Protein AF-A0A1M6H0F8-F1 (afdb_monomer)

Structure (mmCIF, N/CA/C/O backbone):
data_AF-A0A1M6H0F8-F1
#
_entry.id   AF-A0A1M6H0F8-F1
#
loop_
_atom_site.group_PDB
_atom_site.id
_atom_site.type_symbol
_atom_site.label_atom_id
_atom_site.label_alt_id
_atom_site.label_comp_id
_atom_site.label_asym_id
_atom_site.label_entity_id
_atom_site.label_seq_id
_atom_site.pdbx_PDB_ins_code
_atom_site.Cartn_x
_atom_site.Cartn_y
_atom_site.Cartn_z
_atom_site.occupancy
_atom_site.B_iso_or_equiv
_atom_site.auth_seq_id
_atom_site.auth_comp_id
_atom_site.auth_asym_id
_atom_site.auth_atom_id
_atom_site.pdbx_PDB_model_num
ATOM 1 N N . GLY A 1 1 ? -24.067 -7.789 -42.984 1.00 44.59 1 GLY A N 1
ATOM 2 C CA . GLY A 1 1 ? -22.998 -7.758 -41.976 1.00 44.59 1 GLY A CA 1
ATOM 3 C C . GLY A 1 1 ? -21.874 -6.959 -42.569 1.00 44.59 1 GLY A C 1
ATOM 4 O O . GLY A 1 1 ? -21.747 -6.989 -43.787 1.00 44.59 1 GLY A O 1
ATOM 5 N N . ASP A 1 2 ? -21.148 -6.214 -41.749 1.00 49.91 2 ASP A N 1
ATOM 6 C CA . ASP A 1 2 ? -19.984 -5.470 -42.221 1.00 49.91 2 ASP A CA 1
ATOM 7 C C . ASP A 1 2 ? -18.843 -6.439 -42.570 1.00 49.91 2 ASP A C 1
ATOM 9 O O . ASP A 1 2 ? -18.711 -7.506 -41.963 1.00 49.91 2 ASP A O 1
ATOM 13 N N . ASP A 1 3 ? -18.051 -6.086 -43.581 1.00 71.88 3 ASP A N 1
ATOM 14 C CA . ASP A 1 3 ? -16.912 -6.887 -44.024 1.00 71.88 3 ASP A CA 1
ATOM 15 C C . ASP A 1 3 ? -15.725 -6.691 -43.064 1.00 71.88 3 ASP A C 1
ATOM 17 O O . ASP A 1 3 ? -15.318 -5.563 -42.783 1.00 71.88 3 ASP A O 1
ATOM 21 N N . HIS A 1 4 ? -15.138 -7.790 -42.581 1.00 74.88 4 HIS A N 1
ATOM 22 C CA . HIS A 1 4 ? -13.973 -7.779 -41.688 1.00 74.88 4 HIS A CA 1
ATOM 23 C C . HIS A 1 4 ? -12.767 -8.482 -42.322 1.00 74.88 4 HIS A C 1
ATOM 25 O O . HIS A 1 4 ? -12.909 -9.483 -43.027 1.00 74.88 4 HIS A O 1
ATOM 31 N N . LEU A 1 5 ? -11.557 -7.995 -42.025 1.00 84.56 5 LEU A N 1
ATOM 32 C CA . LEU A 1 5 ? -10.310 -8.658 -42.415 1.00 84.56 5 LEU A CA 1
ATOM 33 C C . LEU A 1 5 ? -9.933 -9.753 -41.406 1.00 84.56 5 LEU A C 1
ATOM 35 O O . LEU A 1 5 ? -9.897 -9.509 -40.198 1.00 84.56 5 LEU A O 1
ATOM 39 N N . VAL A 1 6 ? -9.602 -10.943 -41.916 1.00 87.50 6 VAL A N 1
ATOM 40 C CA . VAL A 1 6 ? -9.199 -12.117 -41.122 1.00 87.50 6 VAL A CA 1
ATOM 41 C C . VAL A 1 6 ? -7.812 -12.593 -41.560 1.00 87.50 6 VAL A C 1
ATOM 43 O O . VAL A 1 6 ? -7.580 -12.840 -42.745 1.00 87.50 6 VAL A O 1
ATOM 46 N N . GLY A 1 7 ? -6.892 -12.733 -40.606 1.00 90.38 7 GLY A N 1
ATOM 47 C CA . GLY A 1 7 ? -5.542 -13.251 -40.811 1.00 90.38 7 GLY A CA 1
ATOM 48 C C . GLY A 1 7 ? -5.439 -14.735 -40.458 1.00 90.38 7 GLY A C 1
ATOM 49 O O . GLY A 1 7 ? -5.475 -15.098 -39.286 1.00 90.38 7 GLY A O 1
ATOM 50 N N . TYR A 1 8 ? -5.261 -15.599 -41.456 1.00 90.81 8 TYR A N 1
ATOM 51 C CA . TYR A 1 8 ? -4.986 -17.025 -41.245 1.00 90.81 8 TYR A CA 1
ATOM 52 C C . TYR A 1 8 ? -3.481 -17.275 -41.269 1.00 90.81 8 TYR A C 1
ATOM 54 O O . TYR A 1 8 ? -2.809 -16.866 -42.218 1.00 90.81 8 TYR A O 1
ATOM 62 N N . TYR A 1 9 ? -2.949 -17.958 -40.258 1.00 90.12 9 TYR A N 1
ATOM 63 C CA . TYR A 1 9 ? -1.511 -18.205 -40.149 1.00 90.12 9 TYR A CA 1
ATOM 64 C C . TYR A 1 9 ? -1.205 -19.622 -39.666 1.00 90.12 9 TYR A C 1
ATOM 66 O O . TY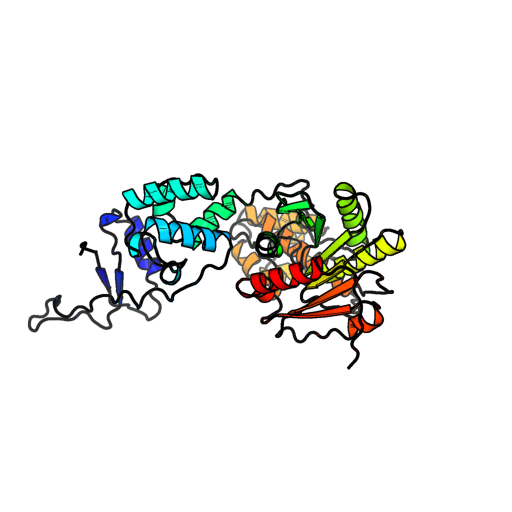R A 1 9 ? -2.001 -20.235 -38.962 1.00 90.12 9 TYR A O 1
ATOM 74 N N . VAL A 1 10 ? -0.036 -20.141 -40.048 1.00 89.12 10 VAL A N 1
ATOM 75 C CA . VAL A 1 10 ? 0.489 -21.426 -39.568 1.00 89.12 10 VAL A CA 1
ATOM 76 C C . VAL A 1 10 ? 1.698 -21.126 -38.682 1.00 89.12 10 VAL A C 1
ATOM 78 O O . VAL A 1 10 ? 2.698 -20.618 -39.196 1.00 89.12 10 VAL A O 1
ATOM 81 N N . PRO A 1 11 ? 1.623 -21.363 -37.364 1.00 83.56 11 PRO A N 1
ATOM 82 C CA . PRO A 1 11 ? 2.718 -21.047 -36.462 1.00 83.56 11 PRO A CA 1
ATOM 83 C C . PRO A 1 11 ? 3.877 -22.041 -36.634 1.00 83.56 11 PRO A C 1
ATOM 85 O O . PRO A 1 11 ? 3.670 -23.249 -36.724 1.00 83.56 11 PRO A O 1
ATOM 88 N N . SER A 1 12 ? 5.114 -21.539 -36.656 1.00 77.06 12 SER A N 1
ATOM 89 C CA . SER A 1 12 ? 6.329 -22.368 -36.702 1.00 77.06 12 SER A CA 1
ATOM 90 C C . SER A 1 12 ? 6.696 -22.978 -35.341 1.00 77.06 12 SER A C 1
ATOM 92 O O . SER A 1 12 ? 7.463 -23.937 -35.284 1.00 77.06 12 SER A O 1
ATOM 94 N N . SER A 1 13 ? 6.135 -22.448 -34.251 1.00 71.25 13 SER A N 1
ATOM 95 C CA . SER A 1 13 ? 6.236 -22.963 -32.883 1.00 71.25 13 SER A CA 1
ATOM 96 C C . SER A 1 13 ? 4.926 -22.719 -32.128 1.00 71.25 13 SER A C 1
ATOM 98 O O . SER A 1 13 ? 4.171 -21.806 -32.453 1.00 71.25 13 SER A O 1
ATOM 100 N N . SER A 1 14 ? 4.658 -23.479 -31.066 1.00 61.22 14 SER A N 1
ATOM 101 C CA . SER A 1 14 ? 3.454 -23.324 -30.229 1.00 61.22 14 SER A CA 1
ATOM 102 C C . SER A 1 14 ? 3.391 -22.012 -29.423 1.00 61.22 14 SER A C 1
ATOM 104 O O . SER A 1 14 ? 2.463 -21.824 -28.647 1.00 61.22 14 SER A O 1
ATOM 106 N N . SER A 1 15 ? 4.370 -21.116 -29.577 1.00 60.12 15 SER A N 1
ATOM 107 C CA . SER A 1 15 ? 4.566 -19.913 -28.757 1.00 60.12 15 SER A CA 1
ATOM 108 C C . SER A 1 15 ? 4.262 -18.595 -29.480 1.00 60.12 15 SER A C 1
ATOM 110 O O . SER A 1 15 ? 4.616 -17.537 -28.969 1.00 60.12 15 SER A O 1
ATOM 112 N N . VAL A 1 16 ? 3.677 -18.623 -30.682 1.00 70.25 16 VAL A N 1
ATOM 113 C CA . VAL A 1 16 ? 3.376 -17.393 -31.436 1.00 70.25 16 VAL A CA 1
ATOM 114 C C . VAL A 1 16 ? 2.148 -16.700 -30.843 1.00 70.25 16 VAL A C 1
ATOM 116 O O . VAL A 1 16 ? 1.036 -17.219 -30.943 1.00 70.25 16 VAL A O 1
ATOM 119 N N . ASN A 1 17 ? 2.347 -15.516 -30.261 1.00 75.19 17 ASN A N 1
ATOM 120 C CA . ASN A 1 17 ? 1.278 -14.700 -29.695 1.00 75.19 17 ASN A CA 1
ATOM 121 C C . ASN A 1 17 ? 0.644 -13.787 -30.762 1.00 75.19 17 ASN A C 1
ATOM 123 O O . ASN A 1 17 ? 1.337 -13.116 -31.529 1.00 75.19 17 ASN A O 1
ATOM 127 N N . VAL A 1 18 ? -0.690 -13.735 -30.799 1.00 75.19 18 VAL A N 1
ATOM 128 C CA . VAL A 1 18 ? -1.461 -12.901 -31.736 1.00 75.19 18 VAL A CA 1
ATOM 129 C C . VAL A 1 18 ? -1.190 -11.406 -31.526 1.00 75.19 18 VAL A C 1
ATOM 131 O O . VAL A 1 18 ? -1.162 -10.653 -32.502 1.00 75.19 18 VAL A O 1
ATOM 134 N N . SER A 1 19 ? -0.937 -10.967 -30.286 1.00 72.50 19 SER A N 1
ATOM 135 C CA . SER A 1 19 ? -0.603 -9.564 -29.982 1.00 72.50 19 SER A CA 1
ATOM 136 C C . SER A 1 19 ? 0.646 -9.082 -30.717 1.00 72.50 19 SER A C 1
ATOM 138 O O . SER A 1 19 ? 0.709 -7.928 -31.149 1.00 72.50 19 SER A O 1
ATOM 140 N N . ASP A 1 20 ? 1.614 -9.977 -30.900 1.00 78.62 20 ASP A N 1
ATOM 141 C CA . ASP A 1 20 ? 2.896 -9.659 -31.524 1.00 78.62 20 ASP A CA 1
ATOM 142 C C . ASP A 1 20 ? 2.723 -9.531 -33.039 1.00 78.62 20 ASP A C 1
ATOM 144 O O . ASP A 1 20 ? 3.252 -8.604 -33.650 1.00 78.62 20 ASP A O 1
ATOM 148 N N . ILE A 1 21 ? 1.900 -10.401 -33.642 1.00 83.31 21 ILE A N 1
ATOM 149 C CA . ILE A 1 21 ? 1.512 -10.306 -35.057 1.00 83.31 21 ILE A CA 1
ATOM 150 C C . ILE A 1 21 ? 0.775 -8.987 -35.309 1.00 83.31 21 ILE A C 1
ATOM 152 O O . ILE A 1 21 ? 1.096 -8.270 -36.257 1.00 83.31 21 ILE A O 1
ATOM 156 N N . LYS A 1 22 ? -0.199 -8.647 -34.455 1.00 77.75 22 LYS A N 1
ATOM 157 C CA . LYS A 1 22 ? -0.997 -7.425 -34.596 1.00 77.75 22 LYS A CA 1
ATOM 158 C C . LYS A 1 22 ? -0.123 -6.173 -34.509 1.00 77.75 22 LYS A C 1
ATOM 160 O O . LYS A 1 22 ? -0.186 -5.349 -35.417 1.00 77.75 22 LYS A O 1
ATOM 165 N N . SER A 1 23 ? 0.732 -6.078 -33.490 1.00 76.00 23 SER A N 1
ATOM 166 C CA . SER A 1 23 ? 1.674 -4.959 -33.326 1.00 76.00 23 SER A CA 1
ATOM 167 C C . SER A 1 23 ? 2.607 -4.835 -34.535 1.00 76.00 23 SER A C 1
ATOM 169 O O . SER A 1 23 ? 2.745 -3.765 -35.121 1.00 76.00 23 SER A O 1
ATOM 171 N N . TYR A 1 24 ? 3.165 -5.961 -34.996 1.00 87.75 24 TYR A N 1
ATOM 172 C CA . TYR A 1 24 ? 4.053 -5.998 -36.160 1.00 87.75 24 TYR A CA 1
ATOM 173 C C . TYR A 1 24 ? 3.391 -5.479 -37.451 1.00 87.75 24 TYR A C 1
ATOM 175 O O . TYR A 1 24 ? 4.069 -4.871 -38.289 1.00 87.75 24 TYR A O 1
ATOM 183 N N . LEU A 1 25 ? 2.093 -5.754 -37.636 1.00 87.81 25 LEU A N 1
ATOM 184 C CA . LEU A 1 25 ? 1.311 -5.292 -38.784 1.00 87.81 25 LEU A CA 1
ATOM 185 C C . LEU A 1 25 ? 0.903 -3.821 -38.655 1.00 87.81 25 LEU A C 1
ATOM 187 O O . LEU A 1 25 ? 0.966 -3.108 -39.653 1.00 87.81 25 LEU A O 1
ATOM 191 N N . GLN A 1 26 ? 0.535 -3.359 -37.458 1.00 84.62 26 GLN A N 1
ATOM 192 C CA . GLN A 1 26 ? 0.177 -1.957 -37.200 1.00 84.62 26 GLN A CA 1
ATOM 193 C C . GLN A 1 26 ? 1.332 -0.995 -37.505 1.00 84.62 26 GLN A C 1
ATOM 195 O O . GLN A 1 26 ? 1.108 0.076 -38.057 1.00 84.62 26 GLN A O 1
ATOM 200 N N . ASP A 1 27 ? 2.574 -1.413 -37.259 1.00 85.31 27 ASP A N 1
ATOM 201 C CA . ASP A 1 27 ? 3.756 -0.601 -37.574 1.00 85.31 27 ASP A CA 1
ATOM 202 C C . ASP A 1 27 ? 4.022 -0.447 -39.087 1.00 85.31 27 ASP A C 1
ATOM 204 O O . ASP A 1 27 ? 4.861 0.357 -39.498 1.00 85.31 27 ASP A O 1
ATOM 208 N N . ARG A 1 28 ? 3.365 -1.248 -39.940 1.00 91.56 28 ARG A N 1
ATOM 209 C CA . ARG A 1 28 ? 3.687 -1.359 -41.379 1.00 91.56 28 ARG A CA 1
ATOM 210 C C . ARG A 1 28 ? 2.504 -1.168 -42.316 1.00 91.56 28 ARG A C 1
ATOM 212 O O . ARG A 1 28 ? 2.718 -0.953 -43.509 1.00 91.56 28 ARG A O 1
ATOM 219 N N . LEU A 1 29 ? 1.282 -1.282 -41.813 1.00 87.38 29 LEU A N 1
ATOM 220 C CA . LEU A 1 29 ? 0.060 -1.198 -42.597 1.00 87.38 29 LEU A CA 1
ATOM 221 C C . LEU A 1 29 ? -0.831 -0.074 -42.063 1.00 87.38 29 LEU A C 1
ATOM 223 O O . LEU A 1 29 ? -0.895 0.129 -40.855 1.00 87.38 29 LEU A O 1
ATOM 227 N N . PRO A 1 30 ? -1.572 0.627 -42.939 1.00 83.25 30 PRO A N 1
ATOM 228 C CA . PRO A 1 30 ? -2.666 1.481 -42.497 1.00 83.25 30 PRO A CA 1
ATOM 229 C C . PRO A 1 30 ? -3.687 0.690 -41.667 1.00 83.25 30 PRO A C 1
ATOM 231 O O . PRO A 1 30 ? -3.972 -0.463 -41.990 1.00 83.25 30 PRO A O 1
ATOM 234 N N . ASP A 1 31 ? -4.305 1.329 -40.671 1.00 66.94 31 ASP A N 1
ATOM 235 C CA . ASP A 1 31 ? -5.207 0.671 -39.709 1.00 66.94 31 ASP A CA 1
ATOM 236 C C . ASP A 1 31 ? -6.313 -0.175 -40.360 1.00 66.94 31 ASP A C 1
ATOM 238 O O . ASP A 1 31 ? -6.617 -1.274 -39.903 1.00 66.94 31 ASP A O 1
ATOM 242 N N . TYR A 1 32 ? -6.887 0.291 -41.473 1.00 77.81 32 TYR A N 1
ATOM 243 C CA . TYR A 1 32 ? -7.957 -0.416 -42.188 1.00 77.81 32 TYR A CA 1
ATOM 244 C C . TYR A 1 32 ? -7.492 -1.688 -42.923 1.00 77.81 32 TYR A C 1
ATOM 246 O O . TYR A 1 32 ? -8.324 -2.430 -43.440 1.00 77.81 32 TYR A O 1
ATOM 254 N N . MET A 1 33 ? -6.182 -1.934 -43.009 1.00 86.38 33 MET A N 1
ATOM 255 C CA . MET A 1 33 ? -5.587 -3.150 -43.574 1.00 86.38 33 MET A CA 1
ATOM 256 C C . MET A 1 33 ? -5.149 -4.155 -42.501 1.00 86.38 33 MET A C 1
ATOM 258 O O . MET A 1 33 ? -4.730 -5.261 -42.844 1.00 86.38 33 MET A O 1
ATOM 262 N N . VAL A 1 34 ? -5.237 -3.798 -41.217 1.00 84.81 34 VAL A N 1
ATOM 263 C CA . VAL A 1 34 ? -4.871 -4.685 -40.109 1.00 84.81 34 VAL A CA 1
ATOM 264 C C . VAL A 1 34 ? -6.044 -5.631 -39.809 1.00 84.81 34 VAL A C 1
ATOM 266 O O . VAL A 1 34 ? -7.146 -5.155 -39.526 1.00 84.81 34 VAL A O 1
ATOM 269 N N . PRO A 1 35 ? -5.853 -6.967 -39.852 1.00 85.00 35 PRO A N 1
ATOM 270 C CA . PRO A 1 35 ? -6.920 -7.916 -39.553 1.00 85.00 35 PRO A CA 1
ATOM 271 C C . PRO A 1 35 ? -7.515 -7.732 -38.156 1.00 85.00 35 PRO A C 1
ATOM 273 O O . PRO A 1 35 ? -6.793 -7.547 -37.173 1.00 85.00 35 PRO A O 1
ATOM 276 N N . SER A 1 36 ? -8.842 -7.828 -38.077 1.00 75.88 36 SER A N 1
ATOM 277 C CA . SER A 1 36 ? -9.594 -7.788 -36.817 1.00 75.88 36 SER A CA 1
ATOM 278 C C . SER A 1 36 ? -9.629 -9.153 -36.126 1.00 75.88 36 SER A C 1
ATOM 280 O O . SER A 1 36 ? -9.822 -9.217 -34.918 1.00 75.88 36 SER A O 1
ATOM 282 N N . TYR A 1 37 ? -9.406 -10.235 -36.880 1.00 78.69 37 TYR A N 1
ATOM 283 C CA . TYR A 1 37 ? -9.425 -11.611 -36.385 1.00 78.69 37 TYR A CA 1
ATOM 284 C C . TYR A 1 37 ? -8.196 -12.376 -36.865 1.00 78.69 37 TYR A C 1
ATOM 286 O O . TYR A 1 37 ? -7.751 -12.184 -37.998 1.00 78.69 37 TYR A O 1
ATOM 294 N N . TYR A 1 38 ? -7.687 -13.278 -36.028 1.00 83.44 38 TYR A N 1
ATOM 295 C CA . TYR A 1 38 ? -6.549 -14.134 -36.347 1.00 83.44 38 TYR A CA 1
ATOM 296 C C . TYR A 1 38 ? -6.903 -15.588 -36.055 1.00 83.44 38 TYR A C 1
ATOM 298 O O . TYR A 1 38 ? -7.381 -15.900 -34.968 1.00 83.44 38 TYR A O 1
ATOM 306 N N . VAL A 1 39 ? -6.669 -16.473 -37.022 1.00 84.25 39 VAL A N 1
ATOM 307 C CA . VAL A 1 39 ? -6.977 -17.903 -36.908 1.00 84.25 39 VAL A CA 1
ATOM 308 C C . VAL A 1 39 ? -5.703 -18.699 -37.161 1.00 84.25 39 VAL A C 1
ATOM 310 O O . VAL A 1 39 ? -5.159 -18.695 -38.270 1.00 84.25 39 VAL A O 1
ATOM 313 N N . ALA A 1 40 ? -5.227 -19.379 -36.119 1.00 84.00 40 ALA A N 1
ATOM 314 C CA . ALA A 1 40 ? -4.111 -20.306 -36.228 1.00 84.00 40 ALA A CA 1
ATOM 315 C C . ALA A 1 40 ? -4.579 -21.609 -36.888 1.00 84.00 40 ALA A C 1
ATOM 317 O O . ALA A 1 40 ? -5.569 -22.211 -36.476 1.00 84.00 40 ALA A O 1
ATOM 318 N N . LEU A 1 41 ? -3.850 -22.058 -37.904 1.00 82.75 41 LEU A N 1
ATOM 319 C CA . LEU A 1 41 ? -4.096 -23.306 -38.615 1.00 82.75 41 LEU A CA 1
ATOM 320 C C . LEU A 1 41 ? -2.919 -24.256 -38.412 1.00 82.75 41 LEU A C 1
ATOM 322 O O . LEU A 1 41 ? -1.764 -23.839 -38.400 1.00 82.75 41 LEU A O 1
ATOM 326 N N . SER A 1 42 ? -3.200 -25.555 -38.324 1.00 81.62 42 SER A N 1
ATOM 327 C CA . SER A 1 42 ? -2.154 -26.586 -38.348 1.00 81.62 42 SER A CA 1
ATOM 328 C C . SER A 1 42 ? -1.470 -26.675 -39.718 1.00 81.62 42 SER A C 1
ATOM 330 O O . SER A 1 42 ? -0.287 -26.988 -39.810 1.00 81.62 42 SER A O 1
ATOM 332 N N . SER A 1 43 ? -2.209 -26.384 -40.790 1.00 87.06 43 SER A N 1
ATOM 333 C CA . SER A 1 43 ? -1.709 -26.264 -42.160 1.00 87.06 43 SER A CA 1
ATOM 334 C C . SER A 1 43 ? -2.679 -25.430 -43.003 1.00 87.06 43 SER A C 1
ATOM 336 O O . SER A 1 43 ? -3.868 -25.354 -42.691 1.00 87.06 43 SER A O 1
ATOM 338 N N . LEU A 1 44 ? -2.187 -24.794 -44.070 1.00 90.81 44 LEU A N 1
ATOM 339 C CA . LEU A 1 44 ? -3.063 -24.101 -45.018 1.00 90.81 44 LEU A CA 1
ATOM 340 C C . LEU A 1 44 ? -3.845 -25.137 -45.843 1.00 90.81 44 LEU A C 1
ATOM 342 O O . LEU A 1 44 ? -3.211 -26.001 -46.452 1.00 90.81 44 LEU A O 1
ATOM 346 N N . PRO A 1 45 ? -5.186 -25.056 -45.913 1.00 88.50 45 PRO A N 1
ATOM 347 C CA . PRO A 1 45 ? -5.968 -25.976 -46.725 1.00 88.50 45 PRO A CA 1
ATOM 348 C C . PRO A 1 45 ? -5.680 -25.738 -48.207 1.00 88.50 45 PRO A C 1
ATOM 350 O O . PRO A 1 45 ? -5.691 -24.598 -48.678 1.00 88.50 45 PRO A O 1
ATOM 353 N N . LEU A 1 46 ? -5.426 -26.814 -48.950 1.00 92.00 46 LEU A N 1
ATOM 354 C CA . LEU A 1 46 ? -5.113 -26.764 -50.375 1.00 92.00 46 LEU A CA 1
ATOM 355 C C . LEU A 1 46 ? -6.164 -27.528 -51.186 1.00 92.00 46 LEU A C 1
ATOM 357 O O . LEU A 1 46 ? -6.607 -28.608 -50.806 1.00 92.00 46 LEU A O 1
ATOM 361 N N . THR A 1 47 ? -6.511 -26.984 -52.347 1.00 88.19 47 THR A N 1
ATOM 362 C CA . THR A 1 47 ? -7.261 -27.673 -53.405 1.00 88.19 47 THR A CA 1
ATOM 363 C C . THR A 1 47 ? -6.435 -28.819 -53.999 1.00 88.19 47 THR A C 1
ATOM 365 O O . THR A 1 47 ? -5.210 -28.851 -53.870 1.00 88.19 47 THR A O 1
ATOM 368 N N . SER A 1 48 ? -7.073 -29.708 -54.767 1.00 84.19 48 SER A N 1
ATOM 369 C CA . SER A 1 48 ? -6.395 -30.790 -55.505 1.00 84.19 48 SER A CA 1
ATOM 370 C C . SER A 1 48 ? -5.283 -30.311 -56.455 1.00 84.19 48 SER A C 1
ATOM 372 O O . SER A 1 48 ? -4.415 -31.091 -56.828 1.00 84.19 48 SER A O 1
ATOM 374 N N . ASN A 1 49 ? -5.294 -29.028 -56.832 1.00 85.06 49 ASN A N 1
ATOM 375 C CA . ASN A 1 49 ? -4.296 -28.391 -57.694 1.00 85.06 49 ASN A CA 1
ATOM 376 C C . ASN A 1 49 ? -3.224 -27.607 -56.906 1.00 85.06 49 ASN A C 1
ATOM 378 O O . ASN A 1 49 ? -2.482 -26.826 -57.499 1.00 85.06 49 ASN A O 1
ATOM 382 N N . GLY A 1 50 ? -3.173 -27.740 -55.576 1.00 81.81 50 GLY A N 1
ATOM 383 C CA . GLY A 1 50 ? -2.152 -27.119 -54.724 1.00 81.81 50 GLY A CA 1
ATOM 384 C C . GLY A 1 50 ? -2.341 -25.624 -54.433 1.00 81.81 50 GLY A C 1
ATOM 385 O O . GLY A 1 50 ? -1.454 -25.000 -53.858 1.00 81.81 50 GLY A O 1
ATOM 386 N N . LYS A 1 51 ? -3.476 -25.020 -54.811 1.00 88.31 51 LYS A N 1
ATOM 387 C CA . LYS A 1 51 ? -3.831 -23.634 -54.431 1.00 88.31 51 LYS A CA 1
ATOM 388 C C . LYS A 1 51 ? -4.560 -23.607 -53.091 1.00 88.31 51 LYS A C 1
ATOM 390 O O . LYS A 1 51 ? -5.295 -24.550 -52.824 1.00 88.31 51 LYS A O 1
ATOM 395 N N . ILE A 1 52 ? -4.444 -22.517 -52.326 1.00 89.62 52 ILE A N 1
ATOM 396 C CA . ILE A 1 52 ? -5.193 -22.329 -51.069 1.00 89.62 52 ILE A CA 1
ATOM 397 C C . ILE A 1 52 ? -6.699 -22.430 -51.332 1.00 89.62 52 ILE A C 1
ATOM 399 O O . ILE A 1 52 ? -7.242 -21.670 -52.139 1.00 89.62 52 ILE A O 1
ATOM 403 N N . ASP A 1 53 ? -7.361 -23.347 -50.631 1.00 90.50 53 ASP A N 1
ATOM 404 C CA . ASP A 1 53 ? -8.811 -23.488 -50.654 1.00 90.50 53 ASP A CA 1
ATOM 405 C C . ASP A 1 53 ? -9.441 -22.562 -49.610 1.00 90.50 53 ASP A C 1
ATOM 407 O O . ASP A 1 53 ? -9.502 -22.861 -48.419 1.00 90.50 53 ASP A O 1
ATOM 411 N N . ARG A 1 54 ? -9.896 -21.392 -50.066 1.00 90.00 54 ARG A N 1
ATOM 412 C CA . ARG A 1 54 ? -10.513 -20.385 -49.192 1.00 90.00 54 ARG A CA 1
ATOM 413 C C . ARG A 1 54 ? -11.898 -20.792 -48.689 1.00 90.00 54 ARG A C 1
ATOM 415 O O . ARG A 1 54 ? -12.357 -20.211 -47.715 1.00 90.00 54 ARG A O 1
ATOM 422 N N . SER A 1 55 ? -12.564 -21.742 -49.349 1.00 83.62 55 SER A N 1
ATOM 423 C CA . SER A 1 55 ? -13.949 -22.117 -49.029 1.00 83.62 55 SER A CA 1
ATOM 424 C C . SER A 1 55 ? -14.070 -22.937 -47.743 1.00 83.62 55 SER A C 1
ATOM 426 O O . SER A 1 55 ? -15.134 -22.973 -47.134 1.00 83.62 55 SER A O 1
ATOM 428 N N . VAL A 1 56 ? -12.965 -23.552 -47.319 1.00 85.38 56 VAL A N 1
ATOM 429 C CA . VAL A 1 56 ? -12.873 -24.409 -46.130 1.00 85.38 56 VAL A CA 1
ATOM 430 C C . VAL A 1 56 ? -12.094 -23.752 -44.988 1.00 85.38 56 VAL A C 1
ATOM 432 O O . VAL A 1 56 ? -11.778 -24.410 -43.999 1.00 85.38 56 VAL A O 1
ATOM 435 N N . LEU A 1 57 ? -11.750 -22.465 -45.119 1.00 84.94 57 LEU A N 1
ATOM 436 C CA . LEU A 1 57 ? -11.124 -21.721 -44.030 1.00 84.94 57 LEU A CA 1
ATOM 437 C C . LEU A 1 57 ? -12.123 -21.577 -42.867 1.00 84.94 57 LEU A C 1
ATOM 439 O O . LEU A 1 57 ? -13.269 -21.190 -43.111 1.00 84.94 57 LEU A O 1
ATOM 443 N N . PRO A 1 58 ? -11.718 -21.882 -41.618 1.00 81.50 58 PRO A N 1
ATOM 444 C CA . PRO A 1 58 ? -12.605 -21.772 -40.468 1.00 81.50 58 PRO A CA 1
ATOM 445 C C . PRO A 1 58 ? -13.095 -20.339 -40.300 1.00 81.50 58 PRO A C 1
ATOM 447 O O . PRO A 1 58 ? -12.294 -19.410 -40.255 1.00 81.50 58 PRO A O 1
ATOM 450 N N . ILE A 1 59 ? -14.404 -20.155 -40.162 1.00 76.75 59 ILE A N 1
ATOM 451 C CA . ILE A 1 59 ? -14.957 -18.849 -39.807 1.00 76.75 59 ILE A CA 1
ATOM 452 C C . ILE A 1 59 ? -14.551 -18.575 -38.351 1.00 76.75 59 ILE A C 1
ATOM 454 O O . ILE A 1 59 ? -14.824 -19.430 -37.505 1.00 76.75 59 ILE A O 1
ATOM 458 N N . PRO A 1 60 ? -13.904 -17.435 -38.035 1.00 66.06 60 PRO A N 1
ATOM 459 C CA . PRO A 1 60 ? -13.578 -17.101 -36.655 1.00 66.06 60 PRO A CA 1
ATOM 460 C C . PRO A 1 60 ? -14.874 -17.043 -35.841 1.00 66.06 60 PRO A C 1
ATOM 462 O O . PRO A 1 60 ? -15.766 -16.245 -36.136 1.00 66.06 60 PRO A O 1
ATOM 465 N N . SER A 1 61 ? -15.003 -17.922 -34.847 1.00 55.41 61 SER A N 1
ATOM 466 C CA . SER A 1 61 ? -16.104 -17.852 -33.895 1.00 55.41 61 SER A CA 1
ATOM 467 C C . SER A 1 61 ? -15.890 -16.600 -33.033 1.00 55.41 61 SER A C 1
ATOM 469 O O . SER A 1 61 ? -14.777 -16.289 -32.606 1.00 55.41 61 SER A O 1
ATOM 471 N N . LEU A 1 62 ? -16.960 -15.848 -32.768 1.00 50.03 62 LEU A N 1
ATOM 472 C CA . LEU A 1 62 ? -16.918 -14.706 -31.841 1.00 50.03 62 LEU A CA 1
ATOM 473 C C . LEU A 1 62 ? -16.685 -15.145 -30.380 1.00 50.03 62 LEU A C 1
ATOM 475 O O . LEU A 1 62 ? -16.599 -14.295 -29.495 1.00 50.03 62 LEU A O 1
ATOM 479 N N . GLU A 1 63 ? -16.610 -16.453 -30.137 1.00 46.28 63 GLU A N 1
ATOM 480 C CA . GLU A 1 63 ? -16.550 -17.085 -28.822 1.00 46.28 63 GLU A CA 1
ATOM 481 C C . GLU A 1 63 ? -15.113 -17.460 -28.410 1.00 46.28 63 GLU A C 1
ATOM 483 O O . GLU A 1 63 ? -14.851 -17.557 -27.215 1.00 46.28 63 GLU A O 1
ATOM 488 N N . ASP A 1 64 ? -14.156 -17.575 -29.344 1.00 43.44 64 ASP A N 1
ATOM 489 C CA . ASP A 1 64 ? -12.868 -18.236 -29.057 1.00 43.44 64 ASP A CA 1
ATOM 490 C C . ASP A 1 64 ? -11.654 -17.332 -28.737 1.00 43.44 64 ASP A C 1
ATOM 492 O O . ASP A 1 64 ? -10.561 -17.865 -28.553 1.00 43.44 64 ASP A O 1
ATOM 496 N N . VAL A 1 65 ? -11.757 -15.993 -28.643 1.00 44.78 65 VAL A N 1
ATOM 497 C CA . VAL A 1 65 ? -10.526 -15.147 -28.534 1.00 44.78 65 VAL A CA 1
ATOM 498 C C . VAL A 1 65 ? -10.483 -14.131 -27.378 1.00 44.78 65 VAL A C 1
ATOM 500 O O . VAL A 1 65 ? -9.457 -13.495 -27.156 1.00 44.78 65 VAL A O 1
ATOM 503 N N . ALA A 1 66 ? -11.502 -14.041 -26.526 1.00 50.12 66 ALA A N 1
ATOM 504 C CA . ALA A 1 66 ? -11.339 -13.423 -25.207 1.00 50.12 66 ALA A CA 1
ATOM 505 C C . ALA A 1 66 ? -12.349 -14.034 -24.242 1.00 50.12 66 ALA A C 1
ATOM 507 O O . ALA A 1 66 ? -13.554 -13.833 -24.400 1.00 50.12 66 ALA A O 1
ATOM 508 N N . SER A 1 67 ? -11.871 -14.771 -23.236 1.00 58.38 67 SER A N 1
ATOM 509 C CA . SER A 1 67 ? -12.712 -15.130 -22.097 1.00 58.38 67 SER A CA 1
ATOM 510 C C . SER A 1 67 ? -13.364 -13.855 -21.562 1.00 58.38 67 SER A C 1
ATOM 512 O O . SER A 1 67 ? -12.712 -12.814 -21.442 1.00 58.38 67 SER A O 1
ATOM 514 N N . TYR A 1 68 ? -14.670 -13.910 -21.305 1.00 71.19 68 TYR A N 1
ATOM 515 C CA . TYR A 1 68 ? -15.373 -12.796 -20.688 1.00 71.19 68 TYR A CA 1
ATOM 516 C C . TYR A 1 68 ? -14.667 -12.420 -19.379 1.00 71.19 68 TYR A C 1
ATOM 518 O O . TYR A 1 68 ? -14.515 -13.260 -18.493 1.00 71.19 68 TYR A O 1
ATOM 526 N N . GLN A 1 69 ? -14.222 -11.170 -19.278 1.00 74.88 69 GLN A N 1
ATOM 527 C CA . GLN A 1 69 ? -13.629 -10.600 -18.077 1.00 74.88 69 GLN A CA 1
ATOM 528 C C . GLN A 1 69 ? -14.541 -9.486 -17.583 1.00 74.88 69 GLN A C 1
ATOM 530 O O . GLN A 1 69 ? -14.826 -8.527 -18.305 1.00 74.88 69 GLN A O 1
ATOM 535 N N . ALA A 1 70 ? -15.029 -9.653 -16.359 1.00 78.25 70 ALA A N 1
ATOM 536 C CA . ALA A 1 70 ? -15.872 -8.670 -15.702 1.00 78.25 70 ALA A CA 1
ATOM 537 C C . ALA A 1 70 ? -15.060 -7.425 -15.311 1.00 78.25 70 ALA A C 1
ATOM 539 O O . ALA A 1 70 ? -13.834 -7.468 -15.227 1.00 78.25 70 ALA A O 1
ATOM 540 N N . ALA A 1 71 ? -15.765 -6.324 -15.053 1.00 79.25 71 ALA A N 1
ATOM 541 C CA . ALA A 1 71 ? -15.161 -5.120 -14.504 1.00 79.25 71 ALA A CA 1
ATOM 542 C C . ALA A 1 71 ? -14.598 -5.366 -13.105 1.00 79.25 71 ALA A C 1
ATOM 544 O O . ALA A 1 71 ? -15.290 -5.900 -12.240 1.00 79.25 71 ALA A O 1
ATOM 545 N N . GLU A 1 72 ? -13.365 -4.920 -12.897 1.00 77.69 72 GLU A N 1
ATOM 546 C CA . GLU A 1 72 ? -12.595 -5.087 -11.673 1.00 77.69 72 GLU A CA 1
ATOM 547 C C . GLU A 1 72 ? -12.541 -3.797 -10.841 1.00 77.69 72 GLU A C 1
ATOM 549 O O . GLU A 1 72 ? -12.386 -3.821 -9.619 1.00 77.69 72 GLU A O 1
ATOM 554 N N . THR A 1 73 ? -12.715 -2.635 -11.470 1.00 70.50 73 THR A N 1
ATOM 555 C CA . THR A 1 73 ? -12.723 -1.337 -10.779 1.00 70.50 73 THR A CA 1
ATOM 556 C C . THR A 1 73 ? -14.082 -0.648 -10.889 1.00 70.50 73 THR A C 1
ATOM 558 O O . THR A 1 73 ? -14.881 -0.939 -11.780 1.00 70.50 73 THR A O 1
ATOM 561 N N . LEU A 1 74 ? -14.366 0.295 -9.980 1.00 73.38 74 LEU A N 1
ATOM 562 C CA . LEU A 1 74 ? -15.572 1.127 -10.078 1.00 73.38 74 LEU A CA 1
ATOM 563 C C . LEU A 1 74 ? -15.588 1.913 -11.397 1.00 73.38 74 LEU A C 1
ATOM 565 O O . LEU A 1 74 ? -16.641 2.077 -12.008 1.00 73.38 74 LEU A O 1
ATOM 569 N N . LEU A 1 75 ? -14.417 2.369 -11.850 1.00 79.62 75 LEU A N 1
ATOM 570 C CA . LEU A 1 75 ? -14.273 3.055 -13.126 1.00 79.62 75 LEU A CA 1
ATOM 571 C C . LEU A 1 75 ? -14.577 2.121 -14.301 1.00 79.62 75 LEU A C 1
ATOM 573 O O . LEU A 1 75 ? -15.337 2.503 -15.183 1.00 79.62 75 LEU A O 1
ATOM 577 N N . GLU A 1 76 ? -14.046 0.897 -14.294 1.00 89.44 76 GLU A N 1
ATOM 578 C CA . GLU A 1 76 ? -14.389 -0.110 -15.300 1.00 89.44 76 GLU A CA 1
ATOM 579 C C . GLU A 1 76 ? -15.891 -0.418 -15.295 1.00 89.44 76 GLU A C 1
ATOM 581 O O . GLU A 1 76 ? -16.488 -0.481 -16.363 1.00 89.44 76 GLU A O 1
ATOM 586 N N . SER A 1 77 ? -16.527 -0.532 -14.123 1.00 82.94 77 SER A N 1
ATOM 587 C CA . SER A 1 77 ? -17.975 -0.765 -14.017 1.00 82.94 77 SER A CA 1
ATOM 588 C C . SER A 1 77 ? -18.775 0.375 -14.647 1.00 82.94 77 SER A C 1
ATOM 590 O O . SER A 1 77 ? -19.656 0.124 -15.461 1.00 82.94 77 SER A O 1
ATOM 592 N N . LYS A 1 78 ? -18.431 1.631 -14.335 1.00 84.06 78 LYS A N 1
ATOM 593 C CA . LYS A 1 78 ? -19.079 2.798 -14.950 1.00 84.06 78 LYS A CA 1
ATOM 594 C C . LYS A 1 78 ? -18.840 2.851 -16.459 1.00 84.06 78 LYS A C 1
ATOM 596 O O . LYS A 1 78 ? -19.735 3.199 -17.219 1.00 84.06 78 LYS A O 1
ATOM 601 N N . LEU A 1 79 ? -17.639 2.492 -16.913 1.00 94.25 79 LEU A N 1
ATOM 602 C CA . LEU A 1 79 ? -17.333 2.408 -18.339 1.00 94.25 79 LEU A CA 1
ATOM 603 C C . LEU A 1 79 ? -18.123 1.287 -19.025 1.00 94.25 79 LEU A C 1
ATOM 605 O O . LEU A 1 79 ? -18.569 1.501 -20.146 1.00 94.25 79 LEU A O 1
ATOM 609 N N . VAL A 1 80 ? -18.349 0.142 -18.372 1.00 95.31 80 VAL A N 1
ATOM 610 C CA . VAL A 1 80 ? -19.234 -0.921 -18.879 1.00 95.31 80 VAL A CA 1
ATOM 611 C C . VAL A 1 80 ? -20.651 -0.387 -19.077 1.00 95.31 80 VAL A C 1
ATOM 613 O O . VAL A 1 80 ? -21.221 -0.613 -20.143 1.00 95.31 80 VAL A O 1
ATOM 616 N N . ASP A 1 81 ? -21.190 0.362 -18.114 1.00 92.44 81 ASP A N 1
ATOM 617 C CA . ASP A 1 81 ? -22.532 0.953 -18.213 1.00 92.44 81 ASP A CA 1
ATOM 618 C C . ASP A 1 81 ? -22.617 1.967 -19.369 1.00 92.44 81 ASP A C 1
ATOM 620 O O . ASP A 1 81 ? -23.496 1.882 -20.230 1.00 92.44 81 ASP A O 1
ATOM 624 N N . ILE A 1 82 ? -21.632 2.863 -19.477 1.00 95.12 82 ILE A N 1
ATOM 625 C CA . ILE A 1 82 ? -21.555 3.839 -20.573 1.00 95.12 82 ILE A CA 1
ATOM 626 C C . ILE A 1 82 ? -21.410 3.137 -21.935 1.00 95.12 82 ILE A C 1
ATOM 628 O O . ILE A 1 82 ? -22.009 3.552 -22.932 1.00 95.12 82 ILE A O 1
ATOM 632 N N . TRP A 1 83 ? -20.607 2.074 -22.014 1.00 96.62 83 TRP A N 1
ATOM 633 C CA . TRP A 1 83 ? -20.433 1.295 -23.240 1.00 96.62 83 TRP A CA 1
ATOM 634 C C . TRP A 1 83 ? -21.708 0.545 -23.613 1.00 96.62 83 TRP A C 1
ATOM 636 O O . TRP A 1 83 ? -22.065 0.530 -24.791 1.00 96.62 83 TRP A O 1
ATOM 646 N N . SER A 1 84 ? -22.405 -0.026 -22.630 1.00 93.81 84 SER A N 1
ATOM 647 C CA . SER A 1 84 ? -23.720 -0.659 -22.773 1.00 93.81 84 SER A CA 1
ATOM 648 C C . SER A 1 84 ? -24.707 0.296 -23.440 1.00 93.81 84 SER A C 1
ATOM 650 O O . SER A 1 84 ? -25.261 -0.029 -24.494 1.00 93.81 84 SER A O 1
ATOM 652 N N . ASP A 1 85 ? -24.810 1.523 -22.927 1.00 91.94 85 ASP A N 1
ATOM 653 C CA . ASP A 1 85 ? -25.662 2.573 -23.490 1.00 91.94 85 ASP A CA 1
ATOM 654 C C . ASP A 1 85 ? -25.298 2.943 -24.934 1.00 91.94 85 ASP A C 1
ATOM 656 O O . ASP A 1 85 ? -26.164 3.091 -25.799 1.00 91.94 85 ASP A O 1
ATOM 660 N N . VAL A 1 86 ? -24.006 3.130 -25.215 1.00 94.44 86 VAL A N 1
ATOM 661 C CA . VAL A 1 86 ? -23.536 3.612 -26.524 1.00 94.44 86 VAL A CA 1
ATOM 662 C C . VAL A 1 86 ? -23.607 2.523 -27.595 1.00 94.44 86 VAL A C 1
ATOM 664 O O . VAL A 1 86 ? -23.887 2.809 -28.767 1.00 94.44 86 VAL A O 1
ATOM 667 N N . LEU A 1 87 ? -23.316 1.279 -27.220 1.00 87.81 87 LEU A N 1
ATOM 668 C CA . LEU A 1 87 ? -23.292 0.141 -28.131 1.00 87.81 87 LEU A CA 1
ATOM 669 C C . LEU A 1 87 ? -24.682 -0.474 -28.318 1.00 87.81 87 LEU A C 1
ATOM 671 O O . LEU A 1 87 ? -24.916 -1.053 -29.382 1.00 87.81 87 LEU A O 1
ATOM 675 N N . GLY A 1 88 ? -25.589 -0.293 -27.350 1.00 89.75 88 GLY A N 1
ATOM 676 C CA . GLY A 1 88 ? -26.908 -0.927 -27.317 1.00 89.75 88 GLY A CA 1
ATOM 677 C C . GLY A 1 88 ? -26.827 -2.410 -26.951 1.00 89.75 88 GLY A C 1
ATOM 678 O O . GLY A 1 88 ? -27.559 -3.222 -27.512 1.00 89.75 88 GLY A O 1
ATOM 679 N N . LEU A 1 89 ? -25.889 -2.770 -26.072 1.00 88.88 89 LEU A N 1
ATOM 680 C CA . LEU A 1 89 ? -25.632 -4.143 -25.633 1.00 88.88 89 LEU A CA 1
ATOM 681 C C . LEU A 1 89 ? -25.936 -4.275 -24.144 1.00 88.88 89 LEU A C 1
ATOM 683 O O . LEU A 1 89 ? -25.785 -3.318 -23.404 1.00 88.88 89 LEU A O 1
ATOM 687 N N . GLU A 1 90 ? -26.303 -5.470 -23.687 1.00 80.50 90 GLU A N 1
ATOM 688 C CA . GLU A 1 90 ? -26.401 -5.739 -22.249 1.00 80.50 90 GLU A CA 1
ATOM 689 C C . GLU A 1 90 ? -25.009 -5.669 -21.603 1.00 80.50 90 GLU A C 1
ATOM 691 O O . GLU A 1 90 ? -24.063 -6.272 -22.116 1.00 80.50 90 GLU A O 1
ATOM 696 N N . ALA A 1 91 ? -24.890 -5.002 -20.451 1.00 81.88 91 ALA A N 1
ATOM 697 C CA . ALA A 1 91 ? -23.639 -4.890 -19.691 1.00 81.88 91 ALA A CA 1
ATOM 698 C C . ALA A 1 91 ? -22.968 -6.255 -19.421 1.00 81.88 91 ALA A C 1
ATOM 700 O O . ALA A 1 91 ? -21.747 -6.387 -19.499 1.00 81.88 91 ALA A O 1
ATOM 701 N N . SER A 1 92 ? -23.763 -7.311 -19.205 1.00 76.44 92 SER A N 1
ATOM 702 C CA . SER A 1 92 ? -23.289 -8.691 -19.013 1.00 76.44 92 SER A CA 1
ATOM 703 C C . SER A 1 92 ? -22.574 -9.293 -20.231 1.00 76.44 92 SER A C 1
ATOM 705 O O . SER A 1 92 ? -21.903 -10.311 -20.097 1.00 76.44 92 SER A O 1
ATOM 707 N N . LYS A 1 93 ? -22.693 -8.683 -21.416 1.00 76.00 93 LYS A N 1
ATOM 708 C CA . LYS A 1 93 ? -22.038 -9.119 -22.662 1.00 76.00 93 LYS A CA 1
ATOM 709 C C . LYS A 1 93 ? -20.787 -8.305 -22.998 1.00 76.00 93 LYS A C 1
ATOM 711 O O . LYS A 1 93 ? -20.106 -8.610 -23.978 1.00 76.00 93 LYS A O 1
ATOM 716 N N . ILE A 1 94 ? -20.471 -7.287 -22.200 1.00 85.38 94 ILE A N 1
ATOM 717 C CA . ILE A 1 94 ? -19.321 -6.408 -22.404 1.00 85.38 94 ILE A CA 1
ATOM 718 C C . ILE A 1 94 ? -18.192 -6.871 -21.484 1.00 85.38 94 ILE A C 1
ATOM 720 O O . ILE A 1 94 ? -18.208 -6.626 -20.283 1.00 85.38 94 ILE A O 1
ATOM 724 N N . SER A 1 95 ? -17.214 -7.567 -22.063 1.00 87.94 95 SER A N 1
ATOM 725 C CA . SER A 1 95 ? -15.960 -7.888 -21.376 1.00 87.94 95 SER A CA 1
ATOM 726 C C . SER A 1 95 ? -15.052 -6.662 -21.366 1.00 87.94 95 SER A C 1
ATOM 728 O O . SER A 1 95 ? -14.887 -6.019 -22.405 1.00 87.94 95 SER A O 1
ATOM 730 N N . VAL A 1 96 ? -14.411 -6.358 -20.237 1.00 88.81 96 VAL A N 1
ATOM 731 C CA . VAL A 1 96 ? -13.565 -5.157 -20.120 1.00 88.81 96 VAL A CA 1
ATOM 732 C C . VAL A 1 96 ? -12.272 -5.223 -20.929 1.00 88.81 96 VAL A C 1
ATOM 734 O O . VAL A 1 96 ? -11.650 -4.194 -21.191 1.00 88.81 96 VAL A O 1
ATOM 737 N N . THR A 1 97 ? -11.884 -6.421 -21.362 1.00 86.25 97 THR A N 1
ATOM 738 C CA . THR A 1 97 ? -10.750 -6.664 -22.263 1.00 86.25 97 THR A CA 1
ATOM 739 C C . THR A 1 97 ? -11.152 -6.754 -23.727 1.00 86.25 97 THR A C 1
ATOM 741 O O . THR A 1 97 ? -10.284 -6.899 -24.586 1.00 86.25 97 THR A O 1
ATOM 744 N N . ARG A 1 98 ? -12.450 -6.675 -24.036 1.00 81.50 98 ARG A N 1
ATOM 745 C CA . ARG A 1 98 ? -12.933 -6.734 -25.412 1.00 81.50 98 ARG A CA 1
ATOM 746 C C . ARG A 1 98 ? -12.921 -5.347 -26.032 1.00 81.50 98 ARG A C 1
ATOM 748 O O . ARG A 1 98 ? -13.313 -4.362 -25.405 1.00 81.50 98 ARG A O 1
ATOM 755 N N . SER A 1 99 ? -12.455 -5.275 -27.273 1.00 84.94 99 SER A N 1
ATOM 756 C CA . SER A 1 99 ? -12.339 -4.007 -27.984 1.00 84.94 99 SER A CA 1
ATOM 757 C C . SER A 1 99 ? -13.718 -3.396 -28.245 1.00 84.94 99 SER A C 1
ATOM 759 O O . SER A 1 99 ? -14.653 -4.086 -28.659 1.00 84.94 99 SER A O 1
ATOM 761 N N . PHE A 1 100 ? -13.828 -2.077 -28.094 1.00 87.69 100 PHE A N 1
ATOM 762 C CA . PHE A 1 100 ? -14.999 -1.283 -28.461 1.00 87.69 100 PHE A CA 1
ATOM 763 C C . PHE A 1 100 ? -15.446 -1.580 -29.897 1.00 87.69 100 PHE A C 1
ATOM 765 O O . PHE A 1 100 ? -16.637 -1.697 -30.183 1.00 87.69 100 PHE A O 1
ATOM 772 N N . PHE A 1 101 ? -14.482 -1.756 -30.803 1.00 79.12 101 PHE A N 1
ATOM 773 C CA . PHE A 1 101 ? -14.734 -2.022 -32.217 1.00 79.12 101 PHE A CA 1
ATOM 774 C C . PHE A 1 101 ? -15.178 -3.473 -32.471 1.00 79.12 101 PHE A C 1
ATOM 776 O O . PHE A 1 101 ? -16.032 -3.712 -33.320 1.00 79.12 101 PHE A O 1
ATOM 783 N N . GLU A 1 102 ? -14.698 -4.435 -31.675 1.00 76.44 102 GLU A N 1
ATOM 784 C CA . GLU A 1 102 ? -15.152 -5.841 -31.714 1.00 76.44 102 GLU A CA 1
ATOM 785 C C . GLU A 1 102 ? -16.577 -6.028 -31.167 1.00 76.44 102 GLU A C 1
ATOM 787 O O . GLU A 1 102 ? -17.196 -7.078 -31.366 1.00 76.44 102 GLU A O 1
ATOM 792 N N . LEU A 1 103 ? -17.093 -5.027 -30.451 1.00 78.31 103 LEU A N 1
ATOM 793 C CA . LEU A 1 103 ? -18.462 -4.961 -29.939 1.00 78.31 103 LEU A CA 1
ATOM 794 C C . LEU A 1 103 ? -19.405 -4.162 -30.862 1.00 78.31 103 LEU A C 1
ATOM 796 O O . LEU A 1 103 ? -20.528 -3.840 -30.480 1.00 78.31 103 LEU A O 1
ATOM 800 N N . GLY A 1 104 ? -18.973 -3.829 -32.084 1.00 73.94 104 GLY A N 1
ATOM 801 C CA . GLY A 1 104 ? -19.779 -3.054 -33.037 1.00 73.94 104 GLY A CA 1
ATOM 802 C C . GLY A 1 104 ? -19.732 -1.540 -32.801 1.00 73.94 104 GLY A C 1
ATOM 803 O O . GLY A 1 104 ? -20.658 -0.808 -33.179 1.00 73.94 104 GLY A O 1
ATOM 804 N N . GLY A 1 105 ? -18.677 -1.062 -32.139 1.00 78.56 105 GLY A N 1
ATOM 805 C CA . GLY A 1 105 ? -18.288 0.340 -32.084 1.00 78.56 105 GLY A CA 1
ATOM 806 C C . GLY A 1 105 ? -17.656 0.805 -33.399 1.00 78.56 105 GLY A C 1
ATOM 807 O O . GLY A 1 105 ? -16.977 0.055 -34.089 1.00 78.56 105 GLY A O 1
ATOM 808 N N . HIS A 1 106 ? -17.871 2.067 -33.752 1.00 76.62 106 HIS A N 1
ATOM 809 C CA . HIS A 1 106 ? -17.265 2.733 -34.911 1.00 76.62 106 HIS A CA 1
ATOM 810 C C . HIS A 1 106 ? -17.104 4.224 -34.601 1.00 76.62 106 HIS A C 1
ATOM 812 O O . HIS A 1 106 ? -17.576 4.686 -33.562 1.00 76.62 106 HIS A O 1
ATOM 818 N N . SER A 1 107 ? -16.488 5.007 -35.491 1.00 65.62 107 SER A N 1
ATOM 819 C CA . SER A 1 107 ? -16.086 6.396 -35.207 1.00 65.62 107 SER A CA 1
ATOM 820 C C . SER A 1 107 ? -17.210 7.282 -34.652 1.00 65.62 107 SER A C 1
ATOM 822 O O . SER A 1 107 ? -16.991 8.004 -33.687 1.00 65.62 107 SER A O 1
ATOM 824 N N . LEU A 1 108 ? -18.437 7.181 -35.179 1.00 77.69 108 LEU A N 1
ATOM 825 C CA . LEU A 1 108 ? -19.585 7.941 -34.659 1.00 77.69 108 LEU A CA 1
ATOM 826 C C . LEU A 1 108 ? -19.996 7.498 -33.244 1.00 77.69 108 LEU A C 1
ATOM 828 O O . LEU A 1 108 ? -20.303 8.344 -32.404 1.00 77.69 108 LEU A O 1
ATOM 832 N N . LYS A 1 109 ? -19.992 6.189 -32.957 1.00 85.12 109 LYS A N 1
ATOM 833 C CA . LYS A 1 109 ? -20.220 5.686 -31.594 1.00 85.12 109 LYS A CA 1
ATOM 834 C C . LYS A 1 109 ? -19.060 6.061 -30.666 1.00 85.12 109 LYS A C 1
ATOM 836 O O . LYS A 1 109 ? -19.322 6.403 -29.525 1.00 85.12 109 LYS A O 1
ATOM 841 N N . ALA A 1 110 ? -17.818 6.096 -31.150 1.00 82.50 110 ALA A N 1
ATOM 842 C CA . ALA A 1 110 ? -16.661 6.549 -30.376 1.00 82.50 110 ALA A CA 1
ATOM 843 C C . ALA A 1 110 ? -16.770 8.040 -30.008 1.00 82.50 110 ALA A C 1
ATOM 845 O O . ALA A 1 110 ? -16.484 8.420 -28.877 1.00 82.50 110 ALA A O 1
ATOM 846 N N . THR A 1 111 ? -17.261 8.892 -30.915 1.00 83.00 111 THR A N 1
ATOM 847 C CA . THR A 1 111 ? -17.554 10.301 -30.598 1.00 83.00 111 THR A CA 1
ATOM 848 C C . THR A 1 111 ? -18.627 10.428 -29.513 1.00 83.00 111 THR A C 1
ATOM 850 O O . THR A 1 111 ? -18.456 11.205 -28.576 1.00 83.00 111 THR A O 1
ATOM 853 N N . LYS A 1 112 ? -19.713 9.647 -29.602 1.00 89.44 112 LYS A N 1
ATOM 854 C CA . LYS A 1 112 ? -20.758 9.613 -28.561 1.00 89.44 112 LYS A CA 1
ATOM 855 C C . LYS A 1 112 ? -20.224 9.091 -27.228 1.00 89.44 112 LYS A C 1
ATOM 857 O O . LYS A 1 112 ? -20.559 9.647 -26.188 1.00 89.44 112 LYS A O 1
ATOM 862 N N . LEU A 1 113 ? -19.379 8.064 -27.274 1.00 95.12 113 LEU A N 1
ATOM 863 C CA . LEU A 1 113 ? -18.728 7.479 -26.109 1.00 95.12 113 LEU A CA 1
ATOM 864 C C . LEU A 1 113 ? -17.896 8.522 -25.365 1.00 95.12 113 LEU A C 1
ATOM 866 O O . LEU A 1 113 ? -18.075 8.707 -24.168 1.00 95.12 113 LEU A O 1
ATOM 870 N N . VAL A 1 114 ? -17.039 9.248 -26.083 1.00 90.25 114 VAL A N 1
ATOM 871 C CA . VAL A 1 114 ? -16.220 10.325 -25.515 1.00 90.25 114 VAL A CA 1
ATOM 872 C C . VAL A 1 114 ? -17.084 11.405 -24.856 1.00 90.25 114 VAL A C 1
ATOM 874 O O . VAL A 1 114 ? -16.754 11.875 -23.769 1.00 90.25 114 VAL A O 1
ATOM 877 N N . TYR A 1 115 ? -18.197 11.788 -25.489 1.00 89.56 115 TYR A N 1
ATOM 878 C CA . TYR A 1 115 ? -19.119 12.774 -24.923 1.00 89.56 115 TYR A CA 1
ATOM 879 C C . TYR A 1 115 ? -19.766 12.281 -23.621 1.00 89.56 115 TYR A C 1
ATOM 881 O O . TYR A 1 115 ? -19.714 12.995 -22.623 1.00 89.56 115 TYR A O 1
ATOM 889 N N . LYS A 1 116 ? -20.298 11.050 -23.603 1.00 88.56 116 LYS A N 1
ATOM 890 C CA . LYS A 1 116 ? -20.898 10.448 -22.401 1.00 88.56 116 LYS A CA 1
ATOM 891 C C . LYS A 1 116 ? -19.890 10.261 -21.270 1.00 88.56 116 LYS A C 1
ATOM 893 O O . LYS A 1 116 ? -20.194 10.586 -20.132 1.00 88.56 116 LYS A O 1
ATOM 898 N N . ILE A 1 117 ? -18.666 9.820 -21.573 1.00 89.44 117 ILE A N 1
ATOM 899 C CA . ILE A 1 117 ? -17.588 9.726 -20.574 1.00 89.44 117 ILE A CA 1
ATOM 900 C C . ILE A 1 117 ? -17.320 11.096 -19.944 1.00 89.44 117 ILE A C 1
ATOM 902 O O . ILE A 1 117 ? -17.184 11.199 -18.728 1.00 89.44 117 ILE A O 1
ATOM 906 N N . LYS A 1 118 ? -17.283 12.163 -20.747 1.00 77.38 118 LYS A N 1
ATOM 907 C CA . LYS A 1 118 ? -17.097 13.519 -20.224 1.00 77.38 118 LYS A CA 1
ATOM 908 C C . LYS A 1 118 ? -18.273 13.977 -19.361 1.00 77.38 118 LYS A C 1
ATOM 910 O O . LYS A 1 118 ? -18.046 14.607 -18.336 1.00 77.38 118 LYS A O 1
ATOM 915 N N . GLU A 1 119 ? -19.500 13.692 -19.779 1.00 81.31 119 GLU A N 1
ATOM 916 C CA . GLU A 1 119 ? -20.719 14.077 -19.061 1.00 81.31 119 GLU A CA 1
ATOM 917 C C . GLU A 1 119 ? -20.859 13.342 -17.721 1.00 81.31 119 GLU A C 1
ATOM 919 O O . GLU A 1 119 ? -21.109 13.971 -16.697 1.00 81.31 119 GLU A O 1
ATOM 924 N N . GLU A 1 120 ? -20.651 12.025 -17.714 1.00 79.44 120 GLU A N 1
ATOM 925 C CA . GLU A 1 120 ? -20.916 11.170 -16.553 1.00 79.44 120 GLU A CA 1
ATOM 926 C C . GLU A 1 120 ? -19.713 11.053 -15.605 1.00 79.44 120 GLU A C 1
ATOM 928 O O . GLU A 1 120 ? -19.886 10.858 -14.401 1.00 79.44 120 GLU A O 1
ATOM 933 N N . LEU A 1 121 ? -18.485 11.172 -16.128 1.00 77.94 121 LEU A N 1
ATOM 934 C CA . LEU A 1 121 ? -17.247 10.980 -15.358 1.00 77.94 121 LEU A CA 1
ATOM 935 C C . LEU A 1 121 ? -16.378 12.239 -15.270 1.00 77.94 121 LEU A C 1
ATOM 937 O O . LEU A 1 121 ? -15.368 12.221 -14.573 1.00 77.94 121 LEU A O 1
ATOM 941 N N . GLY A 1 122 ? -16.717 13.320 -15.979 1.00 67.38 122 GLY A N 1
ATOM 942 C CA . GLY A 1 122 ? -15.928 14.559 -15.992 1.00 67.38 122 GLY A CA 1
ATOM 943 C C . GLY A 1 122 ? -14.590 14.460 -16.737 1.00 67.38 122 GLY A C 1
ATOM 944 O O . GLY A 1 122 ? -13.847 15.440 -16.804 1.00 67.38 122 GLY A O 1
ATOM 945 N N . VAL A 1 123 ? -14.267 13.305 -17.329 1.00 76.62 123 VAL A N 1
ATOM 946 C CA . VAL A 1 123 ? -12.971 13.058 -17.975 1.00 76.62 123 VAL A CA 1
ATOM 947 C C . VAL A 1 123 ? -13.045 13.369 -19.465 1.00 76.62 123 VAL A C 1
ATOM 949 O O . VAL A 1 123 ? -13.882 12.842 -20.194 1.00 76.62 123 VAL A O 1
ATOM 952 N N . THR A 1 124 ? -12.131 14.212 -19.946 1.00 78.75 124 THR A N 1
ATOM 953 C CA . THR A 1 124 ? -12.041 14.528 -21.375 1.00 78.75 124 THR A CA 1
ATOM 954 C C . THR A 1 124 ? -11.100 13.549 -22.067 1.00 78.75 124 THR A C 1
ATOM 956 O O . THR A 1 124 ? -9.892 13.587 -21.854 1.00 78.75 124 THR A O 1
ATOM 959 N N . LEU A 1 125 ? -11.660 12.699 -22.923 1.00 82.19 125 LEU A N 1
ATOM 960 C CA . LEU A 1 125 ? -10.913 11.856 -23.853 1.00 82.19 125 LEU A CA 1
ATOM 961 C C . LEU A 1 125 ? -11.041 12.409 -25.273 1.00 82.19 125 LEU A C 1
ATOM 963 O O . LEU A 1 125 ? -11.977 13.138 -25.597 1.00 82.19 125 LEU A O 1
ATOM 967 N N . SER A 1 126 ? -10.100 12.066 -26.138 1.00 82.81 126 SER A N 1
ATOM 968 C CA . SER A 1 126 ? -10.219 12.259 -27.579 1.00 82.81 126 SER A CA 1
ATOM 969 C C . SER A 1 126 ? -10.702 10.970 -28.243 1.00 82.81 126 SER A C 1
ATOM 971 O O . SER A 1 126 ? -10.554 9.875 -27.704 1.00 82.81 126 SER A O 1
ATOM 973 N N . VAL A 1 127 ? -11.244 11.067 -29.460 1.00 79.00 127 VAL A N 1
ATOM 974 C CA . VAL A 1 127 ? -11.561 9.864 -30.251 1.00 79.00 127 VAL A CA 1
ATOM 975 C C . VAL A 1 127 ? -10.293 9.035 -30.495 1.00 79.00 127 VAL A C 1
ATOM 977 O O . VAL A 1 127 ? -10.354 7.813 -30.443 1.00 79.00 127 VAL A O 1
ATOM 980 N N . VAL A 1 128 ? -9.134 9.682 -30.661 1.00 76.50 128 VAL A N 1
ATOM 981 C CA . VAL A 1 128 ? -7.824 9.020 -30.803 1.00 76.50 128 VAL A CA 1
ATOM 982 C C . VAL A 1 128 ? -7.488 8.151 -29.585 1.00 76.50 128 VAL A C 1
ATOM 984 O O . VAL A 1 128 ? -6.894 7.084 -29.734 1.00 76.50 128 VAL A O 1
ATOM 987 N N . ASP A 1 129 ? -7.920 8.542 -28.385 1.00 79.75 129 ASP A N 1
ATOM 988 C CA . ASP A 1 129 ? -7.732 7.727 -27.181 1.00 79.75 129 ASP A CA 1
ATOM 989 C C . ASP A 1 129 ? -8.521 6.418 -27.252 1.00 79.75 129 ASP A C 1
ATOM 991 O O . ASP A 1 129 ? -7.982 5.374 -26.910 1.00 79.75 129 ASP A O 1
ATOM 995 N N . ILE A 1 130 ? -9.744 6.444 -27.790 1.00 86.75 130 ILE A N 1
ATOM 996 C CA . ILE A 1 130 ? -10.553 5.231 -27.995 1.00 86.75 130 ILE A CA 1
ATOM 997 C C . ILE A 1 130 ? -9.910 4.305 -29.037 1.00 86.75 130 ILE A C 1
ATOM 999 O O . ILE A 1 130 ? -9.967 3.091 -28.902 1.00 86.75 130 ILE A O 1
ATOM 1003 N N . PHE A 1 131 ? -9.274 4.852 -30.076 1.00 77.19 131 PHE A N 1
ATOM 1004 C CA . PHE A 1 131 ? -8.577 4.035 -31.078 1.00 77.19 131 PHE A CA 1
ATOM 1005 C C . PHE A 1 131 ? -7.262 3.442 -30.556 1.00 77.19 131 PHE A C 1
ATOM 1007 O O . PHE A 1 131 ? -6.947 2.292 -30.852 1.00 77.19 131 PHE A O 1
ATOM 1014 N N . SER A 1 132 ? -6.505 4.206 -29.769 1.00 71.06 132 SER A N 1
ATOM 1015 C CA . SER A 1 132 ? -5.212 3.771 -29.217 1.00 71.06 132 SER A CA 1
ATOM 1016 C C . SER A 1 132 ? -5.335 2.862 -27.991 1.00 71.06 132 SER A C 1
ATOM 1018 O O . SER A 1 132 ? -4.424 2.084 -27.704 1.00 71.06 132 SER A O 1
ATOM 1020 N N . LYS A 1 133 ? -6.444 2.965 -27.256 1.00 86.50 133 LYS A N 1
ATOM 1021 C CA . LYS A 1 133 ? -6.765 2.179 -26.062 1.00 86.50 133 LYS A CA 1
ATOM 1022 C C . LYS A 1 133 ? -8.192 1.649 -26.211 1.00 86.50 133 LYS A C 1
ATOM 1024 O O . LYS A 1 133 ? -9.113 2.189 -25.609 1.00 86.50 133 LYS A O 1
ATOM 1029 N N . PRO A 1 134 ? -8.404 0.646 -27.078 1.00 87.56 134 PRO A N 1
ATOM 1030 C CA . PRO A 1 134 ? -9.737 0.270 -27.520 1.00 87.56 134 PRO A CA 1
ATOM 1031 C C . PRO A 1 134 ? -10.516 -0.590 -26.535 1.00 87.56 134 PRO A C 1
ATOM 1033 O O . PRO A 1 134 ? -11.640 -0.946 -26.862 1.00 87.56 134 PRO A O 1
ATOM 1036 N N . THR A 1 135 ? -9.974 -0.947 -25.372 1.00 93.81 135 THR A N 1
ATOM 1037 C CA . THR A 1 135 ? -10.673 -1.741 -24.348 1.00 93.81 135 THR A CA 1
ATOM 1038 C C . THR A 1 135 ? -11.032 -0.890 -23.127 1.00 93.81 135 THR A C 1
ATOM 1040 O O . THR A 1 135 ? -10.370 0.110 -22.839 1.00 93.81 135 THR A O 1
ATOM 1043 N N . ILE A 1 136 ? -12.062 -1.291 -22.371 1.00 94.94 136 ILE A N 1
ATOM 1044 C CA . ILE A 1 136 ? -12.441 -0.609 -21.120 1.00 94.94 136 ILE A CA 1
ATOM 1045 C C . ILE A 1 136 ? -11.261 -0.572 -20.151 1.00 94.94 136 ILE A C 1
ATOM 1047 O O . ILE A 1 136 ? -11.011 0.471 -19.555 1.00 94.94 136 ILE A O 1
ATOM 1051 N N . ARG A 1 137 ? -10.511 -1.673 -20.038 1.00 90.69 137 ARG A N 1
ATOM 1052 C CA . ARG A 1 137 ? -9.350 -1.772 -19.149 1.00 90.69 137 ARG A CA 1
ATOM 1053 C C . ARG A 1 137 ? -8.209 -0.838 -19.535 1.00 90.69 137 ARG A C 1
ATOM 1055 O O . ARG A 1 137 ? -7.560 -0.234 -18.690 1.00 90.69 137 ARG A O 1
ATOM 1062 N N . GLU A 1 138 ? -7.935 -0.701 -20.823 1.00 86.50 138 GLU A N 1
ATOM 1063 C CA . GLU A 1 138 ? -6.892 0.216 -21.277 1.00 86.50 138 GLU A CA 1
ATOM 1064 C C . GLU A 1 138 ? -7.300 1.685 -21.099 1.00 86.50 138 GLU A C 1
ATOM 1066 O O . GLU A 1 138 ? -6.459 2.522 -20.753 1.00 86.50 138 GLU A O 1
ATOM 1071 N N . LEU A 1 139 ? -8.584 2.004 -21.310 1.00 90.00 139 LEU A N 1
ATOM 1072 C CA . LEU A 1 139 ? -9.121 3.336 -21.034 1.00 90.00 139 LEU A CA 1
ATOM 1073 C C . LEU A 1 139 ? -9.126 3.637 -19.540 1.00 90.00 139 LEU A C 1
ATOM 1075 O O . LEU A 1 139 ? -8.675 4.716 -19.163 1.00 90.00 139 LEU A O 1
ATOM 1079 N N . SER A 1 140 ? -9.571 2.703 -18.696 1.00 85.81 140 SER A N 1
ATOM 1080 C CA . SER A 1 140 ? -9.584 2.876 -17.242 1.00 85.81 140 SER A CA 1
ATOM 1081 C C . SER A 1 140 ? -8.175 3.138 -16.721 1.00 85.81 140 SER A C 1
ATOM 1083 O O . SER A 1 140 ? -7.982 4.124 -16.026 1.00 85.81 140 SER A O 1
ATOM 1085 N N . GLN A 1 141 ? -7.164 2.389 -17.167 1.00 80.06 141 GLN A N 1
ATOM 1086 C CA . GLN A 1 141 ? -5.762 2.629 -16.803 1.00 80.06 141 GLN A CA 1
ATOM 1087 C C . GLN A 1 141 ? -5.249 4.004 -17.251 1.00 80.06 141 GLN A C 1
ATOM 1089 O O . GLN A 1 141 ? -4.502 4.665 -16.527 1.00 80.06 141 GLN A O 1
ATOM 1094 N N . LYS A 1 142 ? -5.619 4.461 -18.455 1.00 78.81 142 LYS A N 1
ATOM 1095 C CA . LYS A 1 142 ? -5.253 5.803 -18.938 1.00 78.81 142 LYS A CA 1
ATOM 1096 C C . LYS A 1 142 ? -5.918 6.889 -18.089 1.00 78.81 142 LYS A C 1
ATOM 1098 O O . LYS A 1 142 ? -5.274 7.873 -17.734 1.00 78.81 142 LYS A O 1
ATOM 1103 N N . MET A 1 143 ? -7.200 6.711 -17.791 1.00 80.00 143 MET A N 1
ATOM 1104 C CA . MET A 1 143 ? -7.998 7.636 -16.994 1.00 80.00 143 MET A CA 1
ATOM 1105 C C . MET A 1 143 ? -7.531 7.652 -15.542 1.00 80.00 143 MET A C 1
ATOM 1107 O O . MET A 1 143 ? -7.425 8.723 -14.970 1.00 80.00 143 MET A O 1
ATOM 1111 N N . GLU A 1 144 ? -7.168 6.507 -14.972 1.00 68.81 144 GLU A N 1
ATOM 1112 C CA . GLU A 1 144 ? -6.536 6.396 -13.661 1.00 68.81 144 GLU A CA 1
ATOM 1113 C C . GLU A 1 144 ? -5.198 7.121 -13.660 1.00 68.81 144 GLU A C 1
ATOM 1115 O O . GLU A 1 144 ? -4.980 7.928 -12.782 1.00 68.81 144 GLU A O 1
ATOM 1120 N N . LYS A 1 145 ? -4.337 7.008 -14.674 1.00 55.47 145 LYS A N 1
ATOM 1121 C CA . LYS A 1 145 ? -3.122 7.850 -14.728 1.00 55.47 145 LYS A CA 1
ATOM 1122 C C . LYS A 1 145 ? -3.410 9.360 -14.775 1.00 55.47 145 LYS A C 1
ATOM 1124 O O . LYS A 1 145 ? -2.547 10.140 -14.393 1.00 55.47 145 LYS A O 1
ATOM 1129 N N . ALA A 1 146 ? -4.596 9.767 -15.234 1.00 48.06 146 ALA A N 1
ATOM 1130 C CA . ALA A 1 146 ? -5.043 11.161 -15.236 1.00 48.06 146 ALA A CA 1
ATOM 1131 C C . ALA A 1 146 ? -5.800 11.575 -13.950 1.00 48.06 146 ALA A C 1
ATOM 1133 O O . ALA A 1 146 ? -5.774 12.751 -13.602 1.00 48.06 146 ALA A O 1
ATOM 1134 N N . ASN A 1 147 ? -6.444 10.630 -13.247 1.00 42.81 147 ASN A N 1
ATOM 1135 C CA . ASN A 1 147 ? -7.186 10.820 -11.986 1.00 42.81 147 ASN A CA 1
ATOM 1136 C C . ASN A 1 147 ? -6.370 10.466 -10.731 1.00 42.81 147 ASN A C 1
ATOM 1138 O O . ASN A 1 147 ? -6.702 10.917 -9.640 1.00 42.81 147 ASN A O 1
ATOM 1142 N N . ILE A 1 148 ? -5.273 9.717 -10.866 1.00 40.25 148 ILE A N 1
ATOM 1143 C CA . ILE A 1 148 ? -4.185 9.575 -9.890 1.00 40.25 148 ILE A CA 1
ATOM 1144 C C . ILE A 1 148 ? -3.351 10.864 -9.977 1.00 40.25 148 ILE A C 1
ATOM 1146 O O . ILE A 1 148 ? -2.145 10.872 -10.183 1.00 40.25 148 ILE A O 1
ATOM 1150 N N . ALA A 1 149 ? -4.024 11.997 -9.832 1.00 40.19 149 ALA A N 1
ATOM 1151 C CA . ALA A 1 149 ? -3.472 13.113 -9.102 1.00 40.19 149 ALA A CA 1
ATOM 1152 C C . ALA A 1 149 ? -4.112 13.018 -7.720 1.00 40.19 149 ALA A C 1
ATOM 1154 O O . ALA A 1 149 ? -4.924 13.853 -7.331 1.00 40.19 149 ALA A O 1
ATOM 1155 N N . ALA A 1 150 ? -3.810 11.931 -7.005 1.00 41.97 150 ALA A N 1
ATOM 1156 C CA . ALA A 1 150 ? -4.064 11.906 -5.582 1.00 41.97 150 ALA A CA 1
ATOM 1157 C C . ALA A 1 150 ? -3.381 13.163 -5.032 1.00 41.97 150 ALA A C 1
ATOM 1159 O O . ALA A 1 150 ? -2.185 13.355 -5.265 1.00 41.97 150 ALA A O 1
ATOM 1160 N N . VAL A 1 151 ? -4.157 14.087 -4.463 1.00 39.19 151 VAL A N 1
ATOM 1161 C CA . VAL A 1 151 ? -3.630 15.415 -4.150 1.00 39.19 151 VAL A CA 1
ATOM 1162 C C . VAL A 1 151 ? -2.575 15.217 -3.072 1.00 39.19 151 VAL A C 1
ATOM 1164 O O . VAL A 1 151 ? -2.889 1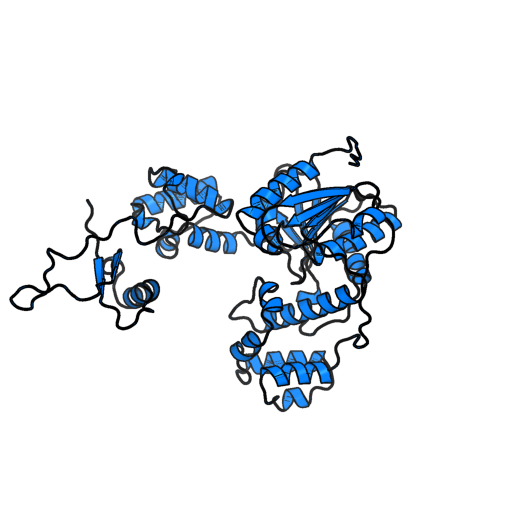4.773 -1.966 1.00 39.19 151 VAL A O 1
ATOM 1167 N N . HIS A 1 152 ? -1.314 15.474 -3.424 1.00 45.06 152 HIS A N 1
ATOM 1168 C CA . HIS A 1 152 ? -0.224 15.517 -2.462 1.00 45.06 152 HIS A CA 1
ATOM 1169 C C . HIS A 1 152 ? -0.479 16.724 -1.572 1.00 45.06 152 HIS A C 1
ATOM 1171 O O . HIS A 1 152 ? -0.289 17.868 -1.981 1.00 45.06 152 HIS A O 1
ATOM 1177 N N . ILE A 1 153 ? -0.995 16.450 -0.378 1.00 51.34 153 ILE A N 1
ATOM 1178 C CA . ILE A 1 153 ? -1.062 17.446 0.689 1.00 51.34 153 ILE A CA 1
ATOM 1179 C C . ILE A 1 153 ? 0.365 17.653 1.223 1.00 51.34 153 ILE A C 1
ATOM 1181 O O . ILE A 1 153 ? 0.765 18.780 1.495 1.00 51.34 153 ILE A O 1
ATOM 1185 N N . ASP A 1 154 ? 1.125 16.553 1.282 1.00 58.19 154 ASP A N 1
ATOM 1186 C CA . ASP A 1 154 ? 2.538 16.408 1.642 1.00 58.19 154 ASP A CA 1
ATOM 1187 C C . ASP A 1 154 ? 3.079 15.152 0.905 1.00 58.19 154 ASP A C 1
ATOM 1189 O O . ASP A 1 154 ? 2.286 14.293 0.516 1.00 58.19 154 ASP A O 1
ATOM 1193 N N . GLU A 1 155 ? 4.391 14.983 0.704 1.00 69.00 155 GLU A N 1
ATOM 1194 C CA . GLU A 1 155 ? 4.960 13.731 0.152 1.00 69.00 155 GLU A CA 1
ATOM 1195 C C . GLU A 1 155 ? 4.591 12.488 0.991 1.00 69.00 155 GLU A C 1
ATOM 1197 O O . GLU A 1 155 ? 4.462 11.374 0.462 1.00 69.00 155 GLU A O 1
ATOM 1202 N N . SER A 1 156 ? 4.355 12.718 2.283 1.00 79.12 156 SER A N 1
ATOM 1203 C CA . SER A 1 156 ? 4.047 11.737 3.325 1.00 79.12 156 SER A CA 1
ATOM 1204 C C . SER A 1 156 ? 2.545 11.431 3.444 1.00 79.12 156 SER A C 1
ATOM 1206 O O . SER A 1 156 ? 2.163 10.436 4.062 1.00 79.12 156 SER A O 1
ATOM 1208 N N . VAL A 1 157 ? 1.669 12.260 2.849 1.00 86.38 157 VAL A N 1
ATOM 1209 C CA . VAL A 1 157 ? 0.202 12.128 2.940 1.00 86.38 157 VAL A CA 1
ATOM 1210 C C . VAL A 1 157 ? -0.473 12.274 1.593 1.00 86.38 157 VAL A C 1
ATOM 1212 O O . VAL A 1 157 ? -0.384 13.300 0.918 1.00 86.38 157 VAL A O 1
ATOM 1215 N N . ILE A 1 158 ? -1.296 11.283 1.273 1.00 85.44 158 ILE A N 1
ATOM 1216 C CA . ILE A 1 158 ? -2.125 11.283 0.078 1.00 85.44 158 ILE A CA 1
ATOM 1217 C C . ILE A 1 158 ? -3.605 11.278 0.453 1.00 85.44 158 ILE A C 1
ATOM 1219 O O . ILE A 1 158 ? -4.072 10.383 1.154 1.00 85.44 158 ILE A O 1
ATOM 1223 N N . LEU A 1 159 ? -4.380 12.219 -0.091 1.00 86.75 159 LEU A N 1
ATOM 1224 C CA . LEU A 1 159 ? -5.838 12.097 -0.110 1.00 86.75 159 LEU A CA 1
ATOM 1225 C C . LEU A 1 159 ? -6.242 11.092 -1.199 1.00 86.75 159 LEU A C 1
ATOM 1227 O O . LEU A 1 159 ? -6.222 11.407 -2.387 1.00 86.75 159 LEU A O 1
ATOM 1231 N N . LEU A 1 160 ? -6.580 9.868 -0.789 1.00 85.56 160 LEU A N 1
ATOM 1232 C CA . LEU A 1 160 ? -6.986 8.772 -1.680 1.00 85.56 160 LEU A CA 1
ATOM 1233 C C . LEU A 1 160 ? -8.400 8.987 -2.231 1.00 85.56 160 LEU A C 1
ATOM 1235 O O . LEU A 1 160 ? -8.688 8.654 -3.380 1.00 85.56 160 LEU A O 1
ATOM 1239 N N . LYS A 1 161 ? -9.286 9.533 -1.392 1.00 87.19 161 LYS A N 1
ATOM 1240 C CA . LYS A 1 161 ? -10.654 9.891 -1.766 1.00 87.19 161 LYS A CA 1
ATOM 1241 C C . LYS A 1 161 ? -11.197 10.976 -0.841 1.00 87.19 161 LYS A C 1
ATOM 1243 O O . LYS A 1 161 ? -11.217 10.790 0.376 1.00 87.19 161 LYS A O 1
ATOM 1248 N N . GLU A 1 162 ? -11.704 12.054 -1.424 1.00 84.56 162 GLU A N 1
ATOM 1249 C CA . GLU A 1 162 ? -12.540 13.034 -0.727 1.00 84.56 162 GLU A CA 1
ATOM 1250 C C . GLU A 1 162 ? -14.004 12.566 -0.702 1.00 84.56 162 GLU A C 1
ATOM 1252 O O . GLU A 1 162 ? -14.528 12.058 -1.695 1.00 84.56 162 GLU A O 1
ATOM 1257 N N . SER A 1 163 ? -14.679 12.714 0.437 1.00 79.94 163 SER A N 1
ATOM 1258 C CA . SER A 1 163 ? -16.116 12.459 0.550 1.00 79.94 163 SER A CA 1
ATOM 1259 C C . SER A 1 163 ? -16.918 13.682 0.114 1.00 79.94 163 SER A C 1
ATOM 1261 O O . SER A 1 163 ? -16.653 14.796 0.557 1.00 79.94 163 SER A O 1
ATOM 1263 N N . THR A 1 164 ? -17.982 13.477 -0.664 1.00 66.88 164 THR A N 1
ATOM 1264 C CA . THR A 1 164 ? -18.885 14.561 -1.091 1.00 66.88 164 THR A CA 1
ATOM 1265 C C . THR A 1 164 ? -19.712 15.157 0.053 1.00 66.88 164 THR A C 1
ATOM 1267 O O . THR A 1 164 ? -20.239 16.254 -0.093 1.00 66.88 164 THR A O 1
ATOM 1270 N N . ASN A 1 165 ? -19.835 14.448 1.185 1.00 66.25 165 ASN A N 1
ATOM 1271 C CA . ASN A 1 165 ? -20.749 14.790 2.283 1.00 66.25 165 ASN A CA 1
ATOM 1272 C C . ASN A 1 165 ? -20.037 15.138 3.612 1.00 66.25 165 ASN A C 1
ATOM 1274 O O . ASN A 1 165 ? -20.695 15.153 4.646 1.00 66.25 165 ASN A O 1
ATOM 1278 N N . GLN A 1 166 ? -18.717 15.397 3.598 1.00 57.84 166 GLN A N 1
ATOM 1279 C CA . GLN A 1 166 ? -17.901 15.796 4.768 1.00 57.84 166 GLN A CA 1
ATOM 1280 C C . GLN A 1 166 ? -18.182 14.996 6.057 1.00 57.84 166 GLN A C 1
ATOM 1282 O O . GLN A 1 166 ? -18.634 15.526 7.071 1.00 57.84 166 GLN A O 1
ATOM 1287 N N . LEU A 1 167 ? -17.874 13.703 6.035 1.00 68.44 167 LEU A N 1
ATOM 1288 C CA . LEU A 1 167 ? -17.925 12.842 7.217 1.00 68.44 167 LEU A CA 1
ATOM 1289 C C . LEU A 1 167 ? -16.540 12.230 7.480 1.00 68.44 167 LEU A C 1
ATOM 1291 O O . LEU A 1 167 ? -15.705 12.203 6.576 1.00 68.44 167 LEU A O 1
ATOM 1295 N N . LYS A 1 168 ? -16.344 11.841 8.753 1.00 86.94 168 LYS A N 1
ATOM 1296 C CA . LYS A 1 168 ? -15.139 11.351 9.465 1.00 86.94 168 LYS A CA 1
ATOM 1297 C C . LYS A 1 168 ? -13.958 10.886 8.589 1.00 86.94 168 LYS A C 1
ATOM 1299 O O . LYS A 1 168 ? -14.124 10.266 7.542 1.00 86.94 168 LYS A O 1
ATOM 1304 N N . ASN A 1 169 ? -12.742 11.099 9.083 1.00 94.06 169 ASN A N 1
ATOM 1305 C CA . ASN A 1 169 ? -11.525 10.696 8.381 1.00 94.06 169 ASN A CA 1
ATOM 1306 C C . ASN A 1 169 ? -11.151 9.236 8.687 1.00 94.06 169 ASN A C 1
ATOM 1308 O O . ASN A 1 169 ? -11.225 8.788 9.832 1.00 94.06 169 ASN A O 1
ATOM 1312 N N . LEU A 1 170 ? -10.715 8.516 7.654 1.00 96.56 170 LEU A N 1
ATOM 1313 C CA . LEU A 1 170 ? -10.055 7.217 7.751 1.00 96.56 170 LEU A CA 1
ATOM 1314 C C . LEU A 1 170 ? -8.575 7.390 7.414 1.00 96.56 170 LEU A C 1
ATOM 1316 O O . LEU A 1 170 ? -8.246 7.974 6.378 1.00 96.56 170 LEU A O 1
ATOM 1320 N N . PHE A 1 171 ? -7.704 6.850 8.263 1.00 98.12 171 PHE A N 1
ATOM 1321 C CA . PHE A 1 171 ? -6.255 6.897 8.076 1.00 98.12 171 PHE A CA 1
ATOM 1322 C C . PHE A 1 171 ? -5.726 5.509 7.709 1.00 98.12 171 PHE A C 1
ATOM 1324 O O . PHE A 1 171 ? -5.776 4.589 8.523 1.00 98.12 171 PHE A O 1
ATOM 1331 N N . PHE A 1 172 ? -5.232 5.361 6.481 1.00 98.19 172 PHE A N 1
ATOM 1332 C CA . PHE A 1 172 ? -4.653 4.136 5.935 1.00 98.19 172 PHE A CA 1
ATOM 1333 C C . PHE A 1 172 ? -3.131 4.190 6.038 1.00 98.19 172 PHE A C 1
ATOM 1335 O O . PHE A 1 172 ? -2.501 5.058 5.437 1.00 98.19 172 PHE A O 1
ATOM 1342 N N . ILE A 1 173 ? -2.533 3.262 6.777 1.00 98.44 173 ILE A N 1
ATOM 1343 C CA . ILE A 1 173 ? -1.081 3.198 6.965 1.00 98.44 173 ILE A CA 1
ATOM 1344 C C . ILE A 1 173 ? -0.469 2.284 5.905 1.00 98.44 173 ILE A C 1
ATOM 1346 O O . ILE A 1 173 ? -0.966 1.176 5.700 1.00 98.44 173 ILE A O 1
ATOM 1350 N N . HIS A 1 174 ? 0.581 2.745 5.220 1.00 95.81 174 HIS A N 1
ATOM 1351 C CA . HIS A 1 174 ? 1.257 1.996 4.155 1.00 95.81 174 HIS A CA 1
ATOM 1352 C C . HIS A 1 174 ? 1.618 0.547 4.537 1.00 95.81 174 HIS A C 1
ATOM 1354 O O . HIS A 1 174 ? 1.833 0.214 5.702 1.00 9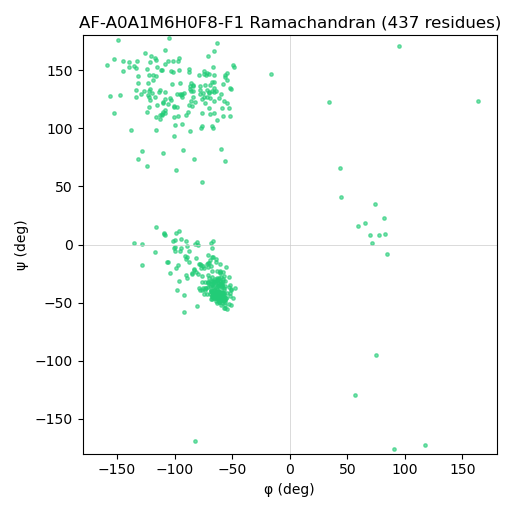5.81 174 HIS A O 1
ATOM 1360 N N . ASP A 1 175 ? 1.735 -0.312 3.526 1.00 92.81 175 ASP A N 1
ATOM 1361 C CA . ASP A 1 175 ? 2.166 -1.705 3.677 1.00 92.81 175 ASP A CA 1
ATOM 1362 C C . ASP A 1 175 ? 3.706 -1.844 3.744 1.00 92.81 175 ASP A C 1
ATOM 1364 O O . ASP A 1 175 ? 4.437 -0.859 3.879 1.00 92.81 175 ASP A O 1
ATOM 1368 N N . GLY A 1 176 ? 4.227 -3.074 3.651 1.00 90.44 176 GLY A N 1
ATOM 1369 C CA . GLY A 1 176 ? 5.673 -3.348 3.659 1.00 90.44 176 GLY A CA 1
ATOM 1370 C C . GLY A 1 176 ? 6.467 -2.708 2.510 1.00 90.44 176 GLY A C 1
ATOM 1371 O O . GLY A 1 176 ? 7.685 -2.596 2.605 1.00 90.44 176 GLY A O 1
ATOM 1372 N N . GLY A 1 177 ? 5.799 -2.272 1.441 1.00 88.88 177 GLY A N 1
ATOM 1373 C CA . GLY A 1 177 ? 6.360 -1.518 0.321 1.00 88.88 177 GLY A CA 1
ATOM 1374 C C . GLY A 1 177 ? 6.515 -0.017 0.576 1.00 88.88 177 GLY A C 1
ATOM 1375 O O . GLY A 1 177 ? 7.168 0.661 -0.216 1.00 88.88 177 GLY A O 1
ATOM 1376 N N . GLY A 1 178 ? 5.934 0.520 1.654 1.00 90.44 178 GLY A N 1
ATOM 1377 C CA . GLY A 1 178 ? 6.056 1.936 2.023 1.00 90.44 178 GLY A CA 1
ATOM 1378 C C . GLY A 1 178 ? 5.065 2.884 1.340 1.00 90.44 178 GLY A C 1
ATOM 1379 O O . GLY A 1 178 ? 4.982 4.050 1.722 1.00 90.44 178 GLY A O 1
ATOM 1380 N N . ASP A 1 179 ? 4.293 2.409 0.359 1.00 87.38 179 ASP A N 1
ATOM 1381 C CA . ASP A 1 179 ? 3.317 3.212 -0.387 1.00 87.38 179 ASP A CA 1
ATOM 1382 C C . ASP A 1 179 ? 1.866 2.844 -0.013 1.00 87.38 179 ASP A C 1
ATOM 1384 O O 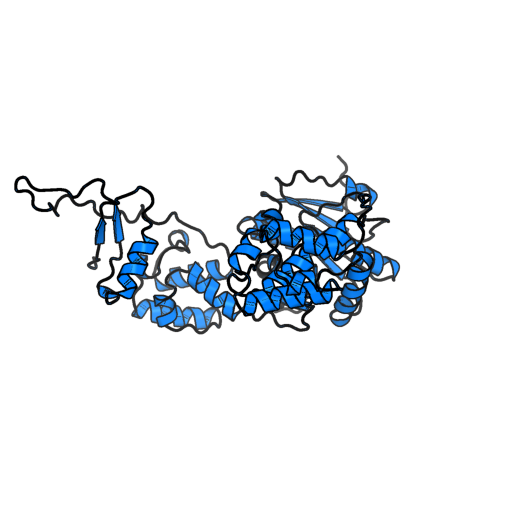. ASP A 1 179 ? 1.594 1.839 0.639 1.00 87.38 179 ASP A O 1
ATOM 1388 N N . VAL A 1 180 ? 0.910 3.671 -0.432 1.00 88.81 180 VAL A N 1
ATOM 1389 C CA . VAL A 1 180 ? -0.527 3.537 -0.121 1.00 88.81 180 VAL A CA 1
ATOM 1390 C C . VAL A 1 180 ? -1.359 3.114 -1.329 1.00 88.81 180 VAL A C 1
ATOM 1392 O O . VAL A 1 180 ? -2.589 3.099 -1.279 1.00 88.81 180 VAL A O 1
ATOM 1395 N N . GLN A 1 181 ? -0.698 2.748 -2.429 1.00 82.00 181 GLN A N 1
ATOM 1396 C CA . GLN A 1 181 ? -1.357 2.386 -3.684 1.00 82.00 181 GLN A CA 1
ATOM 1397 C C . GLN A 1 181 ? -2.307 1.193 -3.537 1.00 82.00 181 GLN A C 1
ATOM 1399 O O . GLN A 1 181 ? -3.370 1.187 -4.156 1.00 82.00 181 GLN A O 1
ATOM 1404 N N . GLY A 1 182 ? -1.975 0.229 -2.669 1.00 82.06 182 GLY A N 1
ATOM 1405 C CA . GLY A 1 182 ? -2.841 -0.916 -2.369 1.00 82.06 182 GLY A CA 1
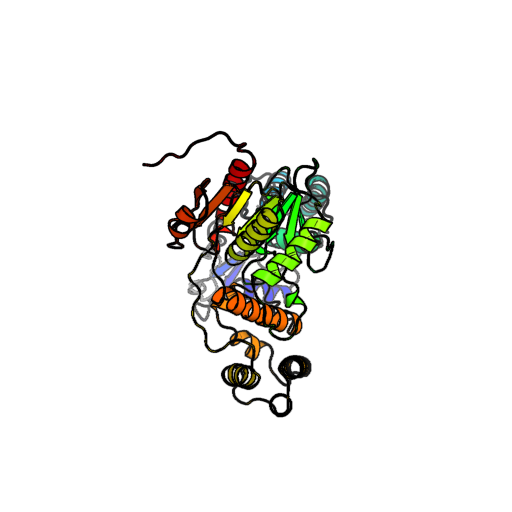ATOM 1406 C C . GLY A 1 182 ? -4.222 -0.517 -1.834 1.00 82.06 182 GLY A C 1
ATOM 1407 O O . GLY A 1 182 ? -5.188 -1.255 -2.006 1.00 82.06 182 GLY A O 1
ATOM 1408 N N . TYR A 1 183 ? -4.355 0.679 -1.255 1.00 90.12 183 TYR A N 1
ATOM 1409 C CA . TYR A 1 183 ? -5.625 1.189 -0.742 1.00 90.12 183 TYR A CA 1
ATOM 1410 C C . TYR A 1 183 ? -6.427 2.002 -1.754 1.00 90.12 183 TYR A C 1
ATOM 1412 O O . TYR A 1 183 ? -7.583 2.306 -1.470 1.00 90.12 183 TYR A O 1
ATOM 1420 N N . ILE A 1 184 ? -5.872 2.355 -2.921 1.00 82.69 184 ILE A N 1
ATOM 1421 C CA . ILE A 1 184 ? -6.579 3.194 -3.903 1.00 82.69 184 ILE A CA 1
ATOM 1422 C C . ILE A 1 184 ? -7.902 2.533 -4.278 1.00 82.69 184 ILE A C 1
ATOM 1424 O O . ILE A 1 184 ? -8.954 3.138 -4.084 1.00 82.69 184 ILE A O 1
ATOM 1428 N N . GLN A 1 185 ? -7.872 1.276 -4.725 1.00 81.81 185 GLN A N 1
ATOM 1429 C CA . GLN A 1 185 ? -9.079 0.566 -5.146 1.00 81.81 185 GLN A CA 1
ATOM 1430 C C . GLN A 1 185 ? -10.078 0.417 -3.993 1.00 81.81 185 GLN A C 1
ATOM 1432 O O . GLN A 1 185 ? -11.255 0.714 -4.178 1.00 81.81 185 GLN A O 1
ATOM 1437 N N . LEU A 1 186 ? -9.611 0.040 -2.797 1.00 90.12 186 LEU A N 1
ATOM 1438 C CA . LEU A 1 186 ? -10.440 -0.056 -1.591 1.00 90.12 186 LEU A CA 1
ATOM 1439 C C . LEU A 1 186 ? -11.134 1.277 -1.266 1.00 90.12 186 LEU A C 1
ATOM 1441 O O . LEU A 1 186 ? -12.343 1.312 -1.041 1.00 90.12 186 LEU A O 1
ATOM 1445 N N . SER A 1 187 ? -10.389 2.385 -1.300 1.00 90.06 187 SER A N 1
ATOM 1446 C CA . SER A 1 187 ? -10.886 3.715 -0.935 1.00 90.06 187 SER A CA 1
ATOM 1447 C C 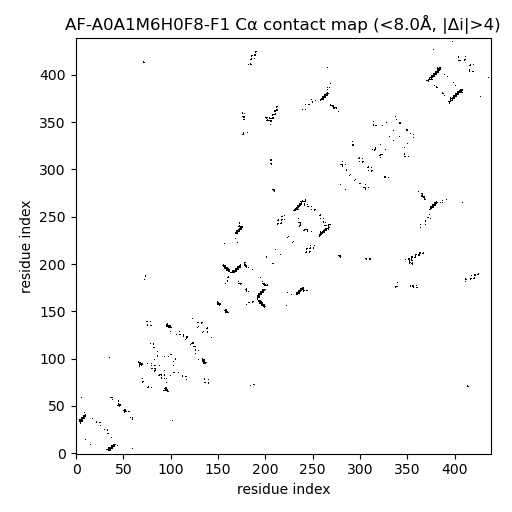. SER A 1 187 ? -12.051 4.187 -1.806 1.00 90.06 187 SER A C 1
ATOM 1449 O O . SER A 1 187 ? -12.928 4.885 -1.294 1.00 90.06 187 SER A O 1
ATOM 1451 N N . GLN A 1 188 ? -12.084 3.778 -3.084 1.00 84.31 188 GLN A N 1
ATOM 1452 C CA . GLN A 1 188 ? -13.129 4.137 -4.051 1.00 84.31 188 GLN A CA 1
ATOM 1453 C C . GLN A 1 188 ? -14.470 3.456 -3.768 1.00 84.31 188 GLN A C 1
ATOM 1455 O O . GLN A 1 188 ? -15.516 3.979 -4.148 1.00 84.31 188 GLN A O 1
ATOM 1460 N N . TRP A 1 189 ? -14.451 2.292 -3.117 1.00 86.44 189 TRP A N 1
ATOM 1461 C CA . TRP A 1 189 ? -15.670 1.564 -2.770 1.00 86.44 189 TRP A CA 1
ATOM 1462 C C . TRP A 1 189 ? -16.293 2.052 -1.463 1.00 86.44 189 TRP A C 1
ATOM 1464 O O . TRP A 1 189 ? -17.506 1.958 -1.322 1.00 86.44 189 TRP A O 1
ATOM 1474 N N . ILE A 1 190 ? -15.496 2.630 -0.5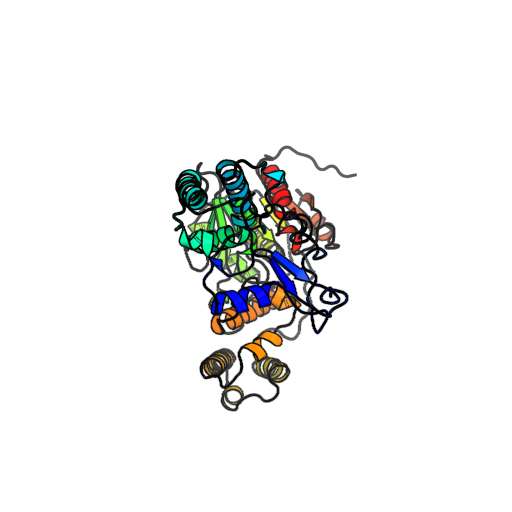61 1.00 87.44 190 ILE A N 1
ATOM 1475 C CA . ILE A 1 190 ? -15.973 3.195 0.705 1.00 87.44 190 ILE A CA 1
ATOM 1476 C C . ILE A 1 190 ? -16.787 4.470 0.432 1.00 87.44 190 ILE A C 1
ATOM 1478 O O . ILE A 1 190 ? -16.315 5.383 -0.242 1.00 87.44 190 ILE A O 1
ATOM 1482 N N . GLN A 1 191 ? -17.976 4.596 1.001 1.00 84.31 191 GLN A N 1
ATOM 1483 C CA . GLN A 1 191 ? -18.858 5.756 0.891 1.00 84.31 191 GLN A CA 1
ATOM 1484 C C . GLN A 1 191 ? -18.801 6.598 2.164 1.00 84.31 191 GLN A C 1
ATOM 1486 O O . GLN A 1 191 ? -18.648 6.070 3.256 1.00 84.31 191 GLN A O 1
ATOM 1491 N N . ASN A 1 192 ? -18.989 7.914 2.045 1.00 84.62 192 ASN A N 1
ATOM 1492 C CA . ASN A 1 192 ? -19.134 8.835 3.184 1.00 84.62 192 ASN A CA 1
ATOM 1493 C C . ASN A 1 192 ? -17.903 9.016 4.100 1.00 84.62 192 ASN A C 1
ATOM 1495 O O . ASN A 1 192 ? -18.058 9.538 5.194 1.00 84.62 192 ASN A O 1
ATOM 1499 N N . TYR A 1 193 ? -16.686 8.669 3.678 1.00 90.62 193 TYR A N 1
ATOM 1500 C CA . TYR A 1 193 ? -15.470 8.939 4.464 1.00 90.62 193 TYR A CA 1
ATOM 1501 C C . TYR A 1 193 ? -14.375 9.569 3.614 1.00 90.62 193 TYR A C 1
ATOM 1503 O O . TYR A 1 193 ? -14.133 9.116 2.487 1.00 90.62 193 TYR A O 1
ATOM 1511 N N . ASN A 1 194 ? -13.673 10.552 4.180 1.00 91.88 194 ASN A N 1
ATOM 1512 C CA . ASN A 1 194 ? -12.385 10.979 3.639 1.00 91.88 194 ASN A CA 1
ATOM 1513 C C . ASN A 1 194 ? -11.349 9.884 3.900 1.00 91.88 194 ASN A C 1
ATOM 1515 O O . ASN A 1 194 ? -11.244 9.378 5.016 1.00 91.88 194 ASN A O 1
ATOM 1519 N N . CYS A 1 195 ? -10.594 9.509 2.874 1.00 93.44 195 CYS A N 1
ATOM 1520 C CA . CYS A 1 195 ? -9.591 8.453 2.955 1.00 93.44 195 CYS A CA 1
ATOM 1521 C C . CYS A 1 195 ? -8.201 9.067 2.787 1.00 93.44 195 CYS A C 1
ATOM 1523 O O . CYS A 1 195 ? -7.839 9.457 1.678 1.00 93.44 195 CYS A O 1
ATOM 1525 N N . TYR A 1 196 ? -7.431 9.134 3.870 1.00 94.81 196 TYR A N 1
ATOM 1526 C CA . TYR A 1 196 ? -6.051 9.616 3.866 1.00 94.81 196 TYR A CA 1
ATOM 1527 C C . TYR A 1 196 ? -5.096 8.429 3.949 1.00 94.81 196 TYR A C 1
ATOM 1529 O O . TYR A 1 196 ? -5.194 7.622 4.867 1.00 94.81 196 TYR A O 1
ATOM 1537 N N . GLY A 1 197 ? -4.181 8.314 2.995 1.00 95.06 197 GLY A N 1
ATOM 1538 C CA . GLY A 1 197 ? -3.076 7.366 3.025 1.00 95.06 197 GLY A CA 1
ATOM 1539 C C . GLY A 1 197 ? -1.816 8.019 3.584 1.00 95.06 197 GLY A C 1
ATOM 1540 O O . GLY A 1 197 ? -1.409 9.069 3.093 1.00 95.06 197 GLY A O 1
ATOM 1541 N N . ILE A 1 198 ? -1.186 7.378 4.566 1.00 95.88 198 ILE A N 1
ATOM 1542 C CA . ILE A 1 198 ? 0.097 7.785 5.145 1.00 95.88 198 ILE A CA 1
ATOM 1543 C C . ILE A 1 198 ? 1.208 6.927 4.540 1.00 95.88 198 ILE A C 1
ATOM 1545 O O . ILE A 1 198 ? 1.192 5.700 4.672 1.00 95.88 198 ILE A O 1
ATOM 1549 N N . ARG A 1 199 ? 2.148 7.575 3.852 1.00 92.25 199 ARG A N 1
ATOM 1550 C CA . ARG A 1 199 ? 3.276 6.946 3.150 1.00 92.25 199 ARG A CA 1
ATOM 1551 C C . ARG A 1 199 ? 4.529 6.974 4.002 1.00 92.25 199 ARG A C 1
ATOM 1553 O O . ARG A 1 199 ? 4.671 7.816 4.881 1.00 92.25 199 ARG A O 1
ATOM 1560 N N . SER A 1 200 ? 5.453 6.069 3.700 1.00 92.38 200 SER A N 1
ATOM 1561 C CA . SER A 1 200 ? 6.764 6.087 4.330 1.00 92.38 200 SER A CA 1
ATOM 1562 C C . SER A 1 200 ? 7.627 7.211 3.783 1.00 92.38 200 SER A C 1
ATOM 1564 O O . SER A 1 200 ? 7.891 7.268 2.582 1.00 92.38 200 SER A O 1
ATOM 1566 N N . ASN A 1 201 ? 8.155 8.037 4.687 1.00 86.25 201 ASN A N 1
ATOM 1567 C CA . ASN A 1 201 ? 9.145 9.065 4.359 1.00 86.25 201 ASN A CA 1
ATOM 1568 C C . ASN A 1 201 ? 10.426 8.455 3.777 1.00 86.25 201 ASN A C 1
ATOM 1570 O O . ASN A 1 201 ? 11.100 9.098 2.979 1.00 86.25 201 ASN A O 1
ATOM 1574 N N . THR A 1 202 ? 10.720 7.186 4.091 1.00 86.50 202 THR A N 1
ATOM 1575 C CA . THR A 1 202 ? 11.890 6.490 3.534 1.00 86.50 202 THR A CA 1
ATOM 1576 C C . THR A 1 202 ? 11.805 6.230 2.039 1.00 86.50 202 THR A C 1
ATOM 1578 O O . THR A 1 202 ? 12.811 5.883 1.429 1.00 86.50 202 THR A O 1
ATOM 1581 N N . LEU A 1 203 ? 10.641 6.432 1.408 1.00 84.25 203 LEU A N 1
ATOM 1582 C CA . LEU A 1 203 ? 10.546 6.442 -0.053 1.00 84.25 203 LEU A CA 1
ATOM 1583 C C . LEU A 1 203 ? 11.346 7.592 -0.683 1.00 84.25 203 LEU A C 1
ATOM 1585 O O . LEU A 1 203 ? 11.565 7.583 -1.894 1.00 84.25 203 LEU A O 1
ATOM 1589 N N . ASN A 1 204 ? 11.800 8.560 0.115 1.00 82.06 204 ASN A N 1
ATOM 1590 C CA . ASN A 1 204 ? 12.670 9.645 -0.320 1.00 82.06 204 ASN A CA 1
ATOM 1591 C C . ASN A 1 204 ? 14.165 9.311 -0.185 1.00 82.06 204 ASN A C 1
ATOM 1593 O O . ASN A 1 204 ? 14.993 9.997 -0.791 1.00 82.06 204 ASN A O 1
ATOM 1597 N N . ASP A 1 205 ? 14.515 8.234 0.523 1.00 85.56 205 ASP A N 1
ATOM 1598 C CA . ASP A 1 205 ? 15.892 7.854 0.826 1.00 85.56 205 ASP A CA 1
ATOM 1599 C C . ASP A 1 205 ? 16.465 6.874 -0.203 1.00 85.56 205 ASP A C 1
ATOM 1601 O O . ASP A 1 205 ? 15.893 5.831 -0.511 1.00 85.56 205 ASP A O 1
ATOM 1605 N N . LEU A 1 206 ? 17.652 7.188 -0.729 1.00 87.69 206 LEU A N 1
ATOM 1606 C CA . LEU A 1 206 ? 18.357 6.305 -1.668 1.00 87.69 206 LEU A CA 1
ATOM 1607 C C . LEU A 1 206 ? 19.013 5.098 -1.003 1.00 87.69 206 LEU A C 1
ATOM 1609 O O . LEU A 1 206 ? 19.341 4.135 -1.686 1.00 87.69 206 LEU A O 1
ATOM 1613 N N . HIS A 1 207 ? 19.221 5.159 0.303 1.00 89.44 207 HIS A N 1
ATOM 1614 C CA . HIS A 1 207 ? 19.849 4.128 1.118 1.00 89.44 207 HIS A CA 1
ATOM 1615 C C . HIS A 1 207 ? 18.859 3.591 2.156 1.00 89.44 207 HIS A C 1
ATOM 1617 O O . HIS A 1 207 ? 17.879 4.270 2.472 1.00 89.44 207 HIS A O 1
ATOM 1623 N N . PRO A 1 208 ? 19.100 2.400 2.713 1.00 89.94 208 PRO A N 1
ATOM 1624 C CA . PRO A 1 208 ? 18.278 1.912 3.804 1.00 89.94 208 PRO A CA 1
ATOM 1625 C C . PRO A 1 208 ? 18.582 2.676 5.106 1.00 89.94 208 PRO A C 1
ATOM 1627 O O . PRO A 1 208 ? 19.720 3.078 5.350 1.00 89.94 208 PRO A O 1
ATOM 1630 N N . VAL A 1 209 ? 17.556 2.873 5.933 1.00 89.38 209 VAL A N 1
ATOM 1631 C CA . VAL A 1 209 ? 17.594 3.674 7.164 1.00 89.38 209 VAL A CA 1
ATOM 1632 C C . VAL A 1 209 ? 17.188 2.794 8.338 1.00 89.38 209 VAL A C 1
ATOM 1634 O O . VAL A 1 209 ? 16.190 2.079 8.268 1.00 89.38 209 VAL A O 1
ATOM 1637 N N . ASP A 1 210 ? 17.961 2.826 9.423 1.00 87.69 210 ASP A N 1
ATOM 1638 C CA . ASP A 1 210 ? 17.598 2.098 10.640 1.00 87.69 210 ASP A CA 1
ATOM 1639 C C . ASP A 1 210 ? 16.446 2.820 11.349 1.00 87.69 210 ASP A C 1
ATOM 1641 O O . ASP A 1 210 ? 16.553 4.001 11.682 1.00 87.69 210 ASP A O 1
ATOM 1645 N N . LEU A 1 211 ? 15.335 2.113 11.538 1.00 88.12 211 LEU A N 1
ATOM 1646 C CA . LEU A 1 211 ? 14.082 2.655 12.054 1.00 88.12 211 LEU A CA 1
ATOM 1647 C C . LEU A 1 211 ? 13.491 1.726 13.108 1.00 88.12 211 LEU A C 1
ATOM 1649 O O . LEU A 1 211 ? 13.659 0.506 13.054 1.00 88.12 211 LEU A O 1
ATOM 1653 N N . SER A 1 212 ? 12.707 2.302 14.015 1.00 90.88 212 SER A N 1
ATOM 1654 C CA . SER A 1 212 ? 11.812 1.549 14.888 1.00 90.88 212 SER A CA 1
ATOM 1655 C C . SER A 1 212 ? 10.351 1.808 14.514 1.00 90.88 212 SER A C 1
ATOM 1657 O O . SER A 1 212 ? 9.994 2.890 14.048 1.00 90.88 212 SER A O 1
ATOM 1659 N N . ILE A 1 213 ? 9.478 0.820 14.736 1.00 94.62 213 ILE A N 1
ATOM 1660 C CA . ILE A 1 213 ? 8.027 0.989 14.536 1.00 94.62 213 ILE A CA 1
ATOM 1661 C C . ILE A 1 213 ? 7.479 2.099 15.449 1.00 94.62 213 ILE A C 1
ATOM 1663 O O . ILE A 1 213 ? 6.549 2.805 15.069 1.00 94.62 213 ILE A O 1
ATOM 1667 N N . GLN A 1 214 ? 8.079 2.282 16.627 1.00 93.81 214 GLN A N 1
ATOM 1668 C CA . GLN A 1 214 ? 7.734 3.327 17.585 1.00 93.81 214 GLN A CA 1
ATOM 1669 C C . GLN A 1 214 ? 8.003 4.730 17.036 1.00 93.81 214 GLN A C 1
ATOM 1671 O O . GLN A 1 214 ? 7.131 5.590 17.163 1.00 93.81 214 GLN A O 1
ATOM 1676 N N . ASP A 1 215 ? 9.161 4.949 16.409 1.00 88.69 215 ASP A N 1
ATOM 1677 C CA . ASP A 1 215 ? 9.512 6.245 15.816 1.00 88.69 215 ASP A CA 1
ATOM 1678 C C . ASP A 1 215 ? 8.638 6.536 14.590 1.00 88.69 215 ASP A C 1
ATOM 1680 O O . ASP A 1 215 ? 8.075 7.623 14.475 1.00 88.69 215 ASP A O 1
ATOM 1684 N N . ILE A 1 216 ? 8.417 5.527 13.736 1.00 95.19 216 ILE A N 1
ATOM 1685 C CA . ILE A 1 216 ? 7.499 5.632 12.589 1.00 95.19 216 ILE A CA 1
ATOM 1686 C C . ILE A 1 216 ? 6.098 6.051 13.059 1.00 95.19 216 ILE A C 1
ATOM 1688 O O . ILE A 1 216 ? 5.490 6.966 12.507 1.00 95.19 216 ILE A O 1
ATOM 1692 N N . ALA A 1 217 ? 5.574 5.393 14.096 1.00 97.06 217 ALA A N 1
ATOM 1693 C CA . ALA A 1 217 ? 4.265 5.714 14.646 1.00 97.06 217 ALA A CA 1
ATOM 1694 C C . ALA A 1 217 ? 4.209 7.129 15.240 1.00 97.06 217 ALA A C 1
ATOM 1696 O O . ALA A 1 217 ? 3.218 7.830 15.029 1.00 97.06 217 ALA A O 1
ATOM 1697 N N . TYR A 1 218 ? 5.262 7.560 15.942 1.00 92.31 218 TYR A N 1
ATOM 1698 C CA . TYR A 1 218 ? 5.352 8.905 16.507 1.00 92.31 218 TYR A CA 1
ATOM 1699 C C . TYR A 1 218 ? 5.260 9.982 15.419 1.00 92.31 218 TYR A C 1
ATOM 1701 O O . TYR A 1 218 ? 4.465 10.920 15.547 1.00 92.31 218 TYR A O 1
ATOM 1709 N N . ASP A 1 219 ? 6.006 9.816 14.325 1.00 89.19 219 ASP A N 1
ATOM 1710 C CA . ASP A 1 219 ? 5.979 10.736 13.187 1.00 89.19 219 ASP A CA 1
ATOM 1711 C C . ASP A 1 219 ? 4.600 10.749 12.517 1.00 89.19 219 ASP A C 1
ATOM 1713 O O . ASP A 1 219 ? 4.035 11.813 12.240 1.00 89.19 219 ASP A O 1
ATOM 1717 N N . TYR A 1 220 ? 3.991 9.574 12.327 1.00 97.12 220 TYR A N 1
ATOM 1718 C CA . TYR A 1 220 ? 2.668 9.469 11.707 1.00 97.12 220 TYR A CA 1
ATOM 1719 C C . TYR A 1 220 ? 1.571 10.090 12.573 1.00 97.12 220 TYR A C 1
ATOM 1721 O O . TYR A 1 220 ? 0.629 10.666 12.034 1.00 97.12 220 TYR A O 1
ATOM 1729 N N . ILE A 1 221 ? 1.697 10.068 13.902 1.00 96.75 221 ILE A N 1
ATOM 1730 C CA . ILE A 1 221 ? 0.775 10.782 14.796 1.00 96.75 221 ILE A CA 1
ATOM 1731 C C . ILE A 1 221 ? 0.827 12.291 14.561 1.00 96.75 221 ILE A C 1
ATOM 1733 O O . ILE A 1 221 ? -0.228 12.928 14.536 1.00 96.75 221 ILE A O 1
ATOM 1737 N N . GLN A 1 222 ? 2.016 12.870 14.355 1.00 89.75 222 GLN A N 1
ATOM 1738 C CA . GLN A 1 222 ? 2.125 14.303 14.058 1.00 89.75 222 GLN A CA 1
ATOM 1739 C C . GLN A 1 222 ? 1.384 14.638 12.768 1.00 89.75 222 GLN A C 1
ATOM 1741 O O . GLN A 1 222 ? 0.605 15.588 12.727 1.00 89.75 222 GLN A O 1
ATOM 1746 N N . ILE A 1 223 ? 1.558 13.796 11.750 1.00 90.88 223 ILE A N 1
ATOM 1747 C CA . ILE A 1 223 ? 0.867 13.913 10.470 1.00 90.88 223 ILE A CA 1
ATOM 1748 C C . ILE A 1 223 ? -0.656 13.826 10.654 1.00 90.88 223 ILE A C 1
ATOM 1750 O O . ILE A 1 223 ? -1.376 14.724 10.214 1.00 90.88 223 ILE A O 1
ATOM 1754 N N . LEU A 1 224 ? -1.154 12.795 11.345 1.00 94.81 224 LEU A N 1
ATOM 1755 C CA . LEU A 1 224 ? -2.578 12.625 11.657 1.00 94.81 224 LEU A CA 1
ATOM 1756 C C . LEU A 1 224 ? -3.155 13.883 12.318 1.00 94.81 224 LEU A C 1
ATOM 1758 O O . LEU A 1 224 ? -4.206 14.360 11.895 1.00 94.81 224 LEU A O 1
ATOM 1762 N N . LYS A 1 225 ? -2.436 14.464 13.285 1.00 92.38 225 LYS A N 1
ATOM 1763 C CA . LYS A 1 225 ? -2.858 15.666 14.019 1.00 92.38 225 LYS A CA 1
ATOM 1764 C C . LYS A 1 225 ? -2.897 16.937 13.174 1.00 92.38 225 LYS A C 1
ATOM 1766 O O . LYS A 1 225 ? -3.655 17.848 13.503 1.00 92.38 225 LYS A O 1
ATOM 1771 N N . THR A 1 226 ? -2.152 17.007 12.069 1.00 89.81 226 THR A N 1
ATOM 1772 C CA . THR A 1 226 ? -2.294 18.124 11.114 1.00 89.81 226 THR A CA 1
ATOM 1773 C C . THR A 1 226 ? -3.620 18.077 10.350 1.00 89.81 226 THR A C 1
ATOM 1775 O O . THR A 1 226 ? -4.153 19.121 9.979 1.00 89.81 226 THR A O 1
ATOM 1778 N N . ILE A 1 227 ? -4.169 16.876 10.143 1.00 90.81 227 ILE A N 1
ATOM 1779 C CA . ILE A 1 227 ? -5.411 16.633 9.394 1.00 90.81 227 ILE A CA 1
ATOM 1780 C C . ILE A 1 227 ? -6.616 16.636 10.340 1.00 90.81 227 ILE A C 1
ATOM 1782 O O . ILE A 1 227 ? -7.667 17.199 10.035 1.00 90.81 227 ILE A O 1
ATOM 1786 N N . GLN A 1 228 ? -6.467 15.986 11.490 1.00 93.69 228 GLN A N 1
ATOM 1787 C CA . GLN A 1 228 ? -7.480 15.836 12.520 1.00 93.69 228 GLN A CA 1
ATOM 1788 C C . GLN A 1 228 ? -6.817 16.037 13.892 1.00 93.69 228 GLN A C 1
ATOM 1790 O O . GLN A 1 228 ? -6.220 15.096 14.406 1.00 93.69 228 GLN A O 1
ATOM 1795 N N . PRO A 1 229 ? -6.911 17.240 14.491 1.00 93.69 229 PRO A N 1
ATOM 1796 C CA . PRO A 1 229 ? -6.187 17.569 15.724 1.00 93.69 229 PRO A CA 1
ATOM 1797 C C . PRO A 1 229 ? -6.552 16.723 16.950 1.00 93.69 229 PRO A C 1
ATOM 1799 O O . PRO A 1 229 ? -5.708 16.530 17.823 1.00 93.69 229 PRO A O 1
ATOM 1802 N N . GLU A 1 230 ? -7.793 16.236 17.019 1.00 94.56 230 GLU A N 1
ATOM 1803 C CA . GLU A 1 230 ? -8.337 15.490 18.157 1.00 94.56 230 GLU A CA 1
ATOM 1804 C C . GLU A 1 230 ? -9.088 14.235 17.691 1.00 94.56 230 GLU A C 1
ATOM 1806 O O . GLU A 1 230 ? -9.658 14.185 16.594 1.00 94.56 230 GLU A O 1
ATOM 1811 N N . GLY A 1 231 ? -9.122 13.208 18.541 1.00 93.62 231 GLY A N 1
ATOM 1812 C CA . GLY A 1 231 ? -9.930 12.013 18.299 1.00 93.62 231 GLY A CA 1
ATOM 1813 C C . GLY A 1 231 ? -11.453 12.275 18.241 1.00 93.62 231 GLY A C 1
ATOM 1814 O O . GLY A 1 231 ? -11.931 13.364 18.554 1.00 93.62 231 GLY A O 1
ATOM 1815 N N . PRO A 1 232 ? -12.265 11.260 17.891 1.00 95.50 232 PRO A N 1
ATOM 1816 C CA . PRO A 1 232 ? -11.864 9.872 17.701 1.00 95.50 232 PRO A CA 1
ATOM 1817 C C . PRO A 1 232 ? -11.166 9.599 16.363 1.00 95.50 232 PRO A C 1
ATOM 1819 O O . PRO A 1 232 ? -11.676 9.970 15.306 1.00 95.50 232 PRO A O 1
ATOM 1822 N N . TYR A 1 233 ? -10.042 8.880 16.399 1.00 97.62 233 TYR A N 1
ATOM 1823 C CA . TYR A 1 233 ? -9.366 8.386 15.192 1.00 97.62 233 TYR A CA 1
ATOM 1824 C C . TYR A 1 233 ? -9.920 7.022 14.754 1.00 97.62 233 TYR A C 1
ATOM 1826 O O . TYR A 1 233 ? -10.312 6.203 15.588 1.00 97.62 233 TYR A O 1
ATOM 1834 N N . THR A 1 234 ? -9.922 6.763 13.444 1.00 97.56 234 THR A N 1
ATOM 1835 C CA . THR A 1 234 ? -10.092 5.421 12.864 1.00 97.56 234 THR A CA 1
ATOM 1836 C C . THR A 1 234 ? -8.881 5.100 12.000 1.00 97.56 234 THR A C 1
ATOM 1838 O O . THR A 1 234 ? -8.610 5.805 11.025 1.00 97.56 234 THR A O 1
ATOM 1841 N N . ILE A 1 235 ? -8.149 4.054 12.378 1.00 98.56 235 ILE A N 1
ATOM 1842 C CA . ILE A 1 235 ? -6.839 3.726 11.807 1.00 98.56 235 ILE A CA 1
ATOM 1843 C C . ILE A 1 235 ? -6.913 2.344 11.172 1.00 98.56 235 ILE A C 1
ATOM 1845 O O . ILE A 1 235 ? -7.412 1.401 11.785 1.00 98.56 235 ILE A O 1
ATOM 1849 N N . ILE A 1 236 ? -6.449 2.240 9.931 1.00 98.62 236 ILE A N 1
ATOM 1850 C CA . ILE A 1 236 ? -6.569 1.054 9.089 1.00 98.62 236 ILE A CA 1
ATOM 1851 C C . ILE A 1 236 ? -5.179 0.679 8.585 1.00 98.62 236 ILE A C 1
ATOM 1853 O O . ILE A 1 236 ? -4.449 1.528 8.073 1.00 98.62 236 ILE A O 1
ATOM 1857 N N . GLY A 1 237 ? -4.822 -0.597 8.691 1.00 98.19 237 GLY A N 1
ATOM 1858 C CA . GLY A 1 237 ? -3.548 -1.091 8.190 1.00 98.19 237 GLY A CA 1
ATOM 1859 C C . GLY A 1 237 ? -3.633 -2.526 7.686 1.00 98.19 237 GLY A C 1
ATOM 1860 O O . GLY A 1 237 ? -4.108 -3.415 8.393 1.00 98.19 237 GLY A O 1
ATOM 1861 N N . TRP A 1 238 ? -3.151 -2.737 6.465 1.00 97.06 238 TRP A N 1
ATOM 1862 C CA . TRP A 1 238 ? -2.918 -4.038 5.851 1.00 97.06 238 TRP A CA 1
ATOM 1863 C C . TRP A 1 238 ? -1.464 -4.465 6.048 1.00 97.06 238 TRP A C 1
ATOM 1865 O O . TRP A 1 238 ? -0.548 -3.650 5.904 1.00 97.06 238 TRP A O 1
ATOM 1875 N N . SER A 1 239 ? -1.239 -5.748 6.347 1.00 94.38 239 SER A N 1
ATOM 1876 C CA . SER A 1 239 ? 0.111 -6.308 6.481 1.00 94.38 239 SER A CA 1
ATOM 1877 C C . SER A 1 239 ? 0.937 -5.538 7.530 1.00 94.38 239 SER A C 1
ATOM 1879 O O . SER A 1 239 ? 0.456 -5.307 8.641 1.00 94.38 239 SER A O 1
ATOM 1881 N N . LEU A 1 240 ? 2.157 -5.097 7.205 1.00 94.81 240 LEU A N 1
ATOM 1882 C CA . LEU A 1 240 ? 2.969 -4.242 8.079 1.00 94.81 240 LEU A CA 1
ATOM 1883 C C . LEU A 1 240 ? 2.223 -2.987 8.563 1.00 94.81 240 LEU A C 1
ATOM 1885 O O . LEU A 1 240 ? 2.380 -2.592 9.720 1.00 94.81 240 LEU A O 1
ATOM 1889 N N . GLY A 1 241 ? 1.384 -2.386 7.717 1.00 97.25 241 GLY A N 1
ATOM 1890 C CA . GLY A 1 241 ? 0.623 -1.192 8.074 1.00 97.25 241 GLY A CA 1
ATOM 1891 C C . GLY A 1 241 ? -0.262 -1.412 9.296 1.00 97.25 241 GLY A C 1
ATOM 1892 O O . GLY A 1 241 ? -0.447 -0.497 10.092 1.00 97.25 241 GLY A O 1
ATOM 1893 N N . GLY A 1 242 ? -0.755 -2.637 9.508 1.00 96.69 242 GLY A N 1
ATOM 1894 C CA . GLY A 1 242 ? -1.515 -2.986 10.706 1.00 96.69 242 GLY A CA 1
ATOM 1895 C C . GLY A 1 242 ? -0.662 -3.047 11.975 1.00 96.69 242 GLY A C 1
ATOM 1896 O O . GLY A 1 242 ? -1.132 -2.674 13.046 1.00 96.69 242 GLY A O 1
ATOM 1897 N N . VAL A 1 243 ? 0.603 -3.463 11.870 1.00 95.56 243 VAL A N 1
ATOM 1898 C CA . VAL A 1 243 ? 1.554 -3.447 12.995 1.00 95.56 243 VAL A CA 1
ATOM 1899 C C . VAL A 1 243 ? 1.853 -2.006 13.410 1.00 95.56 243 VAL A C 1
ATOM 1901 O O . VAL A 1 243 ? 1.788 -1.680 14.594 1.00 95.56 243 VAL A O 1
ATOM 1904 N N . ILE A 1 244 ? 2.111 -1.133 12.433 1.00 97.56 244 ILE A N 1
ATOM 1905 C CA . ILE A 1 244 ? 2.323 0.300 12.671 1.00 97.56 244 ILE A CA 1
ATOM 1906 C C . ILE A 1 244 ? 1.045 0.933 13.243 1.00 97.56 244 ILE A C 1
ATOM 1908 O O . ILE A 1 244 ? 1.116 1.689 14.208 1.00 97.56 244 ILE A O 1
ATOM 1912 N N . ALA A 1 245 ? -0.132 0.581 12.715 1.00 98.19 245 ALA A N 1
ATOM 1913 C CA . ALA A 1 245 ? -1.415 1.063 13.221 1.00 98.19 245 ALA A CA 1
ATOM 1914 C C . ALA A 1 245 ? -1.645 0.693 14.698 1.00 98.19 245 ALA A C 1
ATOM 1916 O O . ALA A 1 245 ? -2.093 1.546 15.461 1.00 98.19 245 ALA A O 1
ATOM 1917 N N . CYS A 1 246 ? -1.283 -0.524 15.128 1.00 96.81 246 CYS A N 1
ATOM 1918 C CA . CYS A 1 246 ? -1.313 -0.908 16.545 1.00 96.81 246 CYS A CA 1
ATOM 1919 C C . CYS A 1 246 ? -0.459 0.028 17.416 1.00 96.81 246 CYS A C 1
ATOM 1921 O O . CYS A 1 246 ? -0.907 0.458 18.480 1.00 96.81 246 CYS A O 1
ATOM 1923 N N . GLU A 1 247 ? 0.760 0.353 16.976 1.00 97.25 247 GLU A N 1
ATOM 1924 C CA . GLU A 1 247 ? 1.651 1.251 17.718 1.00 97.25 247 GLU A CA 1
ATOM 1925 C C . GLU A 1 247 ? 1.113 2.686 17.763 1.00 97.25 247 GLU A C 1
ATOM 1927 O O . GLU A 1 247 ? 1.098 3.291 18.836 1.00 97.25 247 GLU A O 1
ATOM 1932 N N . ILE A 1 248 ? 0.606 3.203 16.637 1.00 98.44 248 ILE A N 1
ATOM 1933 C CA . ILE A 1 248 ? -0.044 4.520 16.572 1.00 98.44 248 ILE A CA 1
ATOM 1934 C C . ILE A 1 248 ? -1.206 4.578 17.566 1.00 98.44 248 ILE A C 1
ATOM 1936 O O . ILE A 1 248 ? -1.294 5.514 18.360 1.00 98.44 248 ILE A O 1
ATOM 1940 N N . THR A 1 249 ? -2.085 3.571 17.553 1.00 98.25 249 THR A N 1
ATOM 1941 C CA . THR A 1 249 ? -3.223 3.496 18.475 1.00 98.25 249 THR A CA 1
ATOM 1942 C C . THR A 1 249 ? -2.764 3.533 19.927 1.00 98.25 249 THR A C 1
ATOM 1944 O O . THR A 1 249 ? -3.264 4.348 20.696 1.00 98.25 249 THR A O 1
ATOM 1947 N N . LYS A 1 250 ? -1.767 2.724 20.292 1.00 96.69 250 LYS A N 1
ATOM 1948 C CA . LYS A 1 250 ? -1.236 2.683 21.659 1.00 96.69 250 LYS A CA 1
ATOM 1949 C C . LYS A 1 250 ? -0.658 4.030 22.098 1.00 96.69 250 LYS A C 1
ATOM 1951 O O . LYS A 1 250 ? -0.908 4.469 23.218 1.00 96.69 250 LYS A O 1
ATOM 1956 N N . GLN A 1 251 ? 0.131 4.687 21.248 1.00 97.38 251 GLN A N 1
ATOM 1957 C CA . GLN A 1 251 ? 0.715 5.988 21.582 1.00 97.38 251 GLN A CA 1
ATOM 1958 C C . GLN A 1 251 ? -0.356 7.079 21.723 1.00 97.38 251 GLN A C 1
ATOM 1960 O O . GLN A 1 251 ? -0.278 7.878 22.656 1.00 97.38 251 GLN A O 1
ATOM 1965 N N . LEU A 1 252 ? -1.380 7.082 20.861 1.00 98.19 252 LEU A N 1
ATOM 1966 C CA . LEU A 1 252 ? -2.532 7.982 20.980 1.00 98.19 252 LEU A CA 1
ATOM 1967 C C . LEU A 1 252 ? -3.298 7.749 22.292 1.00 98.19 252 LEU A C 1
ATOM 1969 O O . LEU A 1 252 ? -3.523 8.698 23.041 1.00 98.19 252 LEU A O 1
ATOM 1973 N N . GLU A 1 253 ? -3.638 6.499 22.612 1.00 96.88 253 GLU A N 1
ATOM 1974 C CA . GLU A 1 253 ? -4.360 6.144 23.843 1.00 96.88 253 GLU A CA 1
ATOM 1975 C C . GLU A 1 253 ? -3.558 6.505 25.103 1.00 96.88 253 GLU A C 1
ATOM 1977 O O . GLU A 1 253 ? -4.096 7.106 26.034 1.00 96.88 253 GLU A O 1
ATOM 1982 N N . ASN A 1 254 ? -2.246 6.244 25.110 1.00 96.25 254 ASN A N 1
ATOM 1983 C CA . ASN A 1 254 ? -1.353 6.653 26.199 1.00 96.25 254 ASN A CA 1
ATOM 1984 C C . ASN A 1 254 ? -1.259 8.180 26.355 1.00 96.25 254 ASN A C 1
ATOM 1986 O O . ASN A 1 254 ? -1.021 8.670 27.459 1.00 96.25 254 ASN A O 1
ATOM 1990 N N . ALA A 1 255 ? -1.448 8.931 25.268 1.00 96.25 255 ALA A N 1
ATOM 1991 C CA . ALA A 1 255 ? -1.523 10.390 25.281 1.00 96.25 255 ALA A CA 1
ATOM 1992 C C . ALA A 1 255 ? -2.920 10.925 25.664 1.00 96.25 255 ALA A C 1
ATOM 1994 O O . ALA A 1 255 ? -3.110 12.139 25.719 1.00 96.25 255 ALA A O 1
ATOM 1995 N N . GLY A 1 256 ? -3.888 10.046 25.950 1.00 96.75 256 GLY A N 1
ATOM 1996 C CA . GLY A 1 256 ? -5.259 10.408 26.315 1.00 96.75 256 GLY A CA 1
ATOM 1997 C C . GLY A 1 256 ? -6.178 10.709 25.127 1.00 96.75 256 GLY A C 1
ATOM 1998 O O . GLY A 1 256 ? -7.296 11.180 25.332 1.00 96.75 256 GLY A O 1
ATOM 1999 N N . GLU A 1 257 ? -5.737 10.444 23.897 1.00 97.69 257 GLU A N 1
ATOM 2000 C CA . GLU A 1 257 ? -6.558 10.586 22.693 1.00 97.69 257 GLU A CA 1
ATOM 2001 C C . GLU A 1 257 ? -7.497 9.389 22.527 1.00 97.69 257 GLU A C 1
ATOM 2003 O O . GLU A 1 257 ? -7.146 8.245 22.823 1.00 97.69 257 GLU A O 1
ATOM 2008 N N . LYS A 1 258 ? -8.695 9.627 21.984 1.00 96.50 258 LYS A N 1
ATOM 2009 C CA . LYS A 1 258 ? -9.634 8.543 21.678 1.00 96.50 258 LYS A CA 1
ATOM 2010 C C . LYS A 1 258 ? -9.317 7.926 20.315 1.00 96.50 258 LYS A C 1
ATOM 2012 O O . LYS A 1 258 ? -9.327 8.622 19.301 1.00 96.50 258 LYS A O 1
ATOM 2017 N N . VAL A 1 259 ? -9.157 6.608 20.266 1.00 97.31 259 VAL A N 1
ATOM 2018 C CA . VAL A 1 259 ? -9.213 5.822 19.025 1.00 97.31 259 VAL A CA 1
ATOM 2019 C C . VAL A 1 259 ? -10.486 4.983 19.061 1.00 97.31 259 VAL A C 1
ATOM 2021 O O . VAL A 1 259 ? -10.726 4.237 20.005 1.00 97.31 259 VAL A O 1
ATOM 2024 N N . ASP A 1 260 ? -11.355 5.161 18.068 1.00 94.25 260 ASP A N 1
ATOM 2025 C CA . ASP A 1 260 ? -12.644 4.462 18.020 1.00 94.25 260 ASP A CA 1
ATOM 2026 C C . ASP A 1 260 ? -12.470 3.038 17.491 1.00 94.25 260 ASP A C 1
ATOM 2028 O O . ASP A 1 260 ? -12.849 2.059 18.143 1.00 94.25 260 ASP A O 1
ATOM 2032 N N . LYS A 1 261 ? -11.824 2.926 16.325 1.00 96.06 261 LYS A N 1
ATOM 2033 C CA . LYS A 1 261 ? -11.590 1.655 15.641 1.00 96.06 261 LYS A CA 1
ATOM 2034 C C . LYS A 1 261 ? -10.144 1.542 15.166 1.00 96.06 261 LYS A C 1
ATOM 2036 O O . LYS A 1 261 ? -9.613 2.451 14.524 1.00 96.06 261 LYS A O 1
ATOM 2041 N N . LEU A 1 262 ? -9.553 0.386 15.449 1.00 97.75 262 LEU A N 1
ATOM 2042 C CA . LEU A 1 262 ? -8.308 -0.090 14.858 1.00 97.75 262 LEU A CA 1
ATOM 2043 C C . LEU A 1 262 ? -8.652 -1.264 13.940 1.00 97.75 262 LEU A C 1
ATOM 2045 O O . LEU A 1 262 ? -9.113 -2.302 14.414 1.00 97.75 262 LEU A O 1
ATOM 2049 N N . ILE A 1 263 ? -8.458 -1.097 12.635 1.00 98.00 263 ILE A N 1
ATOM 2050 C CA . ILE A 1 263 ? -8.807 -2.103 11.630 1.00 98.00 263 ILE A CA 1
ATOM 2051 C C . ILE A 1 263 ? -7.527 -2.716 11.066 1.00 98.00 263 ILE A C 1
ATOM 2053 O O . ILE A 1 263 ? -6.725 -2.043 10.419 1.00 98.00 263 ILE A O 1
ATOM 2057 N N . LEU A 1 264 ? -7.357 -4.012 11.302 1.00 97.88 264 LEU A N 1
ATOM 2058 C CA . LEU A 1 264 ? -6.244 -4.815 10.820 1.00 97.88 264 LEU A CA 1
ATOM 2059 C C . LEU A 1 264 ? -6.719 -5.674 9.646 1.00 97.88 264 LEU A C 1
ATOM 2061 O O . LEU A 1 264 ? -7.692 -6.416 9.784 1.00 97.88 264 LEU A O 1
ATOM 2065 N N . ILE A 1 265 ? -6.033 -5.594 8.508 1.00 97.94 265 ILE A N 1
ATOM 2066 C CA . ILE A 1 265 ? -6.331 -6.396 7.317 1.00 97.94 265 ILE A CA 1
ATOM 2067 C C . ILE A 1 265 ? -5.161 -7.355 7.102 1.00 97.94 265 ILE A C 1
ATOM 2069 O O . ILE A 1 265 ? -4.052 -6.933 6.796 1.00 97.94 265 ILE A O 1
ATOM 2073 N N . ASP A 1 266 ? -5.398 -8.647 7.302 1.00 96.38 266 ASP A N 1
ATOM 2074 C CA . ASP A 1 266 ? -4.429 -9.738 7.138 1.00 96.38 266 ASP A CA 1
ATOM 2075 C C . ASP A 1 266 ? -3.036 -9.441 7.745 1.00 96.38 266 ASP A C 1
ATOM 2077 O O . ASP A 1 266 ? -1.978 -9.698 7.168 1.00 96.38 266 ASP A O 1
ATOM 2081 N N . THR A 1 267 ? -3.053 -8.821 8.926 1.00 94.88 267 THR A N 1
ATOM 2082 C CA . THR A 1 267 ? -1.882 -8.327 9.655 1.00 94.88 267 THR A CA 1
ATOM 2083 C C . THR A 1 267 ? -1.257 -9.417 10.511 1.00 94.88 267 THR A C 1
ATOM 2085 O O . THR A 1 267 ? -1.884 -9.940 11.431 1.00 94.88 267 THR A O 1
ATOM 2088 N N . VAL A 1 268 ? 0.029 -9.698 10.300 1.00 88.69 268 VAL A N 1
ATOM 2089 C CA . VAL A 1 268 ? 0.746 -10.681 11.118 1.00 88.69 268 VAL A CA 1
ATOM 2090 C C . VAL A 1 268 ? 1.350 -10.026 12.358 1.00 88.69 268 VAL A C 1
ATOM 2092 O O . VAL A 1 268 ? 2.298 -9.252 12.261 1.00 88.69 268 VAL A O 1
ATOM 2095 N N . ILE A 1 269 ? 0.855 -10.392 13.542 1.00 82.44 269 ILE A N 1
ATOM 2096 C CA . ILE A 1 269 ? 1.455 -9.997 14.825 1.00 82.44 269 ILE A CA 1
ATOM 2097 C C . ILE A 1 269 ? 2.412 -11.099 15.285 1.00 82.44 269 ILE A C 1
ATOM 2099 O O . ILE A 1 269 ? 1.981 -12.162 15.738 1.00 82.44 269 ILE A O 1
ATOM 2103 N N . LYS A 1 270 ? 3.718 -10.861 15.132 1.00 76.62 270 LYS A N 1
ATOM 2104 C CA . LYS A 1 270 ? 4.781 -11.807 15.503 1.00 76.62 270 LYS A CA 1
ATOM 2105 C C . LYS A 1 270 ? 5.427 -11.430 16.833 1.00 76.62 270 LYS A C 1
ATOM 2107 O O . LYS A 1 270 ? 5.384 -10.283 17.261 1.00 76.62 270 LYS A O 1
ATOM 2112 N N . GLN A 1 271 ? 6.045 -12.424 17.466 1.00 74.25 271 GLN A N 1
ATOM 2113 C CA . GLN A 1 271 ? 7.028 -12.181 18.519 1.00 74.25 271 GLN A CA 1
ATOM 2114 C C . GLN A 1 271 ? 8.314 -11.627 17.893 1.00 74.25 271 GLN A C 1
ATOM 2116 O O . GLN A 1 271 ? 8.636 -12.013 16.762 1.00 74.25 271 GLN A O 1
ATOM 2121 N N . PRO A 1 272 ? 9.052 -10.762 18.608 1.00 72.81 272 PRO A N 1
ATOM 2122 C CA . PRO A 1 272 ? 10.270 -10.184 18.072 1.00 72.81 272 PRO A CA 1
ATOM 2123 C C . PRO A 1 272 ? 11.314 -11.291 17.925 1.00 72.81 272 PRO A C 1
ATOM 2125 O O . PRO A 1 272 ? 11.432 -12.177 18.778 1.00 72.81 272 PRO A O 1
ATOM 2128 N N . VAL A 1 273 ? 12.069 -11.255 16.832 1.00 71.19 273 VAL A N 1
ATOM 2129 C CA . VAL A 1 273 ? 13.154 -12.210 16.594 1.00 71.19 273 VAL A CA 1
ATOM 2130 C C . VAL A 1 273 ? 14.456 -11.535 17.000 1.00 71.19 273 VAL A C 1
ATOM 2132 O O . VAL A 1 273 ? 14.731 -10.413 16.577 1.00 71.19 273 VAL A O 1
ATOM 2135 N N . SER A 1 274 ? 15.272 -12.199 17.823 1.00 62.19 274 SER A N 1
ATOM 2136 C CA . SER A 1 274 ? 16.621 -11.712 18.114 1.00 62.19 274 SER A CA 1
ATOM 2137 C C . SER A 1 274 ? 17.427 -11.712 16.817 1.00 62.19 274 SER A C 1
ATOM 2139 O O . SER A 1 274 ? 17.777 -12.777 16.306 1.00 62.19 274 SER A O 1
ATOM 2141 N N . ASN A 1 275 ? 17.688 -10.528 16.276 1.00 58.78 275 ASN A N 1
ATOM 2142 C CA . ASN A 1 275 ? 18.581 -10.353 15.146 1.00 58.78 275 ASN A CA 1
ATOM 2143 C C . ASN A 1 275 ? 19.836 -9.629 15.637 1.00 58.78 275 ASN A C 1
ATOM 2145 O O . ASN A 1 275 ? 19.764 -8.468 16.045 1.00 58.78 275 ASN A O 1
ATOM 2149 N N . ASP A 1 276 ? 20.967 -10.333 15.631 1.00 54.22 276 ASP A N 1
ATOM 2150 C CA . ASP A 1 276 ? 22.264 -9.780 16.040 1.00 54.22 276 ASP A CA 1
ATOM 2151 C C . ASP A 1 276 ? 22.808 -8.776 15.006 1.00 54.22 276 ASP A C 1
ATOM 2153 O O . ASP A 1 276 ? 23.652 -7.943 15.333 1.00 54.22 276 ASP A O 1
ATOM 2157 N N . ASN A 1 277 ? 22.274 -8.794 13.779 1.00 54.66 277 ASN A N 1
ATOM 2158 C CA . ASN A 1 277 ? 22.560 -7.806 12.742 1.00 54.66 277 ASN A CA 1
ATOM 2159 C C . ASN A 1 277 ? 21.529 -6.673 12.800 1.00 54.66 277 ASN A C 1
ATOM 2161 O O . ASN A 1 277 ? 20.552 -6.665 12.050 1.00 54.66 277 ASN A O 1
ATOM 2165 N N . LYS A 1 278 ? 21.741 -5.726 13.718 1.00 58.75 278 LYS A N 1
ATOM 2166 C CA . LYS A 1 278 ? 21.046 -4.434 13.695 1.00 58.75 278 LYS A CA 1
ATOM 2167 C C . LYS A 1 278 ? 21.802 -3.462 12.795 1.00 58.75 278 LYS A C 1
ATOM 2169 O O . LYS A 1 278 ? 23.010 -3.293 12.956 1.00 58.75 278 LYS A O 1
ATOM 2174 N N . GLY A 1 279 ? 21.074 -2.798 11.908 1.00 68.12 279 GLY A N 1
ATOM 2175 C CA . GLY A 1 279 ? 21.587 -1.732 11.056 1.00 68.12 279 GLY A CA 1
ATOM 2176 C C . GLY A 1 279 ? 22.030 -2.185 9.665 1.00 68.12 279 GLY A C 1
ATOM 2177 O O . GLY A 1 279 ? 22.129 -3.371 9.350 1.00 68.12 279 GLY A O 1
ATOM 2178 N N . PHE A 1 280 ? 22.307 -1.189 8.831 1.00 85.94 280 PHE A N 1
ATOM 2179 C CA . PHE A 1 280 ? 22.793 -1.366 7.469 1.00 85.94 280 PHE A CA 1
ATOM 2180 C C . PHE A 1 280 ? 24.304 -1.145 7.453 1.00 85.94 280 PHE A C 1
ATOM 2182 O O . PHE A 1 280 ? 24.779 -0.031 7.665 1.00 85.94 280 PHE A O 1
ATOM 2189 N N . ASP A 1 281 ? 25.062 -2.224 7.256 1.00 88.25 281 ASP A N 1
ATOM 2190 C CA . ASP A 1 281 ? 26.524 -2.195 7.223 1.00 88.25 281 ASP A CA 1
ATOM 2191 C C . ASP A 1 281 ? 27.050 -2.254 5.787 1.00 88.25 281 ASP A C 1
ATOM 2193 O O . ASP A 1 281 ? 26.592 -3.040 4.960 1.00 88.25 281 ASP A O 1
ATOM 2197 N N . LEU A 1 282 ? 28.074 -1.454 5.500 1.00 89.75 282 LEU A N 1
ATOM 2198 C CA . LEU A 1 282 ? 28.622 -1.311 4.157 1.00 89.75 282 LEU A CA 1
ATOM 2199 C C . LEU A 1 282 ? 29.218 -2.610 3.593 1.00 89.75 282 LEU A C 1
ATOM 2201 O O . LEU A 1 282 ? 29.207 -2.800 2.375 1.00 89.75 282 LEU A O 1
ATOM 2205 N N . VAL A 1 283 ? 29.753 -3.499 4.438 1.00 88.56 283 VAL A N 1
ATOM 2206 C CA . VAL A 1 283 ? 30.232 -4.815 3.991 1.00 88.56 283 VAL A CA 1
ATOM 2207 C C . VAL A 1 283 ? 29.047 -5.643 3.511 1.00 88.56 283 VAL A C 1
ATOM 2209 O O . VAL A 1 283 ? 29.101 -6.185 2.409 1.00 88.56 283 VAL A O 1
ATOM 2212 N N . ILE A 1 284 ? 27.952 -5.651 4.276 1.00 85.94 284 ILE A N 1
ATOM 2213 C CA . ILE A 1 284 ? 26.706 -6.329 3.899 1.00 85.94 284 ILE A CA 1
ATOM 2214 C C . ILE A 1 284 ? 26.141 -5.741 2.598 1.00 85.94 284 ILE A C 1
ATOM 2216 O O . ILE A 1 284 ? 25.803 -6.500 1.692 1.00 85.94 284 ILE A O 1
ATOM 2220 N N . GLU A 1 285 ? 26.096 -4.413 2.447 1.00 88.12 285 GLU A N 1
ATOM 2221 C CA . GLU A 1 285 ? 25.611 -3.763 1.217 1.00 88.12 285 GLU A CA 1
ATOM 2222 C C . GLU A 1 285 ? 26.439 -4.158 -0.017 1.00 88.12 285 GLU A C 1
ATOM 2224 O O . GLU A 1 285 ? 25.895 -4.500 -1.074 1.00 88.12 285 GLU A O 1
ATOM 2229 N N . LYS A 1 286 ? 27.772 -4.173 0.125 1.00 89.19 286 LYS A N 1
ATOM 2230 C CA . LYS A 1 286 ? 28.689 -4.621 -0.931 1.00 89.19 286 LYS A CA 1
ATOM 2231 C C . LYS A 1 286 ? 28.478 -6.099 -1.252 1.00 89.19 286 LYS A C 1
ATOM 2233 O O . LYS A 1 286 ? 28.480 -6.457 -2.427 1.00 89.19 286 LYS A O 1
ATOM 2238 N N . ASP A 1 287 ? 28.286 -6.951 -0.251 1.00 85.88 287 ASP A N 1
ATOM 2239 C CA . ASP A 1 287 ? 28.081 -8.389 -0.441 1.00 85.88 287 ASP A CA 1
ATOM 2240 C C . ASP A 1 287 ? 26.738 -8.702 -1.113 1.00 85.88 287 ASP A C 1
ATOM 2242 O O . ASP A 1 287 ? 26.699 -9.529 -2.031 1.00 85.88 287 ASP A O 1
ATOM 2246 N N . ILE A 1 288 ? 25.670 -7.985 -0.744 1.00 81.44 288 ILE A N 1
ATOM 2247 C CA . ILE A 1 288 ? 24.377 -8.035 -1.437 1.00 81.44 288 ILE A CA 1
ATOM 2248 C C . ILE A 1 288 ? 24.594 -7.698 -2.909 1.00 81.44 288 ILE A C 1
ATOM 2250 O O . ILE A 1 288 ? 24.285 -8.519 -3.770 1.00 81.44 288 ILE A O 1
ATOM 2254 N N . LEU A 1 289 ? 25.207 -6.554 -3.225 1.00 83.56 289 LEU A N 1
ATOM 2255 C CA . LEU A 1 289 ? 25.427 -6.179 -4.620 1.00 83.56 289 LEU A CA 1
ATOM 2256 C C . LEU A 1 289 ? 26.348 -7.168 -5.356 1.00 83.56 289 LEU A C 1
ATOM 2258 O O . LEU A 1 289 ? 26.091 -7.489 -6.515 1.00 83.56 289 LEU A O 1
ATOM 2262 N N . ARG A 1 290 ? 27.375 -7.721 -4.695 1.00 86.75 290 ARG A N 1
ATOM 2263 C CA . ARG A 1 290 ? 28.248 -8.760 -5.274 1.00 86.75 290 ARG A CA 1
ATOM 2264 C C . ARG A 1 290 ? 27.464 -9.999 -5.685 1.00 86.75 290 ARG A C 1
ATOM 2266 O O . ARG A 1 290 ? 27.706 -10.541 -6.759 1.00 86.75 290 ARG A O 1
ATOM 2273 N N . SER A 1 291 ? 26.528 -10.436 -4.843 1.00 80.75 291 SER A N 1
ATOM 2274 C CA . SER A 1 291 ? 25.669 -11.587 -5.143 1.00 80.75 291 SER A CA 1
ATOM 2275 C C . SER A 1 291 ? 24.774 -11.352 -6.368 1.00 80.75 291 SER A C 1
ATOM 2277 O O . SER A 1 291 ? 24.367 -12.309 -7.022 1.00 80.75 291 SER A O 1
ATOM 2279 N N . ILE A 1 292 ? 24.529 -10.080 -6.703 1.00 75.00 292 ILE A N 1
ATOM 2280 C CA . ILE A 1 292 ? 23.639 -9.622 -7.770 1.00 75.00 292 ILE A CA 1
ATOM 2281 C C . ILE A 1 292 ? 24.386 -9.429 -9.098 1.00 75.00 292 ILE A C 1
ATOM 2283 O O . ILE A 1 292 ? 24.028 -10.042 -10.102 1.00 75.00 292 ILE A O 1
ATOM 2287 N N . ILE A 1 293 ? 25.417 -8.573 -9.126 1.00 79.81 293 ILE A N 1
ATOM 2288 C CA . ILE A 1 293 ? 26.118 -8.184 -10.369 1.00 79.81 293 ILE A CA 1
ATOM 2289 C C . ILE A 1 293 ? 27.434 -8.943 -10.592 1.00 79.81 293 ILE A C 1
ATOM 2291 O O . ILE A 1 293 ? 28.111 -8.742 -11.601 1.00 79.81 293 ILE A O 1
ATOM 2295 N N . GLY A 1 294 ? 27.828 -9.812 -9.659 1.00 81.38 294 GLY A N 1
ATOM 2296 C CA . GLY A 1 294 ? 29.104 -10.514 -9.700 1.00 81.38 294 GLY A CA 1
ATOM 2297 C C . GLY A 1 294 ? 30.265 -9.591 -9.336 1.00 81.38 294 GLY A C 1
ATOM 2298 O O . GLY A 1 294 ? 30.590 -9.434 -8.161 1.00 81.38 294 GLY A O 1
ATOM 2299 N N . ASN A 1 295 ? 30.930 -8.994 -10.329 1.00 84.75 295 ASN A N 1
ATOM 2300 C CA . ASN A 1 295 ? 32.083 -8.131 -10.067 1.00 84.75 295 ASN A CA 1
ATOM 2301 C C . ASN A 1 295 ? 31.635 -6.702 -9.741 1.00 84.75 295 ASN A C 1
ATOM 2303 O O . ASN A 1 295 ? 31.032 -6.036 -10.579 1.00 84.75 295 ASN A O 1
ATOM 2307 N N . ILE A 1 296 ? 31.958 -6.222 -8.539 1.00 82.31 296 ILE A N 1
ATOM 2308 C CA . ILE A 1 296 ? 31.619 -4.861 -8.110 1.00 82.31 296 ILE A CA 1
ATOM 2309 C C . ILE A 1 296 ? 32.572 -3.862 -8.789 1.00 82.31 296 ILE A C 1
ATOM 2311 O O . ILE A 1 296 ? 33.789 -3.988 -8.616 1.00 82.31 296 ILE A O 1
ATOM 2315 N N . PRO A 1 297 ? 32.062 -2.845 -9.507 1.00 87.62 297 PRO A N 1
ATOM 2316 C CA . PRO A 1 297 ? 32.888 -1.779 -10.068 1.00 87.62 297 PRO A CA 1
ATOM 2317 C C . PRO A 1 297 ? 33.764 -1.065 -9.031 1.00 87.62 297 PRO A C 1
ATOM 2319 O O . PRO A 1 297 ? 33.381 -0.878 -7.875 1.00 87.62 297 PRO A O 1
ATOM 2322 N N . GLY A 1 298 ? 34.941 -0.606 -9.468 1.00 91.19 298 GLY A N 1
ATOM 2323 C CA . GLY A 1 298 ? 35.921 0.084 -8.621 1.00 91.19 298 GLY A CA 1
ATOM 2324 C C . GLY A 1 298 ? 35.351 1.233 -7.772 1.00 91.19 298 GLY A C 1
ATOM 2325 O O . GLY A 1 298 ? 35.636 1.257 -6.573 1.00 91.19 298 GLY A O 1
ATOM 2326 N N . PRO A 1 299 ? 34.517 2.139 -8.325 1.00 92.06 299 PRO A N 1
ATOM 2327 C CA . PRO A 1 299 ? 33.909 3.225 -7.551 1.00 92.06 299 PRO A CA 1
ATOM 2328 C C . PRO A 1 299 ? 33.087 2.741 -6.346 1.00 92.06 299 PRO A C 1
ATOM 2330 O O . PRO A 1 299 ? 33.189 3.301 -5.259 1.00 92.06 299 PRO A O 1
ATOM 2333 N N . LEU A 1 300 ? 32.340 1.643 -6.494 1.00 90.44 300 LEU A N 1
ATOM 2334 C CA . LEU A 1 300 ? 31.541 1.061 -5.410 1.00 90.44 300 LEU A CA 1
ATOM 2335 C C . LEU A 1 300 ? 32.407 0.412 -4.325 1.00 90.44 300 LEU A C 1
ATOM 2337 O O . LEU A 1 300 ? 32.053 0.437 -3.147 1.00 90.44 300 LEU A O 1
ATOM 2341 N N . LEU A 1 301 ? 33.564 -0.149 -4.691 1.00 90.00 301 LEU A N 1
ATOM 2342 C CA . LEU A 1 301 ? 34.521 -0.680 -3.715 1.00 90.00 301 LEU A CA 1
ATOM 2343 C C . LEU A 1 301 ? 35.141 0.430 -2.859 1.00 90.00 301 LEU A C 1
ATOM 2345 O O . LEU A 1 301 ? 35.412 0.192 -1.679 1.00 90.00 301 LEU A O 1
ATOM 2349 N N . GLN A 1 302 ? 35.334 1.616 -3.441 1.00 92.69 302 GLN A N 1
ATOM 2350 C CA . GLN A 1 302 ? 35.947 2.776 -2.790 1.00 92.69 302 GLN A CA 1
ATOM 2351 C C . GLN A 1 302 ? 35.014 3.506 -1.823 1.00 92.69 302 GLN A C 1
ATOM 2353 O O . GLN A 1 302 ? 35.525 4.183 -0.930 1.00 92.69 302 GLN A O 1
ATOM 2358 N N . ALA A 1 303 ? 33.694 3.324 -1.953 1.00 93.50 303 ALA A N 1
ATOM 2359 C CA . ALA A 1 303 ? 32.720 3.904 -1.035 1.00 93.50 303 ALA A CA 1
ATOM 2360 C C . ALA A 1 303 ? 33.075 3.571 0.422 1.00 93.50 303 ALA A C 1
ATOM 2362 O O . ALA A 1 303 ? 33.413 2.419 0.736 1.00 93.50 303 ALA A O 1
ATOM 2363 N N . GLN A 1 304 ? 33.004 4.585 1.288 1.00 93.19 304 GLN A N 1
ATOM 2364 C CA . GLN A 1 304 ? 33.327 4.509 2.718 1.00 93.19 304 GLN A CA 1
ATOM 2365 C C . GLN A 1 304 ? 32.077 4.520 3.601 1.00 93.19 304 GLN A C 1
ATOM 2367 O O . GLN A 1 304 ? 32.158 4.186 4.782 1.00 93.19 304 GLN A O 1
ATOM 2372 N N . LYS A 1 305 ? 30.926 4.901 3.037 1.00 93.56 305 LYS A N 1
ATOM 2373 C CA . LYS A 1 305 ? 29.636 4.973 3.729 1.00 93.56 305 LYS A CA 1
ATOM 2374 C C . LYS A 1 305 ? 28.517 4.313 2.924 1.00 93.56 305 LYS A C 1
ATOM 2376 O O . LYS A 1 305 ? 28.627 4.184 1.704 1.00 93.56 305 LYS A O 1
ATOM 2381 N N . VAL A 1 306 ? 27.437 3.918 3.600 1.00 91.75 306 VAL A N 1
ATOM 2382 C CA . VAL A 1 306 ? 26.262 3.292 2.965 1.00 91.75 306 VAL A CA 1
ATOM 2383 C C . VAL A 1 306 ? 25.546 4.290 2.051 1.00 91.75 306 VAL A C 1
ATOM 2385 O O . VAL A 1 306 ? 25.239 3.954 0.910 1.00 91.75 306 VAL A O 1
ATOM 2388 N N . GLU A 1 307 ? 25.377 5.538 2.496 1.00 92.19 307 GLU A N 1
ATOM 2389 C CA . GLU A 1 307 ? 24.830 6.660 1.715 1.00 92.19 307 GLU A CA 1
ATOM 2390 C C . GLU A 1 307 ? 25.557 6.795 0.369 1.00 92.19 307 GLU A C 1
ATOM 2392 O O . GLU A 1 307 ? 24.950 6.818 -0.702 1.00 92.19 307 GLU A O 1
ATOM 2397 N N . GLU A 1 308 ? 26.887 6.860 0.444 1.00 93.69 308 GLU A N 1
ATOM 2398 C CA . GLU A 1 308 ? 27.776 7.049 -0.697 1.00 93.69 308 GLU A CA 1
ATOM 2399 C C . GLU A 1 308 ? 27.685 5.862 -1.656 1.00 93.69 308 GLU A C 1
ATOM 2401 O O . GLU A 1 308 ? 27.580 6.046 -2.865 1.00 93.69 308 GLU A O 1
ATOM 2406 N N . PHE A 1 309 ? 27.674 4.639 -1.124 1.00 94.56 309 PHE A N 1
ATOM 2407 C CA . PHE A 1 309 ? 27.573 3.421 -1.921 1.00 94.56 309 PHE A CA 1
ATOM 2408 C C . PHE A 1 309 ? 26.313 3.402 -2.796 1.00 94.56 309 PHE A C 1
ATOM 2410 O O . PHE A 1 309 ? 26.402 3.148 -3.998 1.00 94.56 309 PHE A O 1
ATOM 2417 N N . TRP A 1 310 ? 25.154 3.728 -2.221 1.00 93.06 310 TRP A N 1
ATOM 2418 C CA . TRP A 1 310 ? 23.886 3.753 -2.952 1.00 93.06 310 TRP A CA 1
ATOM 2419 C C . TRP A 1 310 ? 23.807 4.900 -3.971 1.00 93.06 310 TRP A C 1
ATOM 2421 O O . TRP A 1 310 ? 23.294 4.705 -5.075 1.00 93.06 310 TRP A O 1
ATOM 2431 N N . GLN A 1 311 ? 24.384 6.065 -3.660 1.00 93.56 311 GLN A N 1
ATOM 2432 C CA . GLN A 1 311 ? 24.510 7.173 -4.616 1.00 93.56 311 GLN A CA 1
ATOM 2433 C C . GLN A 1 311 ? 25.407 6.810 -5.806 1.00 93.56 311 GLN A C 1
ATOM 2435 O O . GLN A 1 311 ? 25.050 7.072 -6.957 1.00 93.56 311 GLN A O 1
ATOM 2440 N N . VAL A 1 312 ? 26.551 6.170 -5.547 1.00 94.44 312 VAL A N 1
ATOM 2441 C CA . VAL A 1 312 ? 27.465 5.699 -6.596 1.00 94.44 312 VAL A CA 1
ATOM 2442 C C . VAL A 1 312 ? 26.784 4.638 -7.461 1.00 94.44 312 VAL A C 1
ATOM 2444 O O . VAL A 1 312 ? 26.889 4.706 -8.683 1.00 94.44 312 VAL A O 1
ATOM 2447 N N . LEU A 1 313 ? 26.044 3.694 -6.866 1.00 92.12 313 LEU A N 1
ATOM 2448 C CA . LEU A 1 313 ? 25.308 2.669 -7.615 1.00 92.12 313 LEU A CA 1
ATOM 2449 C C . LEU A 1 313 ? 24.318 3.304 -8.596 1.00 92.12 313 LEU A C 1
ATOM 2451 O O . LEU A 1 313 ? 24.309 2.943 -9.772 1.00 92.12 313 LEU A O 1
ATOM 2455 N N . LEU A 1 314 ? 23.521 4.271 -8.133 1.00 91.38 314 LEU A N 1
ATOM 2456 C CA . LEU A 1 314 ? 22.581 4.990 -8.990 1.00 91.38 314 LEU A CA 1
ATOM 2457 C C . LEU A 1 314 ? 23.302 5.715 -10.137 1.00 91.38 314 LEU A C 1
ATOM 2459 O O . LEU A 1 314 ? 22.876 5.621 -11.287 1.00 91.38 314 LEU A O 1
ATOM 2463 N N . GLY A 1 315 ? 24.416 6.391 -9.839 1.00 92.50 315 GLY A N 1
ATOM 2464 C CA . GLY A 1 315 ? 25.237 7.066 -10.846 1.00 92.50 315 GLY A CA 1
ATOM 2465 C C . GLY A 1 315 ? 25.757 6.114 -11.927 1.00 92.50 315 GLY A C 1
ATOM 2466 O O . GLY A 1 315 ? 25.686 6.436 -13.111 1.00 92.50 315 GLY A O 1
ATOM 2467 N N . LEU A 1 316 ? 26.206 4.919 -11.539 1.00 92.44 316 LEU A N 1
ATOM 2468 C CA . LEU A 1 316 ? 26.675 3.889 -12.472 1.00 92.44 316 LEU A CA 1
ATOM 2469 C C . LEU A 1 316 ? 25.547 3.310 -13.334 1.00 92.44 316 LEU A C 1
ATOM 2471 O O . LEU A 1 316 ? 25.781 2.982 -14.495 1.00 92.44 316 LEU A O 1
ATOM 2475 N N . ILE A 1 317 ? 24.327 3.200 -12.799 1.00 90.00 317 ILE A N 1
ATOM 2476 C CA . ILE A 1 317 ? 23.159 2.786 -13.589 1.00 90.00 317 ILE A CA 1
ATOM 2477 C C . ILE A 1 317 ? 22.805 3.864 -14.620 1.00 90.00 317 ILE A C 1
ATOM 2479 O O . ILE A 1 317 ? 22.583 3.543 -15.785 1.00 90.00 317 ILE A O 1
ATOM 2483 N N . HIS A 1 318 ? 22.797 5.141 -14.226 1.00 89.31 318 HIS A N 1
ATOM 2484 C CA . HIS A 1 318 ? 22.540 6.255 -15.146 1.00 89.31 318 HIS A CA 1
ATOM 2485 C C . HIS A 1 318 ? 23.619 6.410 -16.225 1.00 89.31 318 HIS A C 1
ATOM 2487 O O . HIS A 1 318 ? 23.313 6.840 -17.333 1.00 89.31 318 HIS A O 1
ATOM 2493 N N . ALA A 1 319 ? 24.865 6.055 -15.913 1.00 90.50 319 ALA A N 1
ATOM 2494 C CA . ALA A 1 319 ? 25.971 6.029 -16.866 1.00 90.50 319 ALA A CA 1
ATOM 2495 C C . ALA A 1 319 ? 26.000 4.760 -17.745 1.00 90.50 319 ALA A C 1
ATOM 2497 O O . ALA A 1 319 ? 26.923 4.602 -18.539 1.00 90.50 319 ALA A O 1
ATOM 2498 N N . GLU A 1 320 ? 25.026 3.853 -17.591 1.00 89.19 320 GLU A N 1
ATOM 2499 C CA . GLU A 1 320 ? 24.954 2.552 -18.276 1.00 89.19 320 GLU A CA 1
ATOM 2500 C C . GLU A 1 320 ? 26.156 1.619 -18.001 1.00 89.19 320 GLU A C 1
ATOM 2502 O O . GLU A 1 320 ? 26.347 0.612 -18.684 1.00 89.19 320 GLU A O 1
ATOM 2507 N N . GLU A 1 321 ? 26.947 1.897 -16.959 1.00 88.75 321 GLU A N 1
ATOM 2508 C CA . GLU A 1 321 ? 28.057 1.041 -16.516 1.00 88.75 321 GLU A CA 1
ATOM 2509 C C . GLU A 1 321 ? 27.559 -0.200 -15.758 1.00 88.75 321 GLU A C 1
ATOM 2511 O O . GLU A 1 321 ? 28.206 -1.250 -15.762 1.00 88.75 321 GLU A O 1
ATOM 2516 N N . ILE A 1 322 ? 26.387 -0.093 -15.125 1.00 88.19 322 ILE A N 1
ATOM 2517 C CA . ILE A 1 322 ? 25.649 -1.213 -14.539 1.00 88.19 322 ILE A CA 1
ATOM 2518 C C . ILE A 1 322 ? 24.273 -1.280 -15.199 1.00 88.19 322 ILE A C 1
ATOM 2520 O O . ILE A 1 322 ? 23.498 -0.329 -15.161 1.00 88.19 322 ILE A O 1
ATOM 2524 N N . SER A 1 323 ? 23.932 -2.440 -15.763 1.00 87.06 323 SER A N 1
ATOM 2525 C CA . SER A 1 323 ? 22.614 -2.652 -16.363 1.00 87.06 323 SER A CA 1
ATOM 2526 C C . SER A 1 323 ? 21.508 -2.607 -15.304 1.00 87.06 323 SER A C 1
ATOM 2528 O O . SER A 1 323 ? 21.488 -3.415 -14.370 1.00 87.06 323 SER A O 1
ATOM 2530 N N . PHE A 1 324 ? 20.540 -1.709 -15.504 1.00 83.62 324 PHE A N 1
ATOM 2531 C CA . PHE A 1 324 ? 19.333 -1.612 -14.683 1.00 83.62 324 PHE A CA 1
ATOM 2532 C C . PHE A 1 324 ? 18.576 -2.949 -14.596 1.00 83.62 324 PHE A C 1
ATOM 2534 O O . PHE A 1 324 ? 18.168 -3.361 -13.510 1.00 83.62 324 PHE A O 1
ATOM 2541 N N . ASP A 1 325 ? 18.462 -3.679 -15.710 1.00 83.25 325 ASP A N 1
ATOM 2542 C CA . ASP A 1 325 ? 17.781 -4.978 -15.755 1.00 83.25 325 ASP A CA 1
ATOM 2543 C C . ASP A 1 325 ? 18.473 -6.051 -14.911 1.00 83.25 325 ASP A C 1
ATOM 2545 O O . ASP A 1 325 ? 17.805 -6.928 -14.360 1.00 83.25 325 ASP A O 1
ATOM 2549 N N . VAL A 1 326 ? 19.804 -6.002 -14.799 1.00 83.12 326 VAL A N 1
ATOM 2550 C CA . VAL A 1 326 ? 20.564 -6.938 -13.958 1.00 83.12 326 VAL A CA 1
ATOM 2551 C C . VAL A 1 326 ? 20.267 -6.676 -12.485 1.00 83.12 326 VAL A C 1
ATOM 2553 O O . VAL A 1 326 ? 19.943 -7.613 -11.759 1.00 83.12 326 VAL A O 1
ATOM 2556 N N . VAL A 1 327 ? 20.305 -5.409 -12.059 1.00 81.56 327 VAL A N 1
ATOM 2557 C CA . VAL A 1 327 ? 19.984 -5.021 -10.674 1.00 81.56 327 VAL A CA 1
ATOM 2558 C C . VAL A 1 327 ? 18.539 -5.390 -10.339 1.00 81.56 327 VAL A C 1
ATOM 2560 O O . VAL A 1 327 ? 18.277 -6.013 -9.312 1.00 81.56 327 VAL A O 1
ATOM 2563 N N . LYS A 1 328 ? 17.605 -5.092 -11.247 1.00 80.94 328 LYS A N 1
ATOM 2564 C CA . LYS A 1 328 ? 16.182 -5.404 -11.096 1.00 80.94 328 LYS A CA 1
ATOM 2565 C C . LYS A 1 328 ? 15.916 -6.901 -10.936 1.00 80.94 328 LYS A C 1
ATOM 2567 O O . LYS A 1 328 ? 15.180 -7.293 -10.035 1.00 80.94 328 LYS A O 1
ATOM 2572 N N . LYS A 1 329 ? 16.502 -7.746 -11.793 1.00 78.38 329 LYS A N 1
ATOM 2573 C CA . LYS A 1 329 ? 16.303 -9.210 -11.758 1.00 78.38 329 LYS A CA 1
ATOM 2574 C C . LYS A 1 329 ? 16.749 -9.853 -10.453 1.00 78.38 329 LYS A C 1
ATOM 2576 O O . LYS A 1 329 ? 16.300 -10.952 -10.145 1.00 78.38 329 LYS A O 1
ATOM 2581 N N . ALA A 1 330 ? 17.636 -9.198 -9.722 1.00 76.38 330 ALA A N 1
ATOM 2582 C CA . ALA A 1 330 ? 18.205 -9.763 -8.518 1.00 76.38 330 ALA A CA 1
ATOM 2583 C C . ALA A 1 330 ? 17.488 -9.336 -7.235 1.00 76.38 330 ALA A C 1
ATOM 2585 O O . ALA A 1 330 ? 17.783 -9.869 -6.167 1.00 76.38 330 ALA A O 1
ATOM 2586 N N . ILE A 1 331 ? 16.519 -8.421 -7.332 1.00 79.75 331 ILE A N 1
ATOM 2587 C CA . ILE A 1 331 ? 15.588 -8.170 -6.236 1.00 79.75 331 ILE A CA 1
ATOM 2588 C C . ILE A 1 331 ? 14.820 -9.478 -5.974 1.00 79.75 331 ILE A C 1
ATOM 2590 O O . ILE A 1 331 ? 14.232 -10.021 -6.910 1.00 79.75 331 ILE A O 1
ATOM 2594 N N . PRO A 1 332 ? 14.797 -10.006 -4.739 1.00 78.69 332 PRO A N 1
ATOM 2595 C CA . PRO A 1 332 ? 14.055 -11.221 -4.413 1.00 78.69 332 PRO A CA 1
ATOM 2596 C C . PRO A 1 332 ? 12.573 -11.136 -4.802 1.00 78.69 332 PRO A C 1
ATOM 2598 O O . PRO A 1 332 ? 11.941 -10.095 -4.621 1.00 78.69 332 PRO A O 1
ATOM 2601 N N . GLU A 1 333 ? 11.991 -12.232 -5.300 1.00 78.69 333 GLU A N 1
ATOM 2602 C CA . GLU A 1 333 ? 10.606 -12.248 -5.806 1.00 78.69 333 GLU A CA 1
ATOM 2603 C C . GLU A 1 333 ? 9.586 -11.791 -4.748 1.00 78.69 333 GLU A C 1
ATOM 2605 O O . GLU A 1 333 ? 8.645 -11.063 -5.054 1.00 78.69 333 GLU A O 1
ATOM 2610 N N . ASN A 1 334 ? 9.796 -12.155 -3.480 1.00 74.81 334 ASN A N 1
ATOM 2611 C CA . ASN A 1 334 ? 8.954 -11.712 -2.370 1.00 74.81 334 ASN A CA 1
ATOM 2612 C C . ASN A 1 334 ? 8.991 -10.186 -2.171 1.00 74.81 334 ASN A C 1
ATOM 2614 O O . ASN A 1 334 ? 7.960 -9.603 -1.853 1.00 74.81 334 ASN A O 1
ATOM 2618 N N . ILE A 1 335 ? 10.139 -9.537 -2.402 1.00 78.94 335 ILE A N 1
ATOM 2619 C CA . ILE A 1 335 ? 10.260 -8.073 -2.365 1.00 78.94 335 ILE A CA 1
ATOM 2620 C C . ILE A 1 335 ? 9.626 -7.465 -3.618 1.00 78.94 335 ILE A C 1
ATOM 2622 O O . ILE A 1 335 ? 8.858 -6.515 -3.505 1.00 78.94 335 ILE A O 1
ATOM 2626 N N . GLN A 1 336 ? 9.846 -8.049 -4.802 1.00 78.69 336 GLN A N 1
ATOM 2627 C CA . GLN A 1 336 ? 9.209 -7.575 -6.039 1.00 78.69 336 GLN A CA 1
ATOM 2628 C C . GLN A 1 336 ? 7.676 -7.540 -5.929 1.00 78.69 336 GLN A C 1
ATOM 2630 O O . GLN A 1 336 ? 7.049 -6.621 -6.448 1.00 78.69 336 GLN A O 1
ATOM 2635 N N . ARG A 1 337 ? 7.066 -8.500 -5.217 1.00 76.38 337 ARG A N 1
ATOM 2636 C CA . ARG A 1 337 ? 5.613 -8.527 -4.960 1.00 76.38 337 ARG A CA 1
ATOM 2637 C C . ARG A 1 337 ? 5.114 -7.356 -4.104 1.00 76.38 337 ARG A C 1
ATOM 2639 O O . ARG A 1 337 ? 3.965 -6.958 -4.273 1.00 76.38 337 ARG A O 1
ATOM 2646 N N . LEU A 1 338 ? 5.952 -6.813 -3.216 1.00 73.12 338 LEU A N 1
ATOM 2647 C CA . LEU A 1 338 ? 5.650 -5.624 -2.403 1.00 73.12 338 LEU A CA 1
ATOM 2648 C C . LEU A 1 338 ? 5.873 -4.321 -3.182 1.00 73.12 338 LEU A C 1
ATOM 2650 O O . LEU A 1 338 ? 5.268 -3.293 -2.890 1.00 73.12 338 LEU A O 1
ATOM 2654 N N . MET A 1 339 ? 6.714 -4.361 -4.213 1.00 73.56 339 MET A N 1
ATOM 2655 C CA . MET A 1 339 ? 6.989 -3.222 -5.081 1.00 73.56 339 MET A CA 1
ATOM 2656 C C . MET A 1 339 ? 5.906 -3.106 -6.164 1.00 73.56 339 MET A C 1
ATOM 2658 O O . MET A 1 339 ? 6.133 -3.395 -7.339 1.00 73.56 339 MET A O 1
ATOM 2662 N N . SER A 1 340 ? 4.715 -2.649 -5.766 1.00 55.69 340 SER A N 1
ATOM 2663 C CA . SER A 1 340 ? 3.553 -2.433 -6.651 1.00 55.69 340 SER A CA 1
ATOM 2664 C C . SER A 1 340 ? 3.865 -1.561 -7.877 1.00 55.69 340 SER A C 1
ATOM 2666 O O . SER A 1 340 ? 3.278 -1.745 -8.942 1.00 55.69 340 SER A O 1
ATOM 2668 N N . THR A 1 341 ? 4.846 -0.660 -7.749 1.00 52.91 341 THR A N 1
ATOM 2669 C CA . THR A 1 341 ? 5.425 0.122 -8.846 1.00 52.91 341 THR A CA 1
ATOM 2670 C C . THR A 1 341 ? 6.931 -0.081 -8.932 1.00 52.91 341 THR A C 1
ATOM 2672 O O . THR A 1 341 ? 7.713 0.847 -8.739 1.00 52.91 341 THR A O 1
ATOM 2675 N N . LEU A 1 342 ? 7.356 -1.292 -9.299 1.00 55.91 342 LEU A N 1
ATOM 2676 C CA . LEU A 1 342 ? 8.582 -1.431 -10.084 1.00 55.91 342 LEU A CA 1
ATOM 2677 C C . LEU A 1 342 ? 8.376 -0.657 -11.390 1.00 55.91 342 LEU A C 1
ATOM 2679 O O . LEU A 1 342 ? 7.971 -1.226 -12.406 1.00 55.91 342 LEU A O 1
ATOM 2683 N N . ASP A 1 343 ? 8.589 0.659 -11.345 1.00 55.19 343 ASP A N 1
ATOM 2684 C CA . ASP A 1 343 ? 8.654 1.468 -12.548 1.00 55.19 343 ASP A CA 1
ATOM 2685 C C . ASP A 1 343 ? 9.769 0.868 -13.398 1.00 55.19 343 ASP A C 1
ATOM 2687 O O . ASP A 1 343 ? 10.943 0.865 -13.022 1.00 55.19 343 ASP A O 1
ATOM 2691 N N . GLN A 1 344 ? 9.370 0.256 -14.512 1.00 54.34 344 GLN A N 1
ATOM 2692 C CA . GLN A 1 344 ? 10.249 -0.574 -15.321 1.00 54.34 344 GLN A CA 1
ATOM 2693 C C . GLN A 1 344 ? 11.345 0.245 -16.012 1.00 54.34 344 GLN A C 1
ATOM 2695 O O . GLN A 1 344 ? 12.132 -0.342 -16.747 1.00 54.34 344 GLN A O 1
ATOM 2700 N N . GLN A 1 345 ? 11.389 1.564 -15.796 1.00 60.50 345 GLN A N 1
ATOM 2701 C CA . GLN A 1 345 ? 12.341 2.480 -16.415 1.00 60.50 345 GLN A CA 1
ATOM 2702 C C . GLN A 1 345 ? 12.970 3.489 -15.434 1.00 60.50 345 GLN A C 1
ATOM 2704 O O . GLN A 1 345 ? 13.782 4.301 -15.866 1.00 60.50 345 GLN A O 1
ATOM 2709 N N . ASN A 1 346 ? 12.644 3.457 -14.132 1.00 80.44 346 ASN A N 1
ATOM 2710 C CA . ASN A 1 346 ? 13.164 4.432 -13.163 1.00 80.44 346 ASN A CA 1
ATOM 2711 C C . ASN A 1 346 ? 14.041 3.770 -12.087 1.00 80.44 346 ASN A C 1
ATOM 2713 O O . ASN A 1 346 ? 13.549 3.233 -11.090 1.00 80.44 346 ASN A O 1
ATOM 2717 N N . ALA A 1 347 ? 15.359 3.843 -12.294 1.00 83.25 347 ALA A N 1
ATOM 2718 C CA . ALA A 1 347 ? 16.364 3.285 -11.392 1.00 83.25 347 ALA A CA 1
ATOM 2719 C C . ALA A 1 347 ? 16.325 3.892 -9.988 1.00 83.25 347 ALA A C 1
ATOM 2721 O O . ALA A 1 347 ? 16.420 3.162 -9.001 1.00 83.25 347 ALA A O 1
ATOM 2722 N N . GLU A 1 348 ? 16.132 5.206 -9.899 1.00 85.62 348 GLU A N 1
ATOM 2723 C CA . GLU A 1 348 ? 16.073 5.922 -8.630 1.00 85.62 348 GLU A CA 1
ATOM 2724 C C . GLU A 1 348 ? 14.893 5.446 -7.782 1.00 85.62 348 GLU A C 1
ATOM 2726 O O . GLU A 1 348 ? 15.067 5.050 -6.630 1.00 85.62 348 GLU A O 1
ATOM 2731 N N . LYS A 1 349 ? 13.695 5.412 -8.377 1.00 82.06 349 LYS A N 1
ATOM 2732 C CA . LYS A 1 349 ? 12.477 4.962 -7.698 1.00 82.06 349 LYS A CA 1
ATOM 2733 C C . LYS A 1 349 ? 12.589 3.502 -7.260 1.00 82.06 349 LYS A C 1
ATOM 2735 O O . LYS A 1 349 ? 12.218 3.181 -6.136 1.00 82.06 349 LYS A O 1
ATOM 2740 N N . MET A 1 350 ? 13.137 2.630 -8.109 1.00 85.44 350 MET A N 1
ATOM 2741 C CA . MET A 1 350 ? 13.366 1.226 -7.757 1.00 85.44 350 MET A CA 1
ATOM 2742 C C . MET A 1 350 ? 14.291 1.088 -6.541 1.00 85.44 350 MET A C 1
ATOM 2744 O O . MET A 1 350 ? 13.968 0.332 -5.625 1.00 85.44 350 MET A O 1
ATOM 2748 N N . ILE A 1 351 ? 15.424 1.799 -6.531 1.00 87.88 351 ILE A N 1
ATOM 2749 C CA . ILE A 1 351 ? 16.396 1.757 -5.428 1.00 87.88 351 ILE A CA 1
ATOM 2750 C C . ILE A 1 351 ? 15.764 2.267 -4.132 1.00 87.88 351 ILE A C 1
ATOM 2752 O O . ILE A 1 351 ? 15.869 1.591 -3.109 1.00 87.88 351 ILE A O 1
ATOM 2756 N N . LYS A 1 352 ? 15.056 3.402 -4.193 1.00 88.50 352 LYS A N 1
ATOM 2757 C CA . LYS A 1 352 ? 14.313 3.963 -3.057 1.00 88.50 352 LYS A CA 1
ATOM 2758 C C . LYS A 1 352 ? 13.348 2.935 -2.474 1.00 88.50 352 LYS A C 1
ATOM 2760 O O . LYS A 1 352 ? 13.477 2.562 -1.316 1.00 88.50 352 LYS A O 1
ATOM 2765 N N . THR A 1 353 ? 12.460 2.368 -3.295 1.00 86.75 353 THR A N 1
ATOM 2766 C CA . THR A 1 353 ? 11.488 1.370 -2.823 1.00 86.75 353 THR A CA 1
ATOM 2767 C C . THR A 1 353 ? 12.159 0.106 -2.276 1.00 86.75 353 THR A C 1
ATOM 2769 O O . THR A 1 353 ? 11.725 -0.416 -1.253 1.00 86.75 353 THR A O 1
ATOM 2772 N N . PHE A 1 354 ? 13.231 -0.388 -2.905 1.00 87.94 354 PHE A N 1
ATOM 2773 C CA . PHE A 1 354 ? 13.972 -1.546 -2.394 1.00 87.94 354 PHE A CA 1
ATOM 2774 C C . PHE A 1 354 ? 14.530 -1.288 -0.986 1.00 87.94 354 PHE A C 1
ATOM 2776 O O . PHE A 1 354 ? 14.380 -2.122 -0.091 1.00 87.94 354 PHE A O 1
ATOM 2783 N N . ASN A 1 355 ? 15.134 -0.120 -0.775 1.00 90.38 355 ASN A N 1
ATOM 2784 C CA . ASN A 1 355 ? 15.715 0.248 0.509 1.00 90.38 355 ASN A CA 1
ATOM 2785 C C . ASN A 1 355 ? 14.662 0.598 1.567 1.00 90.38 355 ASN A C 1
ATOM 2787 O O . ASN A 1 355 ? 14.843 0.237 2.732 1.00 90.38 355 ASN A O 1
ATOM 2791 N N . THR A 1 356 ? 13.524 1.173 1.173 1.00 92.25 356 THR A N 1
ATOM 2792 C CA . THR A 1 356 ? 12.336 1.303 2.029 1.00 92.25 356 THR A CA 1
ATOM 2793 C C . THR A 1 356 ? 11.878 -0.058 2.547 1.00 92.25 356 THR A C 1
ATOM 2795 O O . THR A 1 356 ? 11.773 -0.237 3.758 1.00 92.25 356 THR A O 1
ATOM 2798 N N . VAL A 1 357 ? 11.676 -1.046 1.663 1.00 90.88 357 VAL A N 1
ATOM 2799 C CA . VAL A 1 357 ? 11.226 -2.393 2.065 1.00 90.88 357 VAL A CA 1
ATOM 2800 C C . VAL A 1 357 ? 12.184 -3.009 3.084 1.00 90.88 357 VAL A C 1
ATOM 2802 O O . VAL A 1 357 ? 11.744 -3.558 4.090 1.00 90.88 357 VAL A O 1
ATOM 2805 N N . ARG A 1 358 ? 13.498 -2.887 2.864 1.00 90.12 358 ARG A N 1
ATOM 2806 C CA . ARG A 1 358 ? 14.512 -3.416 3.790 1.00 90.12 358 ARG A CA 1
ATOM 2807 C C . ARG A 1 358 ? 14.489 -2.732 5.156 1.00 90.12 358 ARG A C 1
ATOM 2809 O O . ARG A 1 358 ? 14.579 -3.412 6.173 1.00 90.12 358 ARG A O 1
ATOM 2816 N N . SER A 1 359 ? 14.356 -1.408 5.169 1.00 91.88 359 SER A N 1
ATOM 2817 C CA . SER A 1 359 ? 14.259 -0.602 6.395 1.00 91.88 359 SER A CA 1
ATOM 2818 C C . SER A 1 359 ? 13.037 -1.010 7.220 1.00 91.88 359 SER A C 1
ATOM 2820 O O . SER A 1 359 ? 13.129 -1.264 8.420 1.00 91.88 359 SER A O 1
ATOM 2822 N N . LEU A 1 360 ? 11.896 -1.154 6.546 1.00 93.06 360 LEU A N 1
ATOM 2823 C CA . LEU A 1 360 ? 10.627 -1.537 7.150 1.00 93.06 360 LEU A CA 1
ATOM 2824 C C . LEU A 1 360 ? 10.611 -2.990 7.654 1.00 93.06 360 LEU A C 1
ATOM 2826 O O . LEU A 1 360 ? 10.095 -3.248 8.741 1.00 93.06 360 LEU A O 1
ATOM 2830 N N . ASP A 1 361 ? 11.199 -3.931 6.911 1.00 89.44 361 ASP A N 1
ATOM 2831 C CA . ASP A 1 361 ? 11.314 -5.334 7.333 1.00 89.44 361 ASP A CA 1
ATOM 2832 C C . ASP A 1 361 ? 12.184 -5.470 8.593 1.00 89.44 361 ASP A C 1
ATOM 2834 O O . ASP A 1 361 ? 11.796 -6.135 9.556 1.00 89.44 361 ASP A O 1
ATOM 2838 N N . GLN A 1 362 ? 13.313 -4.756 8.648 1.00 88.69 362 GLN A N 1
ATOM 2839 C CA . GLN A 1 362 ? 14.163 -4.719 9.838 1.00 88.69 362 GLN A CA 1
ATOM 2840 C C . GLN A 1 362 ? 13.433 -4.122 11.049 1.00 88.69 362 GLN A C 1
ATOM 2842 O O . GLN A 1 362 ? 13.471 -4.712 12.135 1.00 88.69 362 GLN A O 1
ATOM 2847 N N . ALA A 1 363 ? 12.729 -2.998 10.865 1.00 90.81 363 ALA A N 1
ATOM 2848 C CA . ALA A 1 363 ? 11.926 -2.385 11.922 1.00 90.81 363 ALA A CA 1
ATOM 2849 C C . ALA A 1 363 ? 10.878 -3.375 12.458 1.00 90.81 363 ALA A C 1
ATOM 2851 O O . ALA A 1 363 ? 10.766 -3.566 13.672 1.00 90.81 363 ALA A O 1
ATOM 2852 N N . MET A 1 364 ? 10.176 -4.076 11.561 1.00 90.06 364 MET A N 1
ATOM 2853 C CA . MET A 1 364 ? 9.170 -5.081 11.908 1.00 90.06 364 MET A CA 1
ATOM 2854 C C . MET A 1 364 ? 9.750 -6.244 12.724 1.00 90.06 364 MET A C 1
ATOM 2856 O O . MET A 1 364 ? 9.148 -6.642 13.718 1.00 90.06 364 MET A O 1
ATOM 2860 N N . LEU A 1 365 ? 10.911 -6.790 12.339 1.00 86.94 365 LEU A N 1
ATOM 2861 C CA . LEU A 1 365 ? 11.538 -7.928 13.032 1.00 86.94 365 LEU A CA 1
ATOM 2862 C C . LEU A 1 365 ? 11.903 -7.621 14.491 1.00 86.94 365 LEU A C 1
ATOM 2864 O O . LEU A 1 365 ? 11.929 -8.526 15.331 1.00 86.94 365 LEU A O 1
ATOM 2868 N N . SER A 1 366 ? 12.180 -6.350 14.783 1.00 84.69 366 SER A N 1
ATOM 2869 C CA . SER A 1 366 ? 12.560 -5.868 16.112 1.00 84.69 366 SER A CA 1
ATOM 2870 C C . SER A 1 366 ? 11.376 -5.492 17.010 1.00 84.69 366 SER A C 1
ATOM 2872 O O . SER A 1 366 ? 11.579 -5.187 18.187 1.00 84.69 366 SER A O 1
ATOM 2874 N N . TYR A 1 367 ? 10.151 -5.520 16.480 1.00 88.94 367 TYR A N 1
ATOM 2875 C CA . TYR A 1 367 ? 8.965 -4.997 17.148 1.00 88.94 367 TYR A CA 1
ATOM 2876 C C . TYR A 1 367 ? 7.976 -6.095 17.557 1.00 88.94 367 TYR A C 1
ATOM 2878 O O . TYR A 1 367 ? 7.830 -7.126 16.904 1.00 88.94 367 TYR A O 1
ATOM 2886 N N . THR A 1 368 ? 7.246 -5.837 18.642 1.00 86.12 368 THR A N 1
ATOM 2887 C CA . THR A 1 368 ? 6.078 -6.617 19.051 1.00 86.12 368 THR A CA 1
ATOM 2888 C C . THR A 1 368 ? 5.028 -5.710 19.674 1.00 86.12 368 THR A C 1
ATOM 2890 O O . THR A 1 368 ? 5.347 -4.694 20.294 1.00 86.12 368 THR A O 1
ATOM 2893 N N . VAL A 1 369 ? 3.758 -6.083 19.521 1.00 82.62 369 VAL A N 1
ATOM 2894 C CA . VAL A 1 369 ? 2.644 -5.332 20.106 1.00 82.62 369 VAL A CA 1
ATOM 2895 C C . VAL A 1 369 ? 2.565 -5.638 21.603 1.00 82.62 369 VAL A C 1
ATOM 2897 O O . VAL A 1 369 ? 2.038 -6.672 22.032 1.00 82.62 369 VAL A O 1
ATOM 2900 N N . GLU A 1 370 ? 3.085 -4.724 22.415 1.00 82.31 370 GLU A N 1
ATOM 2901 C CA . GLU A 1 370 ? 2.977 -4.756 23.877 1.00 82.31 370 GLU A CA 1
ATOM 2902 C C . GLU A 1 370 ? 1.819 -3.892 24.387 1.00 82.31 370 GLU A C 1
ATOM 2904 O O . GLU A 1 370 ? 1.493 -2.861 23.802 1.00 82.31 370 GLU A O 1
ATOM 2909 N N . GLY A 1 371 ? 1.237 -4.282 25.524 1.00 84.38 371 GLY A N 1
ATOM 2910 C CA . GLY A 1 371 ? 0.157 -3.535 26.172 1.00 84.38 371 GLY A CA 1
ATOM 2911 C C . GLY A 1 371 ? -1.253 -3.937 25.730 1.00 84.38 371 GLY A C 1
ATOM 2912 O O . GLY A 1 371 ? -1.449 -4.918 25.007 1.00 84.38 371 GLY A O 1
ATOM 2913 N N . LYS A 1 372 ? -2.240 -3.204 26.254 1.00 91.06 372 LYS A N 1
ATOM 2914 C CA . LYS A 1 372 ? -3.657 -3.330 25.895 1.00 91.06 372 LYS A CA 1
ATOM 2915 C C . LYS A 1 372 ? -4.036 -2.208 24.930 1.00 91.06 372 LYS A C 1
ATOM 2917 O O . LYS A 1 372 ? -3.478 -1.124 25.030 1.00 91.06 372 LYS A O 1
ATOM 2922 N N . ILE A 1 373 ? -4.975 -2.501 24.042 1.00 93.56 373 ILE A N 1
ATOM 2923 C CA . ILE A 1 373 ? -5.591 -1.566 23.103 1.00 93.56 373 ILE A CA 1
ATOM 2924 C C . ILE A 1 373 ? -7.033 -1.363 23.553 1.00 93.56 373 ILE A C 1
ATOM 2926 O O . ILE A 1 373 ? -7.790 -2.339 23.664 1.00 93.56 373 ILE A O 1
ATOM 2930 N N . ASP A 1 374 ? -7.398 -0.114 23.822 1.00 94.88 374 ASP A N 1
ATOM 2931 C CA . ASP A 1 374 ? -8.747 0.231 24.255 1.00 94.88 374 ASP A CA 1
ATOM 2932 C C . ASP A 1 374 ? -9.714 0.265 23.071 1.00 94.88 374 ASP A C 1
ATOM 2934 O O . ASP A 1 374 ? -10.850 -0.194 23.221 1.00 94.88 374 ASP A O 1
ATOM 2938 N N . ALA A 1 375 ? -9.283 0.739 21.898 1.00 95.19 375 ALA A N 1
ATOM 2939 C CA . ALA A 1 375 ? -10.051 0.809 20.657 1.00 95.19 375 ALA A CA 1
ATOM 2940 C C . ALA A 1 375 ? -10.774 -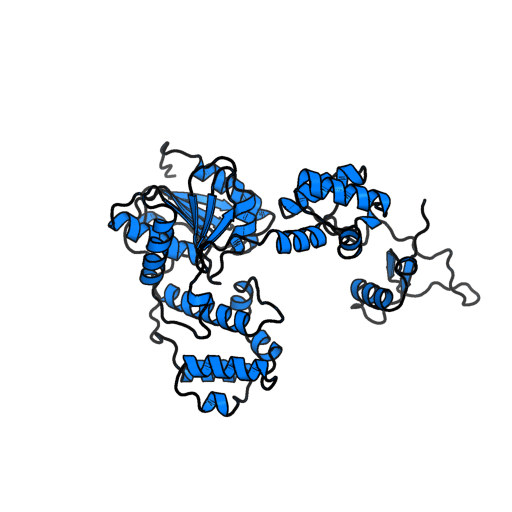0.503 20.308 1.00 95.19 375 ALA A C 1
ATOM 2942 O O . ALA A 1 375 ? -10.337 -1.608 20.650 1.00 95.19 375 ALA A O 1
ATOM 2943 N N . THR A 1 376 ? -11.885 -0.386 19.575 1.00 95.50 376 THR A N 1
ATOM 2944 C CA . THR A 1 376 ? -12.527 -1.564 18.984 1.00 95.50 376 THR A CA 1
ATOM 2945 C C . THR A 1 376 ? -11.623 -2.107 17.884 1.00 95.50 376 THR A C 1
ATOM 2947 O O . THR A 1 376 ? -11.423 -1.453 16.858 1.00 95.50 376 THR A O 1
ATOM 2950 N N . LEU A 1 377 ? -11.067 -3.296 18.099 1.00 95.75 377 LEU A N 1
ATOM 2951 C CA . LEU A 1 377 ? -10.194 -3.952 17.141 1.00 95.75 377 LEU A CA 1
ATOM 2952 C C . LEU A 1 377 ? -11.044 -4.770 16.172 1.00 95.75 377 LEU A C 1
ATOM 2954 O O . LEU A 1 377 ? -11.739 -5.702 16.576 1.00 95.75 377 LEU A O 1
ATOM 2958 N N . VAL A 1 378 ? -10.959 -4.440 14.890 1.00 96.50 378 VAL A N 1
ATOM 2959 C CA . VAL A 1 378 ? -11.549 -5.220 13.802 1.00 96.50 378 VAL A CA 1
ATOM 2960 C C . VAL A 1 378 ? -10.416 -5.935 13.085 1.00 96.50 378 VAL A C 1
ATOM 2962 O O . VAL A 1 378 ? -9.505 -5.285 12.582 1.00 96.50 378 VAL A O 1
ATOM 2965 N N . TYR A 1 379 ? -10.458 -7.261 13.034 1.00 96.12 379 TYR A N 1
ATOM 2966 C CA . TYR A 1 379 ? -9.450 -8.067 12.363 1.00 96.12 379 TYR A CA 1
ATOM 2967 C C . TYR A 1 379 ? -10.066 -8.826 11.193 1.00 96.12 379 TYR A C 1
ATOM 2969 O O . TYR A 1 379 ? -10.849 -9.755 11.379 1.00 96.12 379 TYR A O 1
ATOM 2977 N N . ILE A 1 380 ? -9.713 -8.413 9.982 1.00 97.19 380 ILE A N 1
ATOM 2978 C CA . ILE A 1 380 ? -10.176 -9.017 8.738 1.00 97.19 380 ILE A CA 1
ATOM 2979 C C . ILE A 1 380 ? -9.067 -9.932 8.225 1.00 97.19 380 ILE A C 1
ATOM 2981 O O . ILE A 1 380 ? -7.966 -9.464 7.957 1.00 97.19 380 ILE A O 1
ATOM 2985 N N . ILE A 1 381 ? -9.345 -11.226 8.103 1.00 96.00 381 ILE A N 1
ATOM 2986 C CA . ILE A 1 381 ? -8.356 -12.256 7.763 1.00 96.00 381 ILE A CA 1
ATOM 2987 C C . ILE A 1 381 ? -8.668 -12.828 6.378 1.00 96.00 381 ILE A C 1
ATOM 2989 O O . ILE A 1 381 ? -9.815 -13.190 6.101 1.00 96.00 381 ILE A O 1
ATOM 2993 N N . ALA A 1 382 ? -7.653 -12.951 5.524 1.00 95.75 382 ALA A N 1
ATOM 2994 C CA . ALA A 1 382 ? -7.778 -13.668 4.261 1.00 95.75 382 ALA A CA 1
ATOM 2995 C C . ALA A 1 382 ? -7.866 -15.182 4.532 1.00 95.75 382 ALA A C 1
ATOM 2997 O O . ALA A 1 382 ? -7.102 -15.721 5.333 1.00 95.75 382 ALA A O 1
ATOM 2998 N N . SER A 1 383 ? -8.808 -15.892 3.908 1.00 93.12 383 SER A N 1
ATOM 2999 C CA . SER A 1 383 ? -9.085 -17.305 4.216 1.00 93.12 383 SER A CA 1
ATOM 3000 C C . SER A 1 383 ? -7.861 -18.209 4.075 1.00 93.12 383 SER A C 1
ATOM 3002 O O . SER A 1 383 ? -7.723 -19.170 4.836 1.00 93.12 383 SER A O 1
ATOM 3004 N N . ASP A 1 384 ? -6.965 -17.865 3.150 1.00 92.44 384 ASP A N 1
ATOM 3005 C CA . ASP A 1 384 ? -5.837 -18.693 2.738 1.00 92.44 384 ASP A CA 1
ATOM 3006 C C . ASP A 1 384 ? -4.511 -18.236 3.375 1.00 92.44 384 ASP A C 1
ATOM 3008 O O . ASP A 1 384 ? -3.462 -18.822 3.105 1.00 92.44 384 ASP A O 1
ATOM 3012 N N . SER A 1 385 ? -4.525 -17.218 4.251 1.00 88.31 385 SER A N 1
ATOM 3013 C CA . SER A 1 385 ? -3.307 -16.714 4.911 1.00 88.31 385 SER A CA 1
ATOM 3014 C C . SER A 1 385 ? -2.815 -17.601 6.058 1.00 88.31 385 SER A C 1
ATOM 3016 O O . SER A 1 385 ? -1.663 -17.501 6.481 1.00 88.31 385 SER A O 1
ATOM 3018 N N . GLY A 1 386 ? -3.678 -18.482 6.578 1.00 85.00 386 GLY A N 1
ATOM 3019 C CA . GLY A 1 386 ? -3.367 -19.339 7.726 1.00 85.00 386 GLY A CA 1
ATOM 3020 C C . GLY A 1 386 ? -3.250 -18.586 9.057 1.00 85.00 386 GLY A C 1
ATOM 3021 O O . GLY A 1 386 ? -2.843 -19.182 10.055 1.00 85.00 386 GLY A O 1
ATOM 3022 N N . LEU A 1 387 ? -3.605 -17.297 9.089 1.00 88.62 387 LEU A N 1
ATOM 3023 C CA . LEU A 1 387 ? -3.593 -16.487 10.303 1.00 88.62 387 LEU A CA 1
ATOM 3024 C C . LEU A 1 387 ? -4.762 -16.843 11.232 1.00 88.62 387 LEU A C 1
ATOM 3026 O O . LEU A 1 387 ? -5.859 -17.209 10.801 1.00 88.62 387 LEU A O 1
ATOM 3030 N N . ASP A 1 388 ? -4.529 -16.691 12.536 1.00 84.44 388 ASP A N 1
ATOM 3031 C CA . ASP A 1 388 ? -5.572 -16.742 13.556 1.00 84.44 388 ASP A CA 1
ATOM 3032 C C . ASP A 1 388 ? -5.555 -15.481 14.432 1.00 84.44 388 ASP A C 1
ATOM 3034 O O . ASP A 1 388 ? -4.622 -14.679 14.395 1.00 84.44 388 ASP A O 1
ATOM 3038 N N . HIS A 1 389 ? -6.634 -15.274 15.186 1.00 85.50 389 HIS A N 1
ATOM 3039 C CA . HIS A 1 389 ? -6.832 -14.089 16.022 1.00 85.50 389 HIS A CA 1
ATOM 3040 C C . HIS A 1 389 ? -6.386 -14.295 17.479 1.00 85.50 389 HIS A C 1
ATOM 3042 O O . HIS A 1 389 ? -6.601 -13.417 18.316 1.00 85.50 389 HIS A O 1
ATOM 3048 N N . LYS A 1 390 ? -5.794 -15.448 17.828 1.00 86.19 390 LYS A N 1
ATOM 3049 C CA . LYS A 1 390 ? -5.497 -15.784 19.231 1.00 86.19 390 LYS A CA 1
ATOM 3050 C C . LYS A 1 390 ? -4.465 -14.844 19.836 1.00 86.19 390 LYS A C 1
ATOM 3052 O O . LYS A 1 390 ? -4.559 -14.531 21.017 1.00 86.19 390 LYS A O 1
ATOM 3057 N N . THR A 1 391 ? -3.531 -14.363 19.019 1.00 81.75 391 THR A N 1
ATOM 3058 C CA . THR A 1 391 ? -2.504 -13.382 19.404 1.00 81.75 391 THR A CA 1
ATOM 3059 C C . THR A 1 391 ? -3.070 -12.000 19.746 1.00 81.75 391 THR A C 1
ATOM 3061 O O . THR A 1 391 ? -2.337 -11.170 20.274 1.00 81.75 391 THR A O 1
ATOM 3064 N N . LEU A 1 392 ? -4.353 -11.747 19.456 1.00 85.81 392 LEU A N 1
ATOM 3065 C CA . LEU A 1 392 ? -5.040 -10.482 19.731 1.00 85.81 392 LEU A CA 1
ATOM 3066 C C . LEU A 1 392 ? -6.036 -10.574 20.897 1.00 85.81 392 LEU A C 1
ATOM 3068 O O . LEU A 1 392 ? -6.443 -9.539 21.4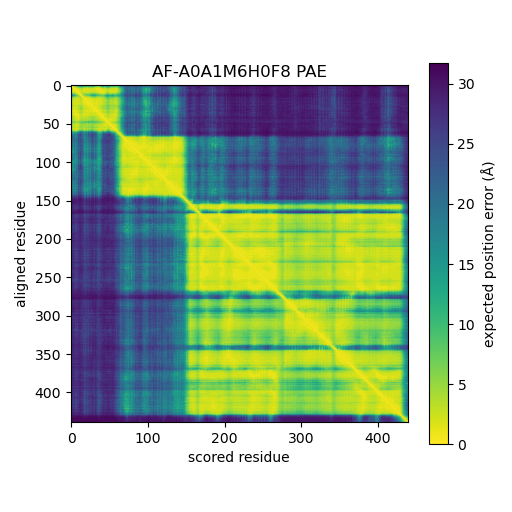27 1.00 85.81 392 LEU A O 1
ATOM 3072 N N . LEU A 1 393 ? -6.414 -11.783 21.334 1.00 85.25 393 LEU A N 1
ATOM 3073 C CA . LEU A 1 393 ? -7.381 -11.990 22.426 1.00 85.25 393 LEU A CA 1
ATOM 3074 C C . LEU A 1 393 ? -6.911 -11.378 23.749 1.00 85.25 393 LEU A C 1
ATOM 3076 O O . LEU A 1 393 ? -7.718 -10.914 24.553 1.00 85.25 393 LEU A O 1
ATOM 3080 N N . ASP A 1 394 ? -5.601 -11.368 23.987 1.00 85.62 394 ASP A N 1
ATOM 3081 C CA . ASP A 1 394 ? -5.000 -10.744 25.157 1.00 85.62 394 ASP A CA 1
ATOM 3082 C C . ASP A 1 394 ? -4.660 -9.264 24.930 1.00 85.62 394 ASP A C 1
ATOM 3084 O O . ASP A 1 394 ? -4.198 -8.615 25.865 1.00 85.62 394 ASP A O 1
ATOM 3088 N N . LYS A 1 395 ? -4.901 -8.693 23.747 1.00 85.56 395 LYS A N 1
ATOM 3089 C CA . LYS A 1 395 ? -4.572 -7.291 23.444 1.00 85.56 395 LYS A CA 1
ATOM 3090 C C . LYS A 1 395 ? -5.749 -6.353 23.636 1.00 85.56 395 LYS A C 1
ATOM 3092 O O . LYS A 1 395 ? -5.546 -5.231 24.071 1.00 85.56 395 LYS A O 1
ATOM 3097 N N . THR A 1 396 ? -6.978 -6.804 23.419 1.00 88.25 396 THR A N 1
ATOM 3098 C CA . THR A 1 396 ? -8.174 -5.953 23.525 1.00 88.25 396 THR A CA 1
ATOM 3099 C C . THR A 1 396 ? -9.331 -6.682 24.197 1.00 88.25 396 THR A C 1
ATOM 3101 O O . THR A 1 396 ? -9.399 -7.909 24.207 1.00 88.25 396 THR A O 1
ATOM 3104 N N . LYS A 1 397 ? -10.267 -5.920 24.769 1.00 86.75 397 LYS A N 1
ATOM 3105 C CA . LYS A 1 397 ? -11.558 -6.443 25.247 1.00 86.75 397 LYS A CA 1
ATOM 3106 C C . LYS A 1 397 ? -12.643 -6.420 24.164 1.00 86.75 397 LYS A C 1
ATOM 3108 O O . LYS A 1 397 ? -13.718 -6.970 24.385 1.00 86.75 397 LYS A O 1
ATOM 3113 N N . ARG A 1 398 ? -12.389 -5.756 23.032 1.00 91.62 398 ARG A N 1
ATOM 3114 C CA . ARG A 1 398 ? -13.361 -5.480 21.968 1.00 91.62 398 ARG A CA 1
ATOM 3115 C C . ARG A 1 398 ? -12.789 -5.937 20.634 1.00 91.62 398 ARG A C 1
ATOM 3117 O O . ARG A 1 398 ? -12.244 -5.133 19.890 1.00 91.62 398 ARG A O 1
ATOM 3124 N N . LEU A 1 399 ? -12.877 -7.239 20.377 1.00 93.56 399 LEU A N 1
ATOM 3125 C CA . LEU A 1 399 ? -12.376 -7.862 19.155 1.00 93.56 399 LEU A CA 1
ATOM 3126 C C . LEU A 1 399 ? -13.542 -8.297 18.265 1.00 93.56 399 LEU A C 1
ATOM 3128 O O . LEU A 1 399 ? -14.398 -9.065 18.702 1.00 93.56 399 LEU A O 1
ATOM 3132 N N . ILE A 1 400 ? -13.532 -7.844 17.018 1.00 94.00 400 ILE A N 1
ATOM 3133 C CA . ILE A 1 400 ? -14.403 -8.307 15.938 1.00 94.00 400 ILE A CA 1
ATOM 3134 C C . ILE A 1 400 ? -13.507 -8.997 14.914 1.00 94.00 400 ILE A C 1
ATOM 3136 O O . ILE A 1 400 ? -12.477 -8.442 14.538 1.00 94.00 400 ILE A O 1
ATOM 3140 N N . VAL A 1 401 ? -13.869 -10.203 14.477 1.00 94.19 401 VAL A N 1
ATOM 3141 C CA . VAL A 1 401 ? -13.081 -10.971 13.504 1.00 94.19 401 VAL A CA 1
ATOM 3142 C C . VAL A 1 401 ? -13.950 -11.310 12.309 1.00 94.19 401 VAL A C 1
ATOM 3144 O O . VAL A 1 401 ? -15.016 -11.893 12.473 1.00 94.19 401 VAL A O 1
ATOM 3147 N N . GLU A 1 402 ? -13.456 -10.997 11.118 1.00 95.50 402 GLU A N 1
ATOM 3148 C CA . GLU A 1 402 ? -14.096 -11.325 9.848 1.00 95.50 402 GLU A CA 1
ATOM 3149 C C . GLU A 1 402 ? -13.141 -12.117 8.966 1.00 95.50 402 GLU A C 1
ATOM 3151 O O . GLU A 1 402 ? -11.919 -11.972 9.053 1.00 95.50 402 GLU A O 1
ATOM 3156 N N . LYS A 1 403 ? -13.702 -12.961 8.101 1.00 95.31 403 LYS A N 1
ATOM 3157 C CA . LYS A 1 403 ? -12.930 -13.713 7.111 1.00 95.31 403 LYS A CA 1
ATOM 3158 C C . LYS A 1 403 ? -13.417 -13.396 5.712 1.00 95.31 403 LYS A C 1
ATOM 3160 O O . LYS A 1 403 ? -14.615 -13.427 5.452 1.00 95.31 403 LYS A O 1
ATOM 3165 N N . ILE A 1 404 ? -12.475 -13.140 4.816 1.00 94.94 404 ILE A N 1
ATOM 3166 C CA . ILE A 1 404 ? -12.738 -12.881 3.401 1.00 94.94 404 ILE A CA 1
ATOM 3167 C C . ILE A 1 404 ? -11.954 -13.898 2.585 1.00 94.94 404 ILE A C 1
ATOM 3169 O O . ILE A 1 404 ? -10.823 -14.229 2.927 1.00 94.94 404 ILE A O 1
ATOM 3173 N N . GLU A 1 405 ? -12.570 -14.423 1.531 1.00 93.75 405 GLU A N 1
ATOM 3174 C CA . GLU A 1 405 ? -11.917 -15.355 0.613 1.00 93.75 405 GLU A CA 1
ATOM 3175 C C . GLU A 1 405 ? -10.639 -14.748 0.020 1.00 93.75 405 GLU A C 1
ATOM 3177 O O . GLU A 1 405 ? -10.605 -13.554 -0.276 1.00 93.75 405 GLU A O 1
ATOM 3182 N N . GLY A 1 406 ? -9.613 -15.570 -0.186 1.00 92.56 406 GLY A N 1
ATOM 3183 C CA . GLY A 1 406 ? -8.381 -15.195 -0.870 1.00 92.56 406 GLY A CA 1
ATOM 3184 C C . GLY A 1 406 ? -7.139 -15.290 0.008 1.00 92.56 406 GLY A C 1
ATOM 3185 O O . GLY A 1 406 ? -7.178 -15.766 1.144 1.00 92.56 406 GLY A O 1
ATOM 3186 N N . ASP A 1 407 ? -6.028 -14.809 -0.540 1.00 92.44 407 ASP A N 1
ATOM 3187 C CA . ASP A 1 407 ? -4.726 -14.754 0.113 1.00 92.44 407 ASP A CA 1
ATOM 3188 C C . ASP A 1 407 ? -4.363 -13.329 0.565 1.00 92.44 407 ASP A C 1
ATOM 3190 O O . ASP A 1 407 ? -5.093 -12.359 0.333 1.00 92.44 407 ASP A O 1
ATOM 3194 N N . HIS A 1 408 ? -3.197 -13.216 1.207 1.00 91.81 408 HIS A N 1
ATOM 3195 C CA . HIS A 1 408 ? -2.646 -11.970 1.739 1.00 91.81 408 HIS A CA 1
ATOM 3196 C C . HIS A 1 408 ? -2.690 -10.793 0.755 1.00 91.81 408 HIS A C 1
ATOM 3198 O O . HIS A 1 408 ? -2.925 -9.659 1.163 1.00 91.81 408 HIS A O 1
ATOM 3204 N N . PHE A 1 409 ? -2.462 -11.047 -0.535 1.00 89.81 409 PHE A N 1
ATOM 3205 C CA . PHE A 1 409 ? -2.426 -10.029 -1.582 1.00 89.81 409 PHE A CA 1
ATOM 3206 C C . PHE A 1 409 ? -3.750 -9.927 -2.335 1.00 89.81 409 PHE A C 1
ATOM 3208 O O . PHE A 1 409 ? -4.154 -8.824 -2.708 1.00 89.81 409 PHE A O 1
ATOM 3215 N N . SER A 1 410 ? -4.413 -11.054 -2.606 1.00 90.00 410 SER A N 1
ATOM 3216 C CA . SER A 1 410 ? -5.646 -11.063 -3.392 1.00 90.00 410 SER A CA 1
ATOM 3217 C C . SER A 1 410 ? -6.795 -10.378 -2.655 1.00 90.00 410 SER A C 1
ATOM 3219 O O . SER A 1 410 ? -7.629 -9.774 -3.318 1.00 90.00 410 SER A O 1
ATOM 3221 N N . ILE A 1 411 ? -6.805 -10.370 -1.313 1.00 93.25 411 ILE A N 1
ATOM 3222 C CA . ILE A 1 411 ? -7.810 -9.654 -0.504 1.00 93.25 411 ILE A CA 1
ATOM 3223 C C . ILE A 1 411 ? -7.866 -8.143 -0.805 1.00 93.25 411 ILE A C 1
ATOM 3225 O O . ILE A 1 411 ? -8.931 -7.530 -0.730 1.00 93.25 411 ILE A O 1
ATOM 3229 N N . MET A 1 412 ? -6.734 -7.551 -1.206 1.00 89.94 412 MET A N 1
ATOM 3230 C CA . MET A 1 412 ? -6.608 -6.135 -1.579 1.00 89.94 412 MET A CA 1
ATOM 3231 C C . MET A 1 412 ? -6.853 -5.880 -3.074 1.00 89.94 412 MET A C 1
ATOM 3233 O O . MET A 1 412 ? -6.731 -4.746 -3.534 1.00 89.94 412 MET A O 1
ATOM 3237 N N . LYS A 1 413 ? -7.200 -6.916 -3.846 1.00 84.81 413 LYS A N 1
ATOM 3238 C CA . LYS A 1 413 ? -7.449 -6.849 -5.292 1.00 84.81 413 LYS A CA 1
ATOM 3239 C C . LYS A 1 413 ? -8.865 -7.298 -5.623 1.00 84.81 413 LYS A C 1
ATOM 3241 O O . LYS A 1 413 ? -9.546 -7.935 -4.826 1.00 84.81 413 LYS A O 1
ATOM 3246 N N . PHE A 1 414 ? -9.341 -6.953 -6.810 1.00 79.62 414 PHE A N 1
ATOM 3247 C CA . PHE A 1 414 ? -10.630 -7.453 -7.277 1.00 79.62 414 PHE A CA 1
ATOM 3248 C C . PHE A 1 414 ? -10.606 -8.977 -7.502 1.00 79.62 414 PHE A C 1
ATOM 3250 O O . PHE A 1 414 ? -9.592 -9.485 -7.984 1.00 79.62 414 PHE A O 1
ATOM 3257 N N . PRO A 1 415 ? -11.722 -9.695 -7.244 1.00 86.38 415 PRO A N 1
ATOM 3258 C CA . PRO A 1 415 ? -13.007 -9.213 -6.705 1.00 86.38 415 PRO A CA 1
ATOM 3259 C C . PRO A 1 415 ? -13.054 -8.983 -5.192 1.00 86.38 415 PRO A C 1
ATOM 3261 O O . PRO A 1 415 ? -13.948 -8.281 -4.713 1.00 86.38 415 PRO A O 1
ATOM 3264 N N . GLN A 1 416 ? -12.103 -9.526 -4.437 1.00 93.00 416 GLN A N 1
ATOM 3265 C CA . GLN A 1 416 ? -12.139 -9.554 -2.974 1.00 93.00 416 GLN A CA 1
ATOM 3266 C C . GLN A 1 416 ? -12.140 -8.161 -2.334 1.00 93.00 416 GLN A C 1
ATOM 3268 O O . GLN A 1 416 ? -12.858 -7.946 -1.363 1.00 93.00 416 GLN A O 1
ATOM 3273 N N . VAL A 1 417 ? -11.437 -7.184 -2.908 1.00 89.44 417 VAL A N 1
ATOM 3274 C CA . VAL A 1 417 ? -11.374 -5.806 -2.392 1.00 89.44 417 VAL A CA 1
ATOM 3275 C C . VAL A 1 417 ? -12.748 -5.135 -2.319 1.00 89.44 417 VAL A C 1
ATOM 3277 O O . VAL A 1 417 ? -12.985 -4.283 -1.465 1.00 89.44 417 VAL A O 1
ATOM 3280 N N . LYS A 1 418 ? -13.690 -5.542 -3.181 1.00 90.69 418 LYS A N 1
ATOM 3281 C CA . LYS A 1 418 ? -15.076 -5.067 -3.128 1.00 90.69 418 LYS A CA 1
ATOM 3282 C C . LYS A 1 418 ? -15.811 -5.656 -1.923 1.00 90.69 418 LYS A C 1
ATOM 3284 O O . LYS A 1 418 ? -16.518 -4.931 -1.231 1.00 90.69 418 LYS A O 1
ATOM 3289 N N . VAL A 1 419 ? -15.615 -6.948 -1.654 1.00 94.50 419 VAL A N 1
ATOM 3290 C CA . VAL A 1 419 ? -16.154 -7.619 -0.458 1.00 94.50 419 VAL A CA 1
ATOM 3291 C C . VAL A 1 419 ? -15.555 -6.998 0.803 1.00 94.50 419 VAL A C 1
ATOM 3293 O O . VAL A 1 419 ? -16.290 -6.656 1.726 1.00 94.50 419 VAL A O 1
ATOM 3296 N N . LEU A 1 420 ? -14.240 -6.768 0.804 1.00 96.06 420 LEU A N 1
ATOM 3297 C CA . LEU A 1 420 ? -13.518 -6.073 1.866 1.00 96.06 420 LEU A CA 1
ATOM 3298 C C . LEU A 1 420 ? -14.101 -4.688 2.139 1.00 96.06 420 LEU A C 1
ATOM 3300 O O . LEU A 1 420 ? -14.343 -4.363 3.297 1.00 96.06 420 LEU A O 1
ATOM 3304 N N . ALA A 1 421 ? -14.383 -3.901 1.100 1.00 93.50 421 ALA A N 1
ATOM 3305 C CA . ALA A 1 421 ? -15.011 -2.595 1.259 1.00 93.50 421 ALA A CA 1
ATOM 3306 C C . ALA A 1 421 ? -16.390 -2.694 1.926 1.00 93.50 421 ALA A C 1
ATOM 3308 O O . ALA A 1 421 ? -16.657 -1.957 2.869 1.00 93.50 421 ALA A O 1
ATOM 3309 N N . THR A 1 422 ? -17.239 -3.634 1.496 1.00 92.25 422 THR A N 1
ATOM 3310 C CA . THR A 1 422 ? -18.570 -3.843 2.093 1.00 92.25 422 THR A CA 1
ATOM 3311 C C . THR A 1 422 ? -18.488 -4.255 3.565 1.00 92.25 422 THR A C 1
ATOM 3313 O O . THR A 1 422 ? -19.228 -3.727 4.396 1.00 92.25 422 THR A O 1
ATOM 3316 N N . VAL A 1 423 ? -17.574 -5.169 3.908 1.00 93.56 423 VAL A N 1
ATOM 3317 C CA . VAL A 1 423 ? -17.326 -5.563 5.304 1.00 93.56 423 VAL A CA 1
ATOM 3318 C C . VAL A 1 423 ? -16.855 -4.357 6.113 1.00 93.56 423 VAL A C 1
ATOM 3320 O O . VAL A 1 423 ? -17.395 -4.077 7.181 1.00 93.56 423 VAL A O 1
ATOM 3323 N N . LEU A 1 424 ? -15.890 -3.604 5.586 1.00 93.12 424 LEU A N 1
ATOM 3324 C CA . LEU A 1 424 ? -15.322 -2.442 6.252 1.00 93.12 424 LEU A CA 1
ATOM 3325 C C . LEU A 1 424 ? -16.378 -1.353 6.491 1.00 93.12 424 LEU A C 1
ATOM 3327 O O . LEU A 1 424 ? -16.481 -0.859 7.608 1.00 93.12 424 LEU A O 1
ATOM 3331 N N . GLU A 1 425 ? -17.224 -1.036 5.510 1.00 89.81 425 GLU A N 1
ATOM 3332 C CA . GLU A 1 425 ? -18.338 -0.091 5.676 1.00 89.81 425 GLU A CA 1
ATOM 3333 C C . GLU A 1 425 ? -19.327 -0.522 6.760 1.00 89.81 425 GLU A C 1
ATOM 3335 O O . GLU A 1 425 ? -19.691 0.286 7.614 1.00 89.81 425 GLU A O 1
ATOM 3340 N N . SER A 1 426 ? -19.724 -1.799 6.771 1.00 89.56 426 SER A N 1
ATOM 3341 C CA . SER A 1 426 ? -20.578 -2.350 7.830 1.00 89.56 426 SER A CA 1
ATOM 3342 C C . SER A 1 426 ? -19.951 -2.127 9.207 1.00 89.56 426 SER A C 1
ATOM 3344 O O . SER A 1 426 ? -20.612 -1.645 10.128 1.00 89.56 426 SER A O 1
ATOM 3346 N N . MET A 1 427 ? -18.653 -2.411 9.344 1.00 89.50 427 MET A N 1
ATOM 3347 C CA . MET A 1 427 ? -17.938 -2.247 10.610 1.00 89.50 427 MET A CA 1
ATOM 3348 C C . MET A 1 427 ? -17.769 -0.785 11.016 1.00 89.50 427 MET A C 1
ATOM 3350 O O . MET A 1 427 ? -17.774 -0.492 12.210 1.00 89.50 427 MET A O 1
ATOM 3354 N N . LEU A 1 428 ? -17.646 0.139 10.063 1.00 88.88 428 LEU A N 1
ATOM 3355 C CA . LEU A 1 428 ? -17.584 1.575 10.337 1.00 88.88 428 LEU A CA 1
ATOM 3356 C C . LEU A 1 428 ? -18.934 2.150 10.802 1.00 88.88 428 LEU A C 1
ATOM 3358 O O . LEU A 1 428 ? -18.940 3.082 11.606 1.00 88.88 428 LEU A O 1
ATOM 3362 N N . LEU A 1 429 ? -20.055 1.596 10.325 1.00 82.25 429 LEU A N 1
ATOM 3363 C CA . LEU A 1 429 ? -21.418 2.027 10.672 1.00 82.25 429 LEU A CA 1
ATOM 3364 C C . LEU A 1 429 ? -21.944 1.433 11.985 1.00 82.25 429 LEU A C 1
ATOM 3366 O O . LEU A 1 429 ? -22.864 1.991 12.580 1.00 82.25 429 LEU A O 1
ATOM 3370 N N . GLN A 1 430 ? -21.386 0.311 12.444 1.00 74.75 430 GLN A N 1
ATOM 3371 C CA . GLN A 1 430 ? -21.730 -0.261 13.744 1.00 74.75 430 GLN A CA 1
ATOM 3372 C C . GLN A 1 430 ? -21.255 0.669 14.876 1.00 74.75 430 GLN A C 1
ATOM 3374 O O . GLN A 1 430 ? -20.073 0.673 15.244 1.00 74.75 430 GLN A O 1
ATOM 3379 N N . GLU A 1 431 ? -22.188 1.453 15.425 1.00 56.44 431 GLU A N 1
ATOM 3380 C CA . GLU A 1 431 ? -22.047 2.093 16.738 1.00 56.44 431 GLU A CA 1
ATOM 3381 C C . GLU A 1 431 ? -22.032 1.020 17.837 1.00 56.44 431 GLU A C 1
ATOM 3383 O O . GLU A 1 431 ? -22.574 -0.067 17.643 1.00 56.44 431 GLU A O 1
ATOM 3388 N N . GLU A 1 432 ? -21.378 1.313 18.968 1.00 49.94 432 GLU A N 1
ATOM 3389 C CA . GLU A 1 432 ? -21.119 0.413 20.106 1.00 49.94 432 GLU A CA 1
ATOM 3390 C C . GLU A 1 432 ? -22.399 -0.209 20.720 1.00 49.94 432 GLU A C 1
ATOM 3392 O O . GLU A 1 432 ? -22.793 0.087 21.846 1.00 49.94 432 GLU A O 1
ATOM 3397 N N . HIS A 1 433 ? -23.039 -1.141 20.019 1.00 34.22 433 HIS A N 1
ATOM 3398 C CA . HIS A 1 433 ? -24.086 -2.009 20.537 1.00 34.22 433 HIS A CA 1
ATOM 3399 C C . HIS A 1 433 ? -23.555 -3.449 20.626 1.00 34.22 433 HIS A C 1
ATOM 3401 O O . HIS A 1 433 ? -23.796 -4.281 19.766 1.00 34.22 433 HIS A O 1
ATOM 3407 N N . ILE A 1 434 ? -22.779 -3.675 21.695 1.00 38.84 434 ILE A N 1
ATOM 3408 C CA . ILE A 1 434 ? -22.642 -4.886 22.535 1.00 38.84 434 ILE A CA 1
ATOM 3409 C C . ILE A 1 434 ? -22.788 -6.273 21.851 1.00 38.84 434 ILE A C 1
ATOM 3411 O O . ILE A 1 434 ? -23.876 -6.637 21.425 1.00 38.84 434 ILE A O 1
ATOM 3415 N N . LEU A 1 435 ? -21.761 -7.134 21.957 1.00 35.19 435 LEU A N 1
ATOM 3416 C CA . LEU A 1 435 ? -21.755 -8.369 22.782 1.00 35.19 435 LEU A CA 1
ATOM 3417 C C . LEU A 1 435 ? -20.624 -9.325 22.380 1.00 35.19 435 LEU A C 1
ATOM 3419 O O . LEU A 1 435 ? -20.548 -9.825 21.263 1.00 35.19 435 LEU A O 1
ATOM 3423 N N . VAL A 1 436 ? -19.804 -9.656 23.376 1.00 41.84 436 VAL A N 1
ATOM 3424 C CA . VAL A 1 436 ? -19.048 -10.906 23.441 1.00 41.84 436 VAL A CA 1
ATOM 3425 C C . VAL A 1 436 ? -20.034 -12.059 23.236 1.00 41.84 436 VAL A C 1
ATOM 3427 O O . VAL A 1 436 ? -20.848 -12.329 24.118 1.00 41.84 436 VAL A O 1
ATOM 3430 N N . SER A 1 437 ? -19.956 -12.754 22.102 1.00 30.66 437 SER A N 1
ATOM 3431 C CA . SER A 1 437 ? -20.400 -14.146 22.036 1.00 30.66 437 SER A CA 1
ATOM 3432 C C . SER A 1 437 ? -19.155 -15.021 22.117 1.00 30.66 437 SER A C 1
ATOM 3434 O O . SER A 1 437 ? -18.451 -15.264 21.144 1.00 30.66 437 SER A O 1
ATOM 3436 N N . GLN A 1 438 ? -18.831 -15.422 23.345 1.00 34.94 438 GLN A N 1
ATOM 3437 C CA . GLN A 1 438 ? -18.064 -16.639 23.553 1.00 34.94 438 GLN A CA 1
ATOM 3438 C C . GLN A 1 438 ? -18.981 -17.804 23.189 1.00 34.94 438 GLN A C 1
ATOM 3440 O O . GLN A 1 438 ? -20.000 -17.988 23.856 1.00 34.94 438 GLN A O 1
ATOM 3445 N N . GLN A 1 439 ? -18.603 -18.576 22.174 1.00 32.38 439 GLN A N 1
ATOM 3446 C CA . GLN A 1 439 ? -18.824 -20.019 22.128 1.00 32.38 439 GLN A CA 1
ATOM 3447 C C . GLN A 1 439 ? -17.690 -20.692 21.365 1.00 32.38 439 GLN A C 1
ATOM 3449 O O . GLN A 1 439 ? -17.353 -20.206 20.264 1.00 32.38 439 GLN A O 1
#

Foldseek 3Di:
DDDFAEAEDEDPDPPDDPVVVQVVCVVPDDPRNRGPYYHYDPDFDADPVGHGDPVPPDDDDLPPDDDAAADFFPQLLVLLVLLCVLLVHDSSPARQADFSVSSVDDLVSLVVSQVVCCVPVVDHDDSVQCVVQRGSVSVSVVVCVVVPPQPCPDPFKGFLDDAPQDDEEEEEEDALLQDDVLCNRLVVLAHDYGYMYGGDPLLVALAADADALLVVLVVVLVVVCVVPVADQYHYEYAELSLVSLLNNLVVCVVVVGHHAEREYEQYDFDDADDDPDGDDDLVVVVVLVCVQQVDDDPLLVPDPDRSSNSVVVLVCCVVVVDPLVSNVVSLDPVLVLSCPDPPVPDSSSNSSSSSSSVNSVSNSNRDGNDAARAYQYEYEHEPPAPDDCPSCVVRYPHYHYHYFYDYSSCCSTPPNSSVVSVVVNVVVPDDPDDDDDDD

pLDDT: mean 83.46, std 13.48, range [30.66, 98.62]

Secondary structure (DSSP, 8-state):
-----EEEE--SSTT--HHHHHHHHHTTS-GGGS-SEEEE-SS--B-TTSSB-GGGSPPPPTTSS-------SHHHHHHHHHHHHHHT--GGG--TTSBTTTTT--HHHHHHHHHHHHHHH-----HHHHHHS-BHHHHHHHHHHHH---EEEETTEEEEE--TT---EEEEEP-TTS-STHHHHHHHH--S-EEEEEPPGGGG-SS-----HHHHHHHHHHHHHHH-SSSPEEEEEETHHHHHHHHHHHHHHHTT--EEEEEEES---PPPP--S--S--HHHHHHHHHHHHSSPPHHHHH--SHHHHHHHHHHHHHTTSS-HHHHHHTS-HHHHHH-TT--TT-HHHHHHHHHHHHHHHHHHHT----S-B-SEEEEEEETTS---SHHHHTTBS-EEEEEESS-TTGGGSTTHHHHHHHHHHHHHH--S-------

InterPro domains:
  IPR001031 Thioesterase [PF00975] (169-413)
  IPR009081 Phosphopantetheine binding ACP domain [PF00550] (78-141)
  IPR009081 Phosphopantetheine binding ACP domain [PS50075] (70-147)
  IPR020806 Polyketide synthase-like, phosphopantetheine-binding domain [SM00823] (76-147)
  IPR029058 Alpha/Beta hydrolase fold [G3DSA:3.40.50.1820] (150-427)
  IPR029058 Alpha/Beta hydrolase fold [SSF53474] (155-428)
  IPR036736 ACP-like superfamily [G3DSA:1.10.1200.10] (65-149)
  IPR036736 ACP-like superfamily [SSF47336] (70-146)
  IPR045851 AMP-binding enzyme domain superfamily [G3DSA:3.30.300.30] (1-64)

Radius of gyration: 26.55 Å; Cα contacts (8 Å, |Δi|>4): 688; chains: 1; bounding box: 63×49×84 Å

Organism: NCBI:txid570521

Nearest PDB structures (foldseek):
  3tej-assembly1_A  TM=5.764E-01  e=3.747E-19  Escherichia coli K-12
  6ojd-assembly1_A  TM=7.546E-01  e=6.138E-14  Nocardia uniformis subsp. tsuyamanensis
  6ojd-assembly3_C  TM=7.634E-01  e=7.740E-14  Nocardia uniformis subsp. tsuyamanensis
  6ojd-assembly4_D  TM=7.886E-01  e=2.939E-13  Nocardia uniformis subsp. tsuyamanensis
  6ojd-assembly2_B  TM=7.626E-01  e=2.617E-13  Nocardia uniformis subsp. tsuyamanensis

Sequence (439 aa):
GDDHLVGYYVPSSSSVNVSDIKSYLQDRLPDYMVPSYYVALSSLPLTSNGKIDRSVLPIPSLEDVASYQAAETLLESKLVDIWSDVLGLEASKISVTRSFFELGGHSLKATKLVYKIKEELGVTLSVVDIFSKPTIRELSQKMEKANIAAVHIDESVILLKESTNQLKNLFFIHDGGGDVQGYIQLSQWIQNYNCYGIRSNTLNDLHPVDLSIQDIAYDYIQILKTIQPEGPYTIIGWSLGGVIACEITKQLENAGEKVDKLILIDTVIKQPVSNDNKGFDLVIEKDILRSIIGNIPGPLLQAQKVEEFWQVLLGLIHAEEISFDVVKKAIPENIQRLMSTLDQQNAEKMIKTFNTVRSLDQAMLSYTVEGKIDATLVYIIASDSGLDHKTLLDKTKRLIVEKIEGDHFSIMKFPQVKVLATVLESMLLQEEHILVSQQ

Solvent-accessible surface area (backbone atoms only — not comparable to full-atom values): 24956 Å² total; per-residue (Å²): 133,86,90,77,49,70,42,77,46,63,69,95,52,101,77,75,56,68,68,56,55,50,52,62,39,58,80,74,40,62,73,93,73,49,53,82,41,76,46,84,37,98,61,84,54,58,40,101,84,72,45,78,38,73,90,75,56,81,76,84,62,95,75,79,82,63,81,83,37,74,61,70,44,75,63,31,44,53,46,37,52,53,46,17,68,63,59,74,47,63,53,94,75,54,29,28,80,46,39,46,58,82,64,73,41,47,74,71,45,40,50,51,43,36,51,49,42,28,73,78,67,70,46,87,61,52,61,65,49,49,71,77,28,38,20,44,53,50,40,38,55,54,48,43,67,68,61,65,62,51,50,68,82,42,98,43,33,32,44,64,30,84,34,98,72,79,39,67,67,37,40,35,37,20,36,56,36,29,48,43,68,69,46,44,70,35,42,73,65,46,76,62,36,24,31,36,26,37,33,42,68,46,59,77,30,65,39,62,53,86,52,48,51,65,58,54,20,54,56,49,50,56,56,48,37,76,79,47,78,65,58,72,40,35,39,32,9,40,35,53,6,20,56,38,39,52,46,33,48,43,56,38,46,77,70,71,40,48,46,54,36,39,38,29,36,51,45,77,86,52,78,55,54,94,61,90,78,75,68,85,48,55,67,58,54,51,49,55,50,29,77,52,69,54,75,74,57,69,72,55,70,68,42,89,44,52,64,51,31,39,52,49,51,52,52,33,36,76,68,64,76,37,60,62,67,55,59,56,70,55,51,53,68,77,56,52,70,45,40,85,71,63,49,92,83,39,68,66,61,39,42,6,38,54,20,24,26,54,22,48,51,55,17,52,41,70,37,61,93,76,71,69,43,86,31,39,35,35,40,38,34,27,64,67,57,78,77,77,67,72,86,46,62,82,28,34,92,40,77,45,79,47,77,42,69,41,32,77,65,48,31,58,30,66,74,34,18,58,56,48,26,55,53,50,49,54,60,71,68,58,66,99,73,83,78,91,78,87,128

Mean predicted aligned error: 15.0 Å